Protein AF-A0A820RUB1-F1 (afdb_monomer_lite)

Secondary structure (DSSP, 8-state):
--HHHHHHHTTSHHHHHHHHHHHHHH-B---HHHHHHHHTTS---------------------GGGSPPPPTTSTTHHHHHHHHHHHHIIIIIB----GGGGTT---S-GGG---TT-PSPPPBSS-EE-TTT--EE--BS-TTBPPB-HHHHHHH-S--------SHHHHHHHHHHHHHHHT--SS-HHHHHHHHHHHHHHHHHHTTS-----HHHHHHHHHHHHHHHHHHT----HHHHHHHHTT--S---SS-EEEEEHHHHHHHHHHHHHHHHHHHHHHHTTT-------------------PPP-EEEEEEETTEEEEEEE-HHHHHHT--GGGTTS-HHHHHHHEEEEEPPTTGGGGGGG--SGGGGSTTTTTEEEEE-SS--EEEEESSPPPPTT-GGGHHHHHHHHH-

Structure (mmCIF, N/CA/C/O backbone):
data_AF-A0A820RUB1-F1
#
_entry.id   AF-A0A820RUB1-F1
#
loop_
_atom_site.group_PDB
_atom_site.id
_atom_site.type_symbol
_atom_site.label_atom_id
_atom_site.label_alt_id
_atom_site.label_comp_id
_atom_site.label_asym_id
_atom_site.label_entity_id
_atom_site.label_seq_id
_atom_site.pdbx_PDB_ins_code
_atom_site.Cartn_x
_atom_site.Cartn_y
_atom_site.Cartn_z
_atom_site.occupancy
_atom_site.B_iso_or_equiv
_atom_site.auth_seq_id
_atom_site.auth_comp_id
_atom_site.auth_asym_id
_atom_site.auth_atom_id
_atom_site.pdbx_PDB_model_num
ATOM 1 N N . TYR A 1 1 ? -26.868 3.744 -1.570 1.00 63.03 1 TYR A N 1
ATOM 2 C CA . TYR A 1 1 ? -27.611 4.961 -1.195 1.00 63.03 1 TYR A CA 1
ATOM 3 C C . TYR A 1 1 ? -26.701 6.170 -1.312 1.00 63.03 1 TYR A C 1
ATOM 5 O O . TYR A 1 1 ? -25.538 6.073 -0.940 1.00 63.03 1 TYR A O 1
ATOM 13 N N . THR A 1 2 ? -27.197 7.293 -1.826 1.00 74.00 2 THR A N 1
ATOM 14 C CA . THR A 1 2 ? -26.479 8.574 -1.746 1.00 74.00 2 THR A CA 1
ATOM 15 C C . THR A 1 2 ? -26.565 9.141 -0.320 1.00 74.00 2 THR A C 1
ATOM 17 O O . THR A 1 2 ? -27.510 8.809 0.400 1.00 74.00 2 THR A O 1
ATOM 20 N N . PRO A 1 3 ? -25.652 10.037 0.108 1.00 70.12 3 PRO A N 1
ATOM 21 C CA . PRO A 1 3 ? -25.744 10.682 1.425 1.00 70.12 3 PRO A CA 1
ATOM 22 C C . PRO A 1 3 ? -27.082 11.401 1.681 1.00 70.12 3 PRO A C 1
ATOM 24 O O . PRO A 1 3 ? -27.512 11.520 2.824 1.00 70.12 3 PRO A O 1
ATOM 27 N N . ALA A 1 4 ? -27.760 11.867 0.625 1.00 74.50 4 ALA A N 1
ATOM 28 C CA . ALA A 1 4 ? -29.082 12.485 0.721 1.00 74.50 4 ALA A CA 1
ATOM 29 C C . ALA A 1 4 ? -30.189 11.455 1.008 1.00 74.50 4 ALA A C 1
ATOM 31 O O . ALA A 1 4 ? -30.959 11.641 1.944 1.00 74.50 4 ALA A O 1
ATOM 32 N N . GLN A 1 5 ? -30.211 10.338 0.271 1.00 80.12 5 GLN A N 1
ATOM 33 C CA . GLN A 1 5 ? -31.159 9.235 0.500 1.00 80.12 5 GLN A CA 1
ATOM 34 C C . GLN A 1 5 ? -31.003 8.635 1.902 1.00 80.12 5 GLN A C 1
ATOM 36 O O . GLN A 1 5 ? -31.968 8.282 2.567 1.00 80.12 5 GLN A O 1
ATOM 41 N N . LEU A 1 6 ? -29.760 8.550 2.366 1.00 76.50 6 LEU A N 1
ATOM 42 C CA . LEU A 1 6 ? -29.418 8.087 3.702 1.00 76.50 6 LEU A CA 1
ATOM 43 C C . LEU A 1 6 ? -29.975 9.004 4.808 1.00 76.50 6 LEU A C 1
ATOM 45 O O . LEU A 1 6 ? -30.504 8.507 5.800 1.00 76.50 6 LEU A O 1
ATOM 49 N N . LYS A 1 7 ? -29.928 10.332 4.627 1.00 76.81 7 LYS A N 1
ATOM 50 C CA . LYS A 1 7 ? -30.546 11.294 5.560 1.00 76.81 7 LYS A CA 1
ATOM 51 C C . LYS A 1 7 ? -32.069 11.195 5.608 1.00 76.81 7 LYS A C 1
ATOM 53 O O . LYS A 1 7 ? -32.646 11.364 6.676 1.00 76.81 7 LYS A O 1
ATOM 58 N N . GLU A 1 8 ? -32.706 10.942 4.471 1.00 81.81 8 GLU A N 1
ATOM 59 C CA . GLU A 1 8 ? -34.156 10.748 4.401 1.00 81.81 8 GLU A CA 1
ATOM 60 C C . GLU A 1 8 ? -34.571 9.464 5.132 1.00 81.81 8 GLU A C 1
ATOM 62 O O . GLU A 1 8 ? -35.454 9.489 5.986 1.00 81.81 8 GLU A O 1
ATOM 67 N N . ASN A 1 9 ? -33.840 8.370 4.905 1.00 83.88 9 ASN A N 1
ATOM 68 C CA . ASN A 1 9 ? -34.096 7.086 5.555 1.00 83.88 9 ASN A CA 1
ATOM 69 C C . ASN A 1 9 ? -33.867 7.106 7.074 1.00 83.88 9 ASN A C 1
ATOM 71 O O . ASN A 1 9 ? -34.535 6.361 7.782 1.00 83.88 9 ASN A O 1
ATOM 75 N N . ILE A 1 10 ? -32.997 7.980 7.601 1.00 84.31 10 ILE A N 1
ATOM 76 C CA . ILE A 1 10 ? -32.845 8.182 9.056 1.00 84.31 10 ILE A CA 1
ATOM 77 C C . ILE A 1 10 ? -34.152 8.640 9.717 1.00 84.31 10 ILE A C 1
ATOM 79 O O . ILE A 1 10 ? -34.318 8.431 10.915 1.00 84.31 10 ILE A O 1
ATOM 83 N N . GLN A 1 11 ? -35.100 9.245 8.994 1.00 83.44 11 GLN A N 1
ATOM 84 C CA . GLN A 1 11 ? -36.395 9.593 9.591 1.00 83.44 11 GLN A CA 1
ATOM 85 C C . GLN A 1 11 ? -37.180 8.343 10.009 1.00 83.44 11 GLN A C 1
ATOM 87 O O . GLN A 1 11 ? -37.907 8.382 11.004 1.00 83.44 11 GLN A O 1
ATOM 92 N N . ASN A 1 12 ? -36.968 7.221 9.316 1.00 89.50 12 ASN A N 1
ATOM 93 C CA . ASN A 1 12 ? -37.538 5.933 9.675 1.00 89.50 12 ASN A CA 1
ATOM 94 C C . ASN A 1 12 ? -36.792 5.324 10.876 1.00 89.50 12 ASN A C 1
ATOM 96 O O . ASN A 1 12 ? -35.576 5.128 10.841 1.00 89.50 12 ASN A O 1
ATOM 100 N N . GLN A 1 13 ? -37.536 5.002 11.934 1.00 89.69 13 GLN A N 1
ATOM 101 C CA . GLN A 1 13 ? -36.997 4.400 13.149 1.00 89.69 13 GLN A CA 1
ATOM 102 C C . GLN A 1 13 ? -36.365 3.027 12.895 1.00 89.69 13 GLN A C 1
ATOM 104 O O . GLN A 1 13 ? -35.237 2.806 13.328 1.00 89.69 13 GLN A O 1
ATOM 109 N N . ASP A 1 14 ? -37.015 2.164 12.114 1.00 92.62 14 ASP A N 1
ATOM 110 C CA . ASP A 1 14 ? -36.508 0.817 11.828 1.00 92.62 14 ASP A CA 1
ATOM 111 C C . ASP A 1 14 ? -35.147 0.871 11.130 1.00 92.62 14 ASP A C 1
ATOM 113 O O . ASP A 1 14 ? -34.251 0.066 11.384 1.00 92.62 14 ASP A O 1
ATOM 117 N N . PHE A 1 15 ? -34.965 1.848 10.239 1.00 90.62 15 PHE A N 1
ATOM 118 C CA . PHE A 1 15 ? -33.694 2.048 9.559 1.00 90.62 15 PHE A CA 1
ATOM 119 C C . PHE A 1 15 ? -32.601 2.512 10.531 1.00 90.62 15 PHE A C 1
ATOM 121 O O . PHE A 1 15 ? -31.477 2.018 10.449 1.00 90.62 15 PHE A O 1
ATOM 128 N N . ARG A 1 16 ? -32.914 3.425 11.465 1.00 90.38 16 ARG A N 1
ATOM 129 C CA . ARG A 1 16 ? -31.954 3.884 12.485 1.00 90.38 16 ARG A CA 1
ATOM 130 C C . ARG A 1 16 ? -31.502 2.749 13.389 1.00 90.38 16 ARG A C 1
ATOM 132 O O . ARG A 1 16 ? -30.303 2.609 13.607 1.00 90.38 16 ARG A O 1
ATOM 139 N N . ASP A 1 17 ? -32.441 1.942 13.867 1.00 91.81 17 ASP A N 1
ATOM 140 C CA . ASP A 1 17 ? -32.151 0.859 14.804 1.00 91.81 17 ASP A CA 1
ATOM 141 C C . ASP A 1 17 ? -31.289 -0.220 14.129 1.00 91.81 17 ASP A C 1
ATOM 143 O O . ASP A 1 17 ? -30.282 -0.663 14.683 1.00 91.81 17 ASP A O 1
ATOM 147 N N . ASN A 1 18 ? -31.602 -0.565 12.875 1.00 92.62 18 ASN A N 1
ATOM 148 C CA . ASN A 1 18 ? -30.784 -1.485 12.083 1.00 92.62 18 ASN A CA 1
ATOM 149 C C . ASN A 1 18 ? -29.395 -0.917 11.756 1.00 92.62 18 ASN A C 1
ATOM 151 O O . ASN A 1 18 ? -28.407 -1.650 11.798 1.00 92.62 18 ASN A O 1
ATOM 155 N N . LEU A 1 19 ? -29.299 0.380 11.444 1.00 91.19 19 LEU A N 1
ATOM 156 C CA . LEU A 1 19 ? -28.020 1.036 11.182 1.00 91.19 19 LEU A CA 1
ATOM 157 C C . LEU A 1 19 ? -27.145 1.065 12.438 1.00 91.19 19 LEU A C 1
ATOM 159 O O . LEU A 1 19 ? -25.966 0.737 12.352 1.00 91.19 19 LEU A O 1
ATOM 163 N N . LEU A 1 20 ? -27.704 1.423 13.595 1.00 92.56 20 LEU A N 1
ATOM 164 C CA . LEU A 1 20 ? -26.979 1.404 14.865 1.00 92.56 20 LEU A CA 1
ATOM 165 C C . LEU A 1 20 ? -26.488 -0.001 15.197 1.00 92.56 20 LEU A C 1
ATOM 167 O O . LEU A 1 20 ? -25.313 -0.158 15.506 1.00 92.56 20 LEU A O 1
ATOM 171 N N . LYS A 1 21 ? -27.338 -1.020 15.036 1.00 93.06 21 LYS A N 1
ATOM 172 C CA . LYS A 1 21 ? -26.948 -2.417 15.247 1.00 93.06 21 LYS A CA 1
ATOM 173 C C . LYS A 1 21 ? -25.787 -2.836 14.343 1.00 93.06 21 LYS A C 1
ATOM 175 O O . LYS A 1 21 ? -24.837 -3.448 14.815 1.00 93.06 21 LYS A O 1
ATOM 180 N N . TYR A 1 22 ? -25.835 -2.475 13.060 1.00 93.56 22 TYR A N 1
ATOM 181 C CA . TYR A 1 22 ? -24.732 -2.723 12.128 1.00 93.56 22 TYR A CA 1
ATOM 182 C C . TYR A 1 22 ? -23.445 -1.998 12.550 1.00 93.56 22 TYR A C 1
ATOM 184 O O . TYR A 1 22 ? -22.359 -2.571 12.512 1.00 93.56 22 TYR A O 1
ATOM 192 N N . LEU A 1 23 ? -23.544 -0.735 12.967 1.00 93.19 23 LEU A N 1
ATOM 193 C CA . LEU A 1 23 ? -22.375 0.034 13.385 1.00 93.19 23 LEU A CA 1
ATOM 194 C C . LEU A 1 23 ? -21.777 -0.481 14.692 1.00 93.19 23 LEU A C 1
ATOM 196 O O . LEU A 1 23 ? -20.559 -0.502 14.806 1.00 93.19 23 LEU A O 1
ATOM 200 N N . GLU A 1 24 ? -22.598 -0.912 15.648 1.00 92.31 24 GLU A N 1
ATOM 201 C CA . GLU A 1 24 ? -22.131 -1.524 16.896 1.00 92.31 24 GLU A CA 1
ATOM 202 C C . GLU A 1 24 ? -21.483 -2.888 16.663 1.00 92.31 24 GLU A C 1
ATOM 204 O O . GLU A 1 24 ? -20.623 -3.286 17.443 1.00 92.31 24 GLU A O 1
ATOM 209 N N . ASP A 1 25 ? -21.849 -3.594 15.594 1.00 92.12 25 ASP A N 1
ATOM 210 C CA . ASP A 1 25 ? -21.198 -4.836 15.176 1.00 92.12 25 ASP A CA 1
ATOM 211 C C . ASP A 1 25 ? -19.808 -4.570 14.572 1.00 92.12 25 ASP A C 1
ATOM 213 O O . ASP A 1 25 ? -18.818 -5.198 14.943 1.00 92.12 25 ASP A O 1
ATOM 217 N N . VAL A 1 26 ? -19.702 -3.563 13.701 1.00 93.50 26 VAL A N 1
ATOM 218 C CA . VAL A 1 26 ? -18.471 -3.286 12.945 1.00 93.50 26 VAL A CA 1
ATOM 219 C C . VAL A 1 26 ? -17.473 -2.411 13.710 1.00 93.50 26 VAL A C 1
ATOM 221 O O . VAL A 1 26 ? -16.265 -2.642 13.622 1.00 93.50 26 VAL A O 1
ATOM 224 N N . VAL A 1 27 ? -17.944 -1.386 14.422 1.00 93.62 27 VAL A N 1
ATOM 225 C CA . VAL A 1 27 ? -17.119 -0.356 15.068 1.00 93.62 27 VAL A CA 1
ATOM 226 C C . VAL A 1 27 ? -17.332 -0.394 16.575 1.00 93.62 27 VAL A C 1
ATOM 228 O O . VAL A 1 27 ? -18.351 0.054 17.098 1.00 93.62 27 VAL A O 1
ATOM 231 N N . LYS A 1 28 ? -16.319 -0.882 17.285 1.00 93.12 28 LYS A N 1
ATOM 232 C CA . LYS A 1 28 ? -16.285 -0.942 18.741 1.00 93.12 28 LYS A CA 1
ATOM 233 C C . LYS A 1 28 ? -15.534 0.266 19.291 1.00 93.12 28 LYS A C 1
ATOM 235 O O . LYS A 1 28 ? -14.438 0.608 18.843 1.00 93.12 28 LYS A O 1
ATOM 240 N N . GLU A 1 29 ? -16.127 0.900 20.294 1.00 90.88 29 GLU A N 1
ATOM 241 C CA . GLU A 1 29 ? -15.488 1.943 21.109 1.00 90.88 29 GLU A CA 1
ATOM 242 C C . GLU A 1 29 ? -15.596 1.633 22.611 1.00 90.88 29 GLU A C 1
ATOM 244 O O . GLU A 1 29 ? -15.281 2.464 23.463 1.00 90.88 29 GLU A O 1
ATOM 249 N N . ASP A 1 30 ? -16.049 0.425 22.938 1.00 89.25 30 ASP A N 1
ATOM 250 C CA . ASP A 1 30 ? -16.230 -0.074 24.289 1.00 89.25 30 ASP A CA 1
ATOM 251 C C . ASP A 1 30 ? -15.555 -1.441 24.422 1.00 89.25 30 ASP A C 1
ATOM 253 O O . ASP A 1 30 ? -15.675 -2.289 23.538 1.00 89.25 30 ASP A O 1
ATOM 257 N N . LEU A 1 31 ? -14.844 -1.626 25.533 1.00 90.50 31 LEU A N 1
ATOM 258 C CA . LEU A 1 31 ? -14.169 -2.867 25.883 1.00 90.50 31 LEU A CA 1
ATOM 259 C C . LEU A 1 31 ? -14.920 -3.675 26.950 1.00 90.50 31 LEU A C 1
ATOM 261 O O . LEU A 1 31 ? -14.591 -4.837 27.166 1.00 90.50 31 LEU A O 1
ATOM 265 N N . ASP A 1 32 ? -15.910 -3.084 27.620 1.00 88.75 32 ASP A N 1
ATOM 266 C CA . ASP A 1 32 ? -16.547 -3.689 28.789 1.00 88.75 32 ASP A CA 1
ATOM 267 C C . ASP A 1 32 ? -17.320 -4.962 28.426 1.00 88.75 32 ASP A C 1
ATOM 269 O O . ASP A 1 32 ? -17.190 -5.953 29.137 1.00 88.75 32 ASP A O 1
ATOM 273 N N . LEU A 1 33 ? -17.981 -5.010 27.260 1.00 85.81 33 LEU A N 1
ATOM 274 C CA . LEU A 1 33 ? -18.616 -6.247 26.769 1.00 85.81 33 LEU A CA 1
ATOM 275 C C . LEU A 1 33 ? -17.619 -7.405 26.638 1.00 85.81 33 LEU A C 1
ATOM 277 O O . LEU A 1 33 ? -17.886 -8.514 27.087 1.00 85.81 33 LEU A O 1
ATOM 281 N N . PHE A 1 34 ? -16.431 -7.142 26.088 1.00 89.00 34 PHE A N 1
ATOM 282 C CA . PHE A 1 34 ? -15.402 -8.173 25.937 1.00 89.00 34 PHE A CA 1
ATOM 283 C C . PHE A 1 34 ? -14.838 -8.620 27.289 1.00 89.00 34 PHE A C 1
ATOM 285 O O . PHE A 1 34 ? -14.421 -9.768 27.433 1.00 89.00 34 PHE A O 1
ATOM 292 N N . ARG A 1 35 ? -14.810 -7.728 28.289 1.00 88.81 35 ARG A N 1
ATOM 293 C CA . ARG A 1 35 ? -14.391 -8.064 29.658 1.00 88.81 35 ARG A CA 1
ATOM 294 C C . ARG A 1 35 ? -15.423 -8.935 30.359 1.00 88.81 35 ARG A C 1
ATOM 296 O O . ARG A 1 35 ? -15.035 -9.886 31.030 1.00 88.81 35 ARG A O 1
ATOM 303 N N . GLU A 1 36 ? -16.706 -8.624 30.209 1.00 87.44 36 GLU A N 1
ATOM 304 C CA . GLU A 1 36 ? -17.807 -9.427 30.751 1.00 87.44 36 GLU A CA 1
ATOM 305 C C . GLU A 1 36 ? -17.778 -10.842 30.154 1.00 87.44 36 GLU A C 1
ATOM 307 O O . GLU A 1 36 ? -17.671 -11.824 30.889 1.00 87.44 36 GLU A O 1
ATOM 312 N N . GLU A 1 37 ? -17.700 -10.949 28.827 1.00 83.81 37 GLU A N 1
ATOM 313 C CA . GLU A 1 37 ? -17.638 -12.231 28.115 1.00 83.81 37 GLU A CA 1
ATOM 314 C C . GLU A 1 37 ? -16.360 -13.038 28.400 1.00 83.81 37 GLU A C 1
ATOM 316 O O . GLU A 1 37 ? -16.369 -14.270 28.371 1.00 83.81 37 GLU A O 1
ATOM 321 N N . ALA A 1 38 ? -15.242 -12.368 28.696 1.00 78.12 38 ALA A N 1
ATOM 322 C CA . ALA A 1 38 ? -14.011 -13.038 29.111 1.00 78.12 38 ALA A CA 1
ATOM 323 C C . ALA A 1 38 ? -14.087 -13.595 30.547 1.00 78.12 38 ALA A C 1
ATOM 325 O O . ALA A 1 38 ? -13.376 -14.558 30.862 1.00 78.12 38 ALA A O 1
ATOM 326 N N . ASN A 1 39 ? -14.925 -13.002 31.406 1.00 73.94 39 ASN A N 1
ATOM 327 C CA . ASN A 1 39 ? -15.005 -13.290 32.841 1.00 73.94 39 ASN A CA 1
ATOM 328 C C . ASN A 1 39 ? -16.137 -14.252 33.234 1.00 73.94 39 ASN A C 1
ATOM 330 O O . ASN A 1 39 ? -16.070 -14.824 34.324 1.00 73.94 39 ASN A O 1
ATOM 334 N N . ASP A 1 40 ? -17.106 -14.521 32.356 1.00 56.38 40 ASP A N 1
ATOM 335 C CA . ASP A 1 40 ? -18.256 -15.419 32.596 1.00 56.38 40 ASP A CA 1
ATOM 336 C C . ASP A 1 40 ? -17.904 -16.918 32.804 1.00 56.38 40 ASP A C 1
ATOM 338 O O . ASP A 1 40 ? -18.759 -17.801 32.774 1.00 56.38 40 ASP A O 1
ATOM 342 N N . GLY A 1 41 ? -16.634 -17.227 33.092 1.00 52.91 41 GLY A N 1
ATOM 343 C CA . GLY A 1 41 ? -16.166 -18.526 33.580 1.00 52.91 41 GLY A CA 1
ATOM 344 C C . GLY A 1 41 ? -16.030 -18.652 35.105 1.00 52.91 41 GLY A C 1
ATOM 345 O O . GLY A 1 41 ? -15.871 -19.774 35.577 1.00 52.91 41 GLY A O 1
ATOM 346 N N . THR A 1 42 ? -16.090 -17.566 35.888 1.00 38.38 42 THR A N 1
ATOM 347 C CA . THR A 1 42 ? -16.077 -17.634 37.368 1.00 38.38 42 THR A CA 1
ATOM 348 C C . THR A 1 42 ? -16.533 -16.323 38.008 1.00 38.38 42 THR A C 1
ATOM 350 O O . THR A 1 42 ? -16.036 -15.248 37.695 1.00 38.38 42 THR A O 1
ATOM 353 N N . SER A 1 43 ? -17.447 -16.448 38.963 1.00 39.06 43 SER A N 1
ATOM 354 C CA . SER A 1 43 ? -18.109 -15.392 39.722 1.00 39.06 43 SER A CA 1
ATOM 355 C C . SER A 1 43 ? -17.184 -14.444 40.505 1.00 39.06 43 SER A C 1
ATOM 357 O O . SER A 1 43 ? -16.161 -14.850 41.055 1.00 39.06 43 SER A O 1
ATOM 359 N N . THR A 1 44 ? -17.746 -13.256 40.767 1.00 32.97 44 THR A N 1
ATOM 360 C CA . THR A 1 44 ? -17.543 -12.341 41.918 1.00 32.97 44 THR A CA 1
ATOM 361 C C . THR A 1 44 ? -16.376 -11.341 41.904 1.00 32.97 44 THR A C 1
ATOM 363 O O . THR A 1 44 ? -15.241 -11.655 42.229 1.00 32.97 44 THR A O 1
ATOM 366 N N . THR A 1 45 ? -16.764 -10.080 41.665 1.00 38.59 45 THR A N 1
ATOM 367 C CA . THR A 1 45 ? -16.370 -8.853 42.390 1.00 38.59 45 THR A CA 1
ATOM 368 C C . THR A 1 45 ? -14.889 -8.620 42.686 1.00 38.59 45 THR A C 1
ATOM 370 O O . THR A 1 45 ? -14.356 -9.145 43.657 1.00 38.59 45 THR A O 1
ATOM 373 N N . SER A 1 46 ? -14.314 -7.630 42.009 1.00 30.80 46 SER A N 1
ATOM 374 C CA . SER A 1 46 ? -13.833 -6.402 42.661 1.00 30.80 46 SER A CA 1
ATOM 375 C C . SER A 1 46 ? -13.320 -5.443 41.598 1.00 30.80 46 SER A C 1
ATOM 377 O O . SER A 1 46 ? -12.689 -5.883 40.640 1.00 30.80 46 SER A O 1
ATOM 379 N N . ASP A 1 47 ? -13.569 -4.153 41.798 1.00 36.56 47 ASP A N 1
ATOM 380 C CA . ASP A 1 47 ? -12.906 -3.043 41.123 1.00 36.56 47 ASP A CA 1
ATOM 381 C C . ASP A 1 47 ? -11.391 -3.271 41.024 1.00 36.56 47 ASP A C 1
ATOM 383 O O . ASP A 1 47 ? -10.629 -2.900 41.918 1.00 36.56 47 ASP A O 1
ATOM 387 N N . ILE A 1 48 ? -10.921 -3.832 39.912 1.00 38.09 48 ILE A N 1
ATOM 388 C CA . ILE A 1 48 ? -9.518 -3.706 39.537 1.00 38.09 48 ILE A CA 1
ATOM 389 C C . ILE A 1 48 ? -9.423 -2.408 38.749 1.00 38.09 48 ILE A C 1
ATOM 391 O O . ILE A 1 48 ? -9.321 -2.367 37.524 1.00 38.09 48 ILE A O 1
ATOM 395 N N . SER A 1 49 ? -9.438 -1.310 39.502 1.00 34.66 49 SER A N 1
ATOM 396 C CA . SER A 1 49 ? -8.573 -0.200 39.140 1.00 34.66 49 SER A CA 1
ATOM 397 C C . SER A 1 49 ? -7.166 -0.786 39.014 1.00 34.66 49 SER A C 1
ATOM 399 O O . SER A 1 49 ? -6.506 -1.080 40.008 1.00 34.66 49 SER A O 1
ATOM 401 N N . VAL A 1 50 ? -6.727 -1.060 37.780 1.00 33.53 50 VAL A N 1
ATOM 402 C CA . VAL A 1 50 ? -5.332 -1.411 37.508 1.00 33.53 50 VAL A CA 1
ATOM 403 C C . VAL A 1 50 ? -4.535 -0.136 37.766 1.00 33.53 50 VAL A C 1
ATOM 405 O O . VAL A 1 50 ? -4.215 0.634 36.862 1.00 33.53 50 VAL A O 1
ATOM 408 N N . SER A 1 51 ? -4.260 0.127 39.044 1.00 29.41 51 SER A N 1
ATOM 409 C CA . SER A 1 51 ? -3.104 0.908 39.425 1.00 29.41 51 SER A CA 1
ATOM 410 C C . SER A 1 51 ? -1.917 0.146 38.865 1.00 29.41 51 SER A C 1
ATOM 412 O O . SER A 1 51 ? -1.677 -0.997 39.257 1.00 29.41 51 SER A O 1
ATOM 414 N N . ILE A 1 52 ? -1.208 0.760 37.923 1.00 36.91 52 ILE A N 1
ATOM 415 C CA . ILE A 1 52 ? 0.109 0.305 37.499 1.00 36.91 52 ILE A CA 1
ATOM 416 C C . ILE A 1 52 ? 1.006 0.435 38.734 1.00 36.91 52 ILE A C 1
ATOM 418 O O . ILE A 1 52 ? 1.615 1.474 38.970 1.00 36.91 52 ILE A O 1
ATOM 422 N N . GLN A 1 53 ? 1.008 -0.585 39.588 1.00 30.30 53 GLN A N 1
ATOM 423 C CA . GLN A 1 53 ? 2.087 -0.791 40.531 1.00 30.30 53 GLN A CA 1
ATOM 424 C C . GLN A 1 53 ? 3.184 -1.490 39.751 1.00 30.30 53 GLN A C 1
ATOM 426 O O . GLN A 1 53 ? 3.023 -2.625 39.298 1.00 30.30 53 GLN A O 1
ATOM 431 N N . GLU A 1 54 ? 4.278 -0.757 39.581 1.00 39.53 54 GLU A N 1
ATOM 432 C CA . GLU A 1 54 ? 5.592 -1.259 39.212 1.00 39.53 54 GLU A CA 1
ATOM 433 C C . GLU A 1 54 ? 5.954 -2.427 40.141 1.00 39.53 54 GLU A C 1
ATOM 435 O O . GLU A 1 54 ? 6.559 -2.256 41.196 1.00 39.53 54 GLU A O 1
ATOM 440 N N . THR A 1 55 ? 5.541 -3.636 39.777 1.00 31.58 55 THR A N 1
ATOM 441 C CA . THR A 1 55 ? 6.035 -4.860 40.394 1.00 31.58 55 THR A CA 1
ATOM 442 C C . THR A 1 55 ? 7.023 -5.474 39.421 1.00 31.58 55 THR A C 1
ATOM 444 O O . THR A 1 55 ? 6.684 -5.969 38.349 1.00 31.58 55 THR A O 1
ATOM 447 N N . GLY A 1 56 ? 8.296 -5.341 39.786 1.00 36.50 56 GLY A N 1
ATOM 448 C CA . GLY A 1 56 ? 9.405 -5.951 39.082 1.00 36.50 56 GLY A CA 1
ATOM 449 C C . GLY A 1 56 ? 9.251 -7.467 39.038 1.00 36.50 56 GLY A C 1
ATOM 450 O O . GLY A 1 56 ? 9.383 -8.148 40.050 1.00 36.50 56 GLY A O 1
ATOM 451 N N . SER A 1 57 ? 9.017 -7.977 37.837 1.00 31.55 57 SER A N 1
ATOM 452 C CA . SER A 1 57 ? 9.494 -9.272 37.372 1.00 31.55 57 SER A CA 1
ATOM 453 C C . SER A 1 57 ? 9.520 -9.199 35.850 1.00 31.55 57 SER A C 1
ATOM 455 O O . SER A 1 57 ? 8.477 -9.226 35.198 1.00 31.55 57 SER A O 1
ATOM 457 N N . ILE A 1 58 ? 10.715 -9.023 35.283 1.00 37.91 58 ILE A N 1
ATOM 458 C CA . ILE A 1 58 ? 10.958 -9.167 33.845 1.00 37.91 58 ILE A CA 1
ATOM 459 C C . ILE A 1 58 ? 10.805 -10.660 33.546 1.00 37.91 58 ILE A C 1
ATOM 461 O O . ILE A 1 58 ? 11.765 -11.422 33.549 1.00 37.91 58 ILE A O 1
ATOM 465 N N . THR A 1 59 ? 9.564 -11.096 33.379 1.00 40.00 59 THR A N 1
ATOM 466 C CA . THR A 1 59 ? 9.289 -12.221 32.497 1.00 40.00 59 THR A CA 1
ATOM 467 C C . THR A 1 59 ? 9.166 -11.615 31.110 1.00 40.00 59 THR A C 1
ATOM 469 O O . THR A 1 59 ? 8.468 -10.615 30.938 1.00 40.00 59 THR A O 1
ATOM 472 N N . ASP A 1 60 ? 9.910 -12.162 30.152 1.00 45.47 60 ASP A N 1
ATOM 473 C CA . ASP A 1 60 ? 9.818 -11.849 28.726 1.00 45.47 60 ASP A CA 1
ATOM 474 C C . ASP A 1 60 ? 8.418 -12.224 28.203 1.00 45.47 60 ASP A C 1
ATOM 476 O O . ASP A 1 60 ? 8.244 -13.175 27.438 1.00 45.47 60 ASP A O 1
ATOM 480 N N . GLU A 1 61 ? 7.371 -11.524 28.645 1.00 63.25 61 GLU A N 1
ATOM 481 C CA . GLU A 1 61 ? 6.069 -11.623 28.011 1.00 63.25 61 GLU A CA 1
ATOM 482 C C . GLU A 1 61 ? 6.198 -11.010 26.622 1.00 63.25 61 GLU A C 1
ATOM 484 O O . GLU A 1 61 ? 6.242 -9.792 26.436 1.00 63.25 61 GLU A O 1
ATOM 489 N N . VAL A 1 62 ? 6.283 -11.900 25.637 1.00 69.81 62 VAL A N 1
ATOM 490 C CA . VAL A 1 62 ? 6.204 -11.575 24.219 1.00 69.81 62 VAL A CA 1
ATOM 491 C C . VAL A 1 62 ? 5.046 -10.602 24.006 1.00 69.81 62 VAL A C 1
ATOM 493 O O . VAL A 1 62 ? 3.906 -10.875 24.397 1.00 69.81 62 VAL A O 1
ATOM 496 N N . VAL A 1 63 ? 5.357 -9.456 23.392 1.00 81.50 63 VAL A N 1
ATOM 497 C CA . VAL A 1 63 ? 4.384 -8.401 23.091 1.00 81.50 63 VAL A CA 1
ATOM 498 C C . VAL A 1 63 ? 3.182 -9.038 22.388 1.00 81.50 63 VAL A C 1
ATOM 500 O O . VAL A 1 63 ? 3.395 -9.818 21.456 1.00 81.50 63 VAL A O 1
ATOM 503 N N . PRO A 1 64 ? 1.931 -8.708 22.767 1.00 81.56 64 PRO A N 1
ATOM 504 C CA . PRO A 1 64 ? 0.737 -9.300 22.168 1.00 81.56 64 PRO A CA 1
ATOM 505 C C . PRO A 1 64 ? 0.757 -9.302 20.639 1.00 81.56 64 PRO A C 1
ATOM 507 O O . PRO A 1 64 ? 0.316 -10.279 20.046 1.00 81.56 64 PRO A O 1
ATOM 510 N N . GLY A 1 65 ? 1.346 -8.278 20.013 1.00 82.06 65 GLY A N 1
ATOM 511 C CA . GLY A 1 65 ? 1.556 -8.171 18.565 1.00 82.06 65 GLY A CA 1
ATOM 512 C C . GLY A 1 65 ? 2.300 -9.338 17.902 1.00 82.06 65 GLY A C 1
ATOM 513 O O . GLY A 1 65 ? 2.078 -9.603 16.728 1.00 82.06 65 GLY A O 1
ATOM 514 N N . CYS A 1 66 ? 3.143 -10.058 18.644 1.00 83.06 66 CYS A N 1
ATOM 515 C CA . CYS A 1 66 ? 3.963 -11.161 18.135 1.00 83.06 66 CYS A CA 1
ATOM 516 C C . CYS A 1 66 ? 3.363 -12.550 18.411 1.00 83.06 66 CYS A C 1
ATOM 518 O O . CYS A 1 66 ? 3.966 -13.560 18.054 1.00 83.06 66 CYS A O 1
ATOM 520 N N . LEU A 1 67 ? 2.211 -12.621 19.083 1.00 86.44 67 LEU A N 1
ATOM 521 C CA . LEU A 1 67 ? 1.524 -13.880 19.369 1.00 86.44 67 LEU A CA 1
ATOM 522 C C . LEU A 1 67 ? 0.644 -14.306 18.190 1.00 86.44 67 LEU A C 1
ATOM 524 O O . LEU A 1 67 ? 0.174 -13.476 17.415 1.00 86.44 67 LEU A O 1
ATOM 528 N N . SER A 1 68 ? 0.396 -15.606 18.066 1.00 85.31 68 SER A N 1
ATOM 529 C CA . SER A 1 68 ? -0.557 -16.130 17.086 1.00 85.31 68 SER A CA 1
ATOM 530 C C . SER A 1 68 ? -1.991 -15.739 17.442 1.00 85.31 68 SER A C 1
ATOM 532 O O . SER A 1 68 ? -2.335 -15.588 18.616 1.00 85.31 68 SER A O 1
ATOM 534 N N . THR A 1 69 ? -2.840 -15.618 16.423 1.00 89.00 69 THR A N 1
ATOM 535 C CA . THR A 1 69 ? -4.282 -15.466 16.616 1.00 89.00 69 THR A CA 1
ATOM 536 C C . THR A 1 69 ? -4.877 -16.688 17.323 1.00 89.00 69 THR A C 1
ATOM 538 O O . THR A 1 69 ? -4.416 -17.813 17.097 1.00 89.00 69 THR A O 1
ATOM 541 N N . PRO A 1 70 ? -5.910 -16.503 18.167 1.00 89.06 70 PRO A N 1
ATOM 542 C CA . PRO A 1 70 ? -6.646 -17.616 18.759 1.00 89.06 70 PRO A CA 1
ATOM 543 C C . PRO A 1 70 ? -7.181 -18.577 17.689 1.00 89.06 70 PRO A C 1
ATOM 545 O O . PRO A 1 70 ? -7.685 -18.134 16.659 1.00 89.06 70 PRO A O 1
ATOM 548 N N . ASN A 1 71 ? -7.082 -19.888 17.936 1.00 89.12 71 ASN A N 1
ATOM 549 C CA . ASN A 1 71 ? -7.551 -20.913 17.001 1.00 89.12 71 ASN A CA 1
ATOM 550 C C . ASN A 1 71 ? -9.096 -20.971 16.973 1.00 89.12 71 ASN A C 1
ATOM 552 O O . ASN A 1 71 ? -9.679 -21.337 18.004 1.00 89.12 71 ASN A O 1
ATOM 556 N N . PRO A 1 72 ? -9.750 -20.695 15.826 1.00 90.06 72 PRO A N 1
ATOM 557 C CA . PRO A 1 72 ? -11.207 -20.770 15.679 1.00 90.06 72 PRO A CA 1
ATOM 558 C C . PRO A 1 72 ? -11.807 -22.142 16.003 1.00 90.06 72 PRO A C 1
ATOM 560 O O . PRO A 1 72 ? -12.935 -22.211 16.477 1.00 90.06 72 PRO A O 1
ATOM 563 N N . ASP A 1 73 ? -11.048 -23.224 15.805 1.00 91.69 73 ASP A N 1
ATOM 564 C CA . ASP A 1 73 ? -11.524 -24.598 16.023 1.00 91.69 73 ASP A CA 1
ATOM 565 C C . ASP A 1 73 ? -11.477 -25.032 17.499 1.00 91.69 73 ASP A C 1
ATOM 567 O O . ASP A 1 73 ? -11.827 -26.163 17.845 1.00 91.69 73 ASP A O 1
ATOM 571 N N . SER A 1 74 ? -11.005 -24.163 18.398 1.00 90.06 74 SER A N 1
ATOM 572 C CA . SER A 1 74 ? -10.966 -24.471 19.827 1.00 90.06 74 SER A CA 1
ATOM 573 C C . SER A 1 74 ? -12.358 -24.361 20.460 1.00 90.06 74 SER A C 1
ATOM 575 O O . SER A 1 74 ? -13.087 -23.403 20.226 1.00 90.06 74 SER A O 1
ATOM 577 N N . GLY A 1 75 ? -12.723 -25.318 21.322 1.00 88.50 75 GLY A N 1
ATOM 578 C CA . GLY A 1 75 ? -14.026 -25.306 22.011 1.00 88.50 75 GLY A CA 1
ATOM 579 C C . GLY A 1 75 ? -14.258 -24.067 22.891 1.00 88.50 75 GLY A C 1
ATOM 580 O O . GLY A 1 75 ? -15.397 -23.655 23.078 1.00 88.50 75 GLY A O 1
ATOM 581 N N . ASP A 1 76 ? -13.173 -23.439 23.352 1.00 90.25 76 ASP A N 1
ATOM 582 C CA . ASP A 1 76 ? -13.166 -22.214 24.163 1.00 90.25 76 ASP A CA 1
ATOM 583 C C . ASP A 1 76 ? -12.845 -20.949 23.337 1.00 90.25 76 ASP A C 1
ATOM 585 O O . ASP A 1 76 ? -12.497 -19.912 23.913 1.00 90.25 76 ASP A O 1
ATOM 589 N N . PHE A 1 77 ? -12.930 -21.013 21.999 1.00 90.56 77 PHE A N 1
ATOM 590 C CA . PHE A 1 77 ? -12.481 -19.941 21.103 1.00 90.56 77 PHE A CA 1
ATOM 591 C C . PHE A 1 77 ? -13.023 -18.574 21.507 1.00 90.56 77 PHE A C 1
ATOM 593 O O . PHE A 1 77 ? -12.238 -17.648 21.666 1.00 90.56 77 PHE A O 1
ATOM 600 N N . HIS A 1 78 ? -14.331 -18.461 21.746 1.00 90.25 78 HIS A N 1
ATOM 601 C CA . HIS A 1 78 ? -14.978 -17.190 22.077 1.00 90.25 78 HIS A CA 1
ATOM 602 C C . HIS A 1 78 ? -14.350 -16.515 23.305 1.00 90.25 78 HIS A C 1
ATOM 604 O O . HIS A 1 78 ? -13.948 -15.356 23.260 1.00 90.25 78 HIS A O 1
ATOM 610 N N . ARG A 1 79 ? -14.174 -17.266 24.398 1.00 90.38 79 ARG A N 1
ATOM 611 C CA . ARG A 1 79 ? -13.589 -16.752 25.644 1.00 90.38 79 ARG A CA 1
ATOM 612 C C . ARG A 1 79 ? -12.127 -16.345 25.460 1.00 90.38 79 ARG A C 1
ATOM 614 O O . ARG A 1 79 ? -11.697 -15.310 25.969 1.00 90.38 79 ARG A O 1
ATOM 621 N N . ILE A 1 80 ? -11.352 -17.160 24.741 1.00 90.75 80 ILE A N 1
ATOM 622 C CA . ILE A 1 80 ? -9.939 -16.877 24.450 1.00 90.75 80 ILE A CA 1
ATOM 623 C C . ILE A 1 80 ? -9.822 -15.651 23.537 1.00 90.75 80 ILE A C 1
ATOM 625 O O . ILE A 1 80 ? -8.961 -14.803 23.763 1.00 90.75 80 ILE A O 1
ATOM 629 N N . PHE A 1 81 ? -10.704 -15.539 22.548 1.00 93.25 81 PHE A N 1
ATOM 630 C CA . PHE A 1 81 ? -10.783 -14.431 21.610 1.00 93.25 81 PHE A CA 1
ATOM 631 C C . PHE A 1 81 ? -11.094 -13.115 22.321 1.00 93.25 81 PHE A C 1
ATOM 633 O O . PHE A 1 81 ? -10.307 -12.180 22.200 1.00 93.25 81 PHE A O 1
ATOM 640 N N . CYS A 1 82 ? -12.148 -13.053 23.144 1.00 93.19 82 CYS A N 1
ATOM 641 C CA . CYS A 1 82 ? -12.481 -11.836 23.891 1.00 93.19 82 CYS A CA 1
ATOM 642 C C . CYS A 1 82 ? -11.328 -11.414 24.815 1.00 93.19 82 CYS A C 1
ATOM 644 O O . CYS A 1 82 ? -10.960 -10.239 24.851 1.00 93.19 82 CYS A O 1
ATOM 646 N N . LYS A 1 83 ? -10.668 -12.370 25.486 1.00 91.62 83 LYS A N 1
ATOM 647 C CA . LYS A 1 83 ? -9.481 -12.089 26.310 1.00 91.62 83 LYS A CA 1
ATOM 648 C C . LYS A 1 83 ? -8.302 -11.543 25.492 1.00 91.62 83 LYS A C 1
ATOM 650 O O . LYS A 1 83 ? -7.606 -10.638 25.955 1.00 91.62 83 LYS A O 1
ATOM 655 N N . ASP A 1 84 ? -8.059 -12.083 24.300 1.00 92.56 84 ASP A N 1
ATOM 656 C CA . ASP A 1 84 ? -7.003 -11.605 23.400 1.00 92.56 84 ASP A CA 1
ATOM 657 C C . ASP A 1 84 ? -7.311 -10.196 22.871 1.00 92.56 84 ASP A C 1
ATOM 659 O O . ASP A 1 84 ? -6.436 -9.331 22.909 1.00 92.56 84 ASP A O 1
ATOM 663 N N . VAL A 1 85 ? -8.564 -9.920 22.487 1.00 93.56 85 VAL A N 1
ATOM 664 C CA . VAL A 1 85 ? -9.024 -8.579 22.088 1.00 93.56 85 VAL A CA 1
ATOM 665 C C . VAL A 1 85 ? -8.806 -7.572 23.217 1.00 93.56 85 VAL A C 1
ATOM 667 O O . VAL A 1 85 ? -8.213 -6.522 22.973 1.00 93.56 85 VAL A O 1
ATOM 670 N N . VAL A 1 86 ? -9.195 -7.895 24.458 1.00 93.19 86 VAL A N 1
ATOM 671 C CA . VAL A 1 86 ? -8.947 -7.035 25.632 1.00 93.19 86 VAL A CA 1
ATOM 672 C C . VAL A 1 86 ? -7.460 -6.710 25.765 1.00 93.19 86 VAL A C 1
ATOM 674 O O . VAL A 1 86 ? -7.087 -5.536 25.820 1.00 93.19 86 VAL A O 1
ATOM 677 N N . ARG A 1 87 ? -6.598 -7.732 25.717 1.00 91.94 87 ARG A N 1
ATOM 678 C CA . ARG A 1 87 ? -5.143 -7.557 25.827 1.00 91.94 87 ARG A CA 1
ATOM 679 C C . ARG A 1 87 ? -4.580 -6.681 24.704 1.00 91.94 87 ARG A C 1
ATOM 681 O O . ARG A 1 87 ? -3.740 -5.816 24.967 1.00 91.94 87 ARG A O 1
ATOM 688 N N . LEU A 1 88 ? -5.025 -6.884 23.464 1.00 93.25 88 LEU A N 1
ATOM 689 C CA . LEU A 1 88 ? -4.594 -6.110 22.297 1.00 93.25 88 LEU A CA 1
ATOM 690 C C . LEU A 1 88 ? -5.031 -4.648 22.387 1.00 93.25 88 LEU A C 1
ATOM 692 O O . LEU A 1 88 ? -4.219 -3.746 22.169 1.00 93.25 88 LEU A O 1
ATOM 696 N N . VAL A 1 89 ? -6.292 -4.402 22.744 1.00 92.69 89 VAL A N 1
ATOM 697 C CA . VAL A 1 89 ? -6.832 -3.047 22.878 1.00 92.69 89 VAL A CA 1
ATOM 698 C C . VAL A 1 89 ? -6.087 -2.283 23.969 1.00 92.69 89 VAL A C 1
ATOM 700 O O . VAL A 1 89 ? -5.630 -1.168 23.723 1.00 92.69 89 VAL A O 1
ATOM 703 N N . GLU A 1 90 ? -5.901 -2.881 25.145 1.00 91.19 90 GLU A N 1
ATOM 704 C CA . GLU A 1 90 ? -5.231 -2.225 26.273 1.00 91.19 90 GLU A CA 1
ATOM 705 C C . GLU A 1 90 ? -3.754 -1.930 25.994 1.00 91.19 90 GLU A C 1
ATOM 707 O O . GLU A 1 90 ? -3.233 -0.879 26.380 1.00 91.19 90 GLU A O 1
ATOM 712 N N . THR A 1 91 ? -3.082 -2.832 25.279 1.00 89.38 91 THR A N 1
ATOM 713 C CA . THR A 1 91 ? -1.654 -2.690 24.985 1.00 89.38 91 THR A CA 1
ATOM 714 C C . THR A 1 91 ? -1.397 -1.723 23.832 1.00 89.38 91 THR A C 1
ATOM 716 O O . THR A 1 91 ? -0.479 -0.901 23.912 1.00 89.38 91 THR A O 1
ATOM 719 N N . SER A 1 92 ? -2.187 -1.818 22.759 1.00 88.88 92 SER A N 1
ATOM 720 C CA . SER A 1 92 ? -1.872 -1.202 21.464 1.00 88.88 92 SER A CA 1
ATOM 721 C C . SER A 1 92 ? -2.895 -0.175 20.984 1.00 88.88 92 SER A C 1
ATOM 723 O O . SER A 1 92 ? -2.541 0.652 20.149 1.00 88.88 92 SER A O 1
ATOM 725 N N . ASN A 1 93 ? -4.128 -0.187 21.499 1.00 91.88 93 ASN A N 1
ATOM 726 C CA . ASN A 1 93 ? -5.229 0.647 20.998 1.00 91.88 93 ASN A CA 1
ATOM 727 C C . ASN A 1 93 ? -5.729 1.707 21.999 1.00 91.88 93 ASN A C 1
ATOM 729 O O . ASN A 1 93 ? -6.665 2.457 21.705 1.00 91.88 93 ASN A O 1
ATOM 733 N N . ILE A 1 94 ? -5.100 1.799 23.174 1.00 91.81 94 ILE A N 1
ATOM 734 C CA . ILE A 1 94 ? -5.273 2.912 24.111 1.00 91.81 94 ILE A CA 1
ATOM 735 C C . ILE A 1 94 ? -4.246 3.996 23.798 1.00 91.81 94 ILE A C 1
ATOM 737 O O . ILE A 1 94 ? -3.034 3.768 23.779 1.00 91.81 94 ILE A O 1
ATOM 741 N N . HIS A 1 95 ? -4.738 5.213 23.591 1.00 91.44 95 HIS A N 1
ATOM 742 C CA . HIS A 1 95 ? -3.900 6.361 23.304 1.00 91.44 95 HIS A CA 1
ATOM 743 C C . HIS A 1 95 ? -2.995 6.715 24.485 1.00 91.44 95 HIS A C 1
ATOM 745 O O . HIS A 1 95 ? -3.460 7.055 25.574 1.00 91.44 95 HIS A O 1
ATOM 751 N N . LYS A 1 96 ? -1.689 6.729 24.221 1.00 89.88 96 LYS A N 1
ATOM 752 C CA . LYS A 1 96 ? -0.665 7.285 25.104 1.00 89.88 96 LYS A CA 1
ATOM 753 C C . LYS A 1 96 ? -0.076 8.512 24.425 1.00 89.88 96 LYS A C 1
ATOM 755 O O . LYS A 1 96 ? 0.315 8.451 23.259 1.00 89.88 96 LYS A O 1
ATOM 760 N N . HIS A 1 97 ? -0.030 9.629 25.145 1.00 88.62 97 HIS A N 1
ATOM 761 C CA . HIS A 1 97 ? 0.515 10.858 24.588 1.00 88.62 97 HIS A CA 1
ATOM 762 C C . HIS A 1 97 ? 1.979 10.681 24.193 1.00 88.62 97 HIS A C 1
ATOM 764 O O . HIS A 1 97 ? 2.795 10.156 24.946 1.00 88.62 97 HIS A O 1
ATOM 770 N N . SER A 1 98 ? 2.309 11.200 23.020 1.00 86.25 98 SER A N 1
ATOM 771 C CA . SER A 1 98 ? 3.665 11.273 22.494 1.00 86.25 98 SER A CA 1
ATOM 772 C C . SER A 1 98 ? 3.936 12.676 21.955 1.00 86.25 98 SER A C 1
ATOM 774 O O . SER A 1 98 ? 3.038 13.519 21.866 1.00 86.25 98 SER A O 1
ATOM 776 N N . THR A 1 99 ? 5.178 12.946 21.561 1.00 82.94 99 THR A N 1
ATOM 777 C CA . THR A 1 99 ? 5.573 14.240 20.981 1.00 82.94 99 THR A CA 1
ATOM 778 C C . THR A 1 99 ? 4.744 14.606 19.744 1.00 82.94 99 THR A C 1
ATOM 780 O O . THR A 1 99 ? 4.451 15.781 19.522 1.00 82.94 99 THR A O 1
ATOM 783 N N . THR A 1 100 ? 4.281 13.614 18.973 1.00 83.75 100 THR A N 1
ATOM 784 C CA . THR A 1 100 ? 3.450 13.838 17.781 1.00 83.75 100 THR A CA 1
ATOM 785 C C . THR A 1 100 ? 2.070 14.393 18.120 1.00 83.75 100 THR A C 1
ATOM 787 O O . THR A 1 100 ? 1.524 15.166 17.332 1.00 83.75 100 THR A O 1
ATOM 790 N N . CYS A 1 101 ? 1.539 14.092 19.310 1.00 85.94 101 CYS A N 1
ATOM 791 C CA . CYS A 1 101 ? 0.242 14.592 19.771 1.00 85.94 101 CYS A CA 1
ATOM 792 C C . CYS A 1 101 ? 0.221 16.119 19.855 1.00 85.94 101 CYS A C 1
ATOM 794 O O . CYS A 1 101 ? -0.817 16.735 19.635 1.00 85.94 101 CYS A O 1
ATOM 796 N N . TYR A 1 102 ? 1.374 16.729 20.123 1.00 86.06 102 TYR A N 1
ATOM 797 C CA . TYR A 1 102 ? 1.504 18.171 20.303 1.00 86.06 102 TYR A CA 1
ATOM 798 C C . TYR A 1 102 ? 2.194 18.866 19.126 1.00 86.06 102 TYR A C 1
ATOM 800 O O . TYR A 1 102 ? 2.342 20.085 19.156 1.00 86.06 102 TYR A O 1
ATOM 808 N N . LYS A 1 103 ? 2.551 18.129 18.061 1.00 80.31 103 LYS A N 1
ATOM 809 C CA . LYS A 1 103 ? 3.265 18.656 16.882 1.00 80.31 103 LYS A CA 1
ATOM 810 C C . LYS A 1 103 ? 2.581 19.878 16.261 1.00 80.31 103 LYS A C 1
ATOM 812 O O . LYS A 1 103 ? 3.253 20.794 15.803 1.00 80.31 103 LYS 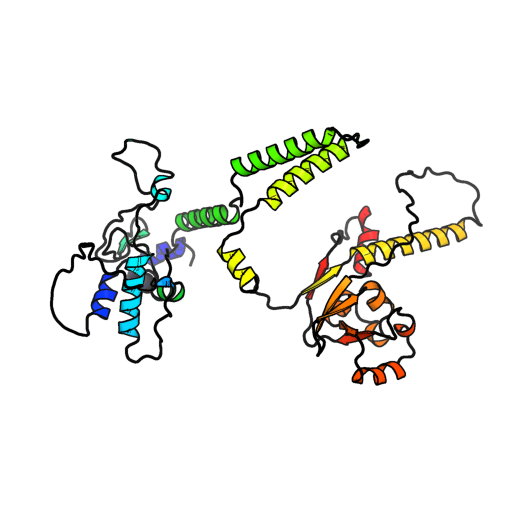A O 1
ATOM 817 N N . TYR A 1 104 ? 1.249 19.893 16.260 1.00 71.62 104 TYR A N 1
ATOM 818 C CA . TYR A 1 104 ? 0.439 20.975 15.691 1.00 71.62 104 TYR A CA 1
ATOM 819 C C . TYR A 1 104 ? -0.274 21.823 16.752 1.00 71.62 104 TYR A C 1
ATOM 821 O O . TYR A 1 104 ? -1.075 22.693 16.404 1.00 71.62 104 TYR A O 1
ATOM 829 N N . SER A 1 105 ? 0.010 21.598 18.040 1.00 69.56 105 SER A N 1
ATOM 830 C CA . SER A 1 105 ? -0.548 22.397 19.130 1.00 69.56 105 SER A CA 1
ATOM 831 C C . SER A 1 105 ? 0.114 23.774 19.115 1.00 69.56 105 SER A C 1
ATOM 833 O O . SER A 1 105 ? 1.169 23.983 19.713 1.00 69.56 105 SER A O 1
ATOM 835 N N . LYS A 1 106 ? -0.490 24.725 18.393 1.00 60.38 106 LYS A N 1
ATOM 836 C CA . LYS A 1 106 ? -0.021 26.115 18.337 1.00 60.38 106 LYS A CA 1
ATOM 837 C C . LYS A 1 106 ? -0.034 26.697 19.751 1.00 60.38 106 LYS A C 1
ATOM 839 O O . LYS A 1 106 ? -1.081 26.724 20.391 1.00 60.38 106 LYS A O 1
ATOM 844 N N . GLY A 1 107 ? 1.130 27.138 20.225 1.00 57.19 107 GLY A N 1
ATOM 845 C CA . GLY A 1 107 ? 1.333 27.640 21.581 1.00 57.19 107 GLY A CA 1
ATOM 846 C C . GLY A 1 107 ? 0.310 28.701 21.986 1.00 57.19 107 GLY A C 1
ATOM 847 O O . GLY A 1 107 ? 0.384 29.849 21.556 1.00 57.19 107 GLY A O 1
ATOM 848 N N . LYS A 1 108 ? -0.622 28.316 22.854 1.00 49.31 108 LYS A N 1
ATOM 849 C CA . LYS A 1 108 ? -1.362 29.217 23.735 1.00 49.31 108 LYS A CA 1
ATOM 850 C C . LYS A 1 108 ? -1.321 28.581 25.118 1.00 49.31 108 LYS A C 1
ATOM 852 O O . LYS A 1 108 ? -2.111 27.689 25.382 1.00 49.31 108 LYS A O 1
ATOM 857 N N . SER A 1 109 ? -0.321 29.012 25.895 1.00 56.25 109 SER A N 1
ATOM 858 C CA . SER A 1 109 ? 0.039 28.585 27.257 1.00 56.25 109 SER A CA 1
ATOM 859 C C . SER A 1 109 ? 0.222 27.074 27.487 1.00 56.25 109 SER A C 1
ATOM 861 O O . SER A 1 109 ? -0.428 26.217 26.896 1.00 56.25 109 S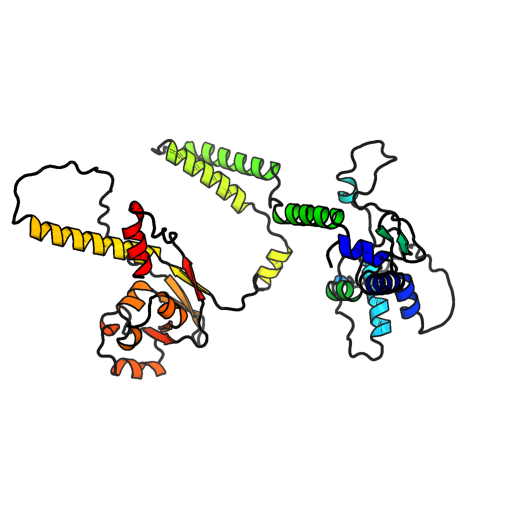ER A O 1
ATOM 863 N N . ASP A 1 110 ? 1.134 26.723 28.393 1.00 56.28 110 ASP A N 1
ATOM 864 C CA . ASP A 1 110 ? 1.431 25.327 28.762 1.00 56.28 110 ASP A CA 1
ATOM 865 C C . ASP A 1 110 ? 0.211 24.597 29.372 1.00 56.28 110 ASP A C 1
ATOM 867 O O . ASP A 1 110 ? 0.150 23.374 29.421 1.00 56.28 110 ASP A O 1
ATOM 871 N N . THR A 1 111 ? -0.813 25.362 29.757 1.00 57.28 111 THR A N 1
ATOM 872 C CA . THR A 1 111 ? -2.075 24.923 30.361 1.00 57.28 111 THR A CA 1
ATOM 873 C C . THR A 1 111 ? -3.175 24.511 29.370 1.00 57.28 111 THR A C 1
ATOM 875 O O . THR A 1 111 ? -4.230 24.072 29.814 1.00 57.28 111 THR A O 1
ATOM 878 N N . SER A 1 112 ? -2.973 24.629 28.049 1.00 63.25 112 SER A N 1
ATOM 879 C CA . SER A 1 112 ? -4.010 24.330 27.038 1.00 63.25 112 SER A CA 1
ATOM 880 C C . SER A 1 112 ? -3.472 23.566 25.814 1.00 63.25 112 SER A C 1
ATOM 882 O O . SER A 1 112 ? -3.944 23.750 24.685 1.00 63.25 112 SER A O 1
ATOM 884 N N . LYS A 1 113 ? -2.476 22.690 25.989 1.00 69.88 113 LYS A N 1
ATOM 885 C CA . LYS A 1 113 ? -2.053 21.797 24.899 1.00 69.88 113 LYS A CA 1
ATOM 886 C C . LYS A 1 113 ? -3.168 20.796 24.603 1.00 69.88 113 LYS A C 1
ATOM 888 O O . LYS A 1 113 ? -3.421 19.881 25.379 1.00 69.88 113 LYS A O 1
ATOM 893 N N . THR A 1 114 ? -3.846 20.986 23.477 1.00 79.06 114 THR A N 1
ATOM 894 C CA . THR A 1 114 ? -4.864 20.047 23.001 1.00 79.06 114 THR A CA 1
ATOM 895 C C . THR A 1 114 ? -4.179 18.915 22.251 1.00 79.06 114 THR A C 1
ATOM 897 O O . THR A 1 114 ? -3.308 19.147 21.409 1.00 79.06 114 THR A O 1
ATOM 900 N N . CYS A 1 115 ? -4.546 17.674 22.570 1.00 86.19 115 CYS A N 1
ATOM 901 C CA . CYS A 1 115 ? -4.036 16.521 21.846 1.00 86.19 115 CYS A CA 1
ATOM 902 C C . CYS A 1 115 ? -4.524 16.584 20.392 1.00 86.19 115 CYS A C 1
ATOM 904 O O . CYS A 1 115 ? -5.727 16.660 20.138 1.00 86.19 115 CYS A O 1
ATOM 906 N N . GLY A 1 116 ? -3.606 16.508 19.425 1.00 83.06 116 GLY A N 1
ATOM 907 C CA . GLY A 1 116 ? -3.926 16.481 17.995 1.00 83.06 116 GLY A CA 1
ATOM 908 C C . GLY A 1 116 ? -4.826 15.306 17.595 1.00 83.06 116 GLY A C 1
ATOM 909 O O . GLY A 1 116 ? -5.567 15.410 16.621 1.00 83.06 116 GLY A O 1
ATOM 910 N N . MET A 1 117 ? -4.835 14.232 18.395 1.00 84.81 117 MET A N 1
ATOM 911 C CA . MET A 1 117 ? -5.733 13.078 18.241 1.00 84.81 117 MET A CA 1
ATOM 912 C C . MET A 1 117 ? -7.103 13.273 18.916 1.00 84.81 117 MET A C 1
ATOM 914 O O . MET A 1 117 ? -7.924 12.360 18.909 1.00 84.81 117 MET A O 1
ATOM 918 N N . ARG A 1 118 ? -7.366 14.462 19.481 1.00 86.38 118 ARG A N 1
ATOM 919 C CA . ARG A 1 118 ? -8.617 14.850 20.159 1.00 86.38 118 ARG A CA 1
ATOM 920 C C . ARG A 1 118 ? -8.974 13.961 21.357 1.00 86.38 118 ARG A C 1
ATOM 922 O O . ARG A 1 118 ? -10.135 13.614 21.554 1.00 86.38 118 ARG A O 1
ATOM 929 N N . MET A 1 119 ? -7.964 13.608 22.146 1.00 88.50 119 MET A N 1
ATOM 930 C CA . MET A 1 119 ? -8.123 12.905 23.420 1.00 88.50 119 MET A CA 1
ATOM 931 C C . MET A 1 119 ? -8.114 13.900 24.598 1.00 88.50 119 MET A C 1
ATOM 933 O O . MET A 1 119 ? -7.403 14.907 24.508 1.00 88.50 119 MET A O 1
ATOM 937 N N . PRO A 1 120 ? -8.846 13.639 25.702 1.00 91.38 120 PRO A N 1
ATOM 938 C CA . PRO A 1 120 ? -9.794 12.537 25.905 1.00 91.38 120 PRO A CA 1
ATOM 939 C C . PRO A 1 120 ? -11.098 12.733 25.116 1.00 91.38 120 PRO A C 1
ATOM 941 O O . PRO A 1 120 ? -11.550 13.860 24.912 1.00 91.38 120 PRO A O 1
ATOM 944 N N . ARG A 1 121 ? -11.728 11.634 24.693 1.00 90.44 121 ARG A N 1
ATOM 945 C CA . ARG A 1 121 ? -13.044 11.664 24.044 1.00 90.44 121 ARG A CA 1
ATOM 946 C C . ARG A 1 121 ? -14.178 11.604 25.071 1.00 90.44 121 ARG A C 1
ATOM 948 O O . ARG A 1 121 ? -14.023 11.069 26.165 1.00 90.44 121 ARG A O 1
ATOM 955 N N . VAL A 1 122 ? -15.343 12.127 24.691 1.00 90.88 122 VAL A N 1
ATOM 956 C CA . VAL A 1 122 ? -16.556 12.111 25.524 1.00 90.88 122 VAL A CA 1
ATOM 957 C C . VAL A 1 122 ? -17.053 10.676 25.709 1.00 90.88 122 VAL A C 1
ATOM 959 O O . VAL A 1 122 ? -17.115 9.917 24.740 1.00 90.88 122 VAL A O 1
ATOM 962 N N . LEU A 1 123 ? -17.408 10.314 26.942 1.00 93.00 123 LEU A N 1
ATOM 963 C CA . LEU A 1 123 ? -18.026 9.028 27.263 1.00 93.00 123 LEU A CA 1
ATOM 964 C C . LEU A 1 123 ? -19.499 9.028 26.865 1.00 93.00 123 LEU A C 1
ATOM 966 O O . LEU A 1 123 ? -20.210 10.010 27.081 1.00 93.00 123 LEU A O 1
ATOM 970 N N . VAL A 1 124 ? -19.959 7.916 26.301 1.00 91.81 124 VAL A N 1
ATOM 971 C CA . VAL A 1 124 ? -21.317 7.775 25.771 1.00 91.81 124 VAL A CA 1
ATOM 972 C C . VAL A 1 124 ? -21.864 6.438 26.246 1.00 91.81 124 VAL A C 1
ATOM 974 O O . VAL A 1 124 ? -21.301 5.395 25.935 1.00 91.81 124 VAL A O 1
ATOM 977 N N . LYS A 1 125 ? -22.958 6.453 27.012 1.00 90.06 125 LYS A N 1
ATOM 978 C CA . LYS A 1 125 ? -23.519 5.227 27.606 1.00 90.06 125 LYS A CA 1
ATOM 979 C C . LYS A 1 125 ? -24.224 4.327 26.592 1.00 90.06 125 LYS A C 1
ATOM 981 O O . LYS A 1 125 ? -24.217 3.118 26.762 1.00 90.06 125 LYS A O 1
ATOM 986 N N . THR A 1 126 ? -24.837 4.908 25.566 1.00 89.50 126 THR A N 1
ATOM 987 C CA . THR A 1 126 ? -25.630 4.193 24.556 1.00 89.50 126 THR A CA 1
ATOM 988 C C . THR A 1 126 ? -25.443 4.852 23.201 1.00 89.50 126 THR A C 1
ATOM 990 O O . THR A 1 126 ? -25.440 6.084 23.122 1.00 89.50 126 THR A O 1
ATOM 993 N N . SER A 1 127 ? -25.309 4.051 22.145 1.00 91.88 127 SER A N 1
ATOM 994 C CA . SER A 1 127 ? -25.176 4.580 20.791 1.00 91.88 127 SER A CA 1
ATOM 995 C C . SER A 1 127 ? -26.456 5.300 20.364 1.00 91.88 127 SER A C 1
ATOM 997 O O . SER A 1 127 ? -27.559 4.878 20.705 1.00 91.88 127 SER A O 1
ATOM 999 N N . ASN A 1 128 ? -26.320 6.413 19.649 1.00 91.50 128 ASN A N 1
ATOM 1000 C CA . ASN A 1 128 ? -27.449 7.233 19.222 1.00 91.50 128 ASN A CA 1
ATOM 1001 C C . ASN A 1 128 ? -27.132 7.984 17.923 1.00 91.50 128 ASN A C 1
ATOM 1003 O O . ASN A 1 128 ? -25.970 8.261 17.617 1.00 91.50 128 ASN A O 1
ATOM 1007 N N . ILE A 1 129 ? -28.182 8.342 17.187 1.00 88.75 129 ILE A N 1
ATOM 1008 C CA . ILE A 1 129 ? -28.131 9.202 16.009 1.00 88.75 129 ILE A CA 1
ATOM 1009 C C . ILE A 1 129 ? -28.921 10.473 16.320 1.00 88.75 129 ILE A C 1
ATOM 1011 O O . ILE A 1 129 ? -30.135 10.429 16.516 1.00 88.75 129 ILE A O 1
ATOM 1015 N N . ASP A 1 130 ? -28.246 11.619 16.335 1.00 86.31 130 ASP A N 1
ATOM 1016 C CA . ASP A 1 130 ? -28.921 12.910 16.445 1.00 86.31 130 ASP A CA 1
ATOM 1017 C C . ASP A 1 130 ? -29.661 13.223 15.136 1.00 86.31 130 ASP A C 1
ATOM 1019 O O . ASP A 1 130 ? -29.052 13.366 14.077 1.00 86.31 130 ASP A O 1
ATOM 1023 N N . LEU A 1 131 ? -30.986 13.350 15.208 1.00 82.31 131 LEU A N 1
ATOM 1024 C CA . LEU A 1 131 ? -31.851 13.607 14.052 1.00 82.31 131 LEU A CA 1
ATOM 1025 C C . LEU A 1 131 ? -31.646 14.996 13.439 1.00 82.31 131 LEU A C 1
ATOM 1027 O O . LEU A 1 131 ? -31.916 15.189 12.255 1.00 82.31 131 LEU A O 1
ATOM 1031 N N . SER A 1 132 ? -31.189 15.964 14.235 1.00 79.94 132 SER A N 1
ATOM 1032 C CA . SER A 1 132 ? -31.027 17.351 13.798 1.00 79.94 132 SER A CA 1
ATOM 1033 C C . SER A 1 132 ? -29.721 17.561 13.031 1.00 79.94 132 SER A C 1
ATOM 1035 O O . SER A 1 132 ? -29.700 18.211 11.985 1.00 79.94 132 SER A O 1
ATOM 1037 N N . THR A 1 133 ? -28.632 16.963 13.516 1.00 78.62 133 THR A N 1
ATOM 1038 C CA . THR A 1 133 ? -27.296 17.085 12.917 1.00 78.62 133 THR A CA 1
ATOM 1039 C C . THR A 1 133 ? -26.944 15.908 12.005 1.00 78.62 133 THR A C 1
ATOM 1041 O O . THR A 1 133 ? -26.109 16.047 11.107 1.00 78.62 133 THR A O 1
ATOM 1044 N N . GLY A 1 134 ? -27.587 14.754 12.195 1.00 78.62 134 GLY A N 1
ATOM 1045 C CA . GLY A 1 134 ? -27.203 13.478 11.593 1.00 78.62 134 GLY A CA 1
ATOM 1046 C C . GLY A 1 134 ? -25.935 12.878 12.208 1.00 78.62 134 GLY A C 1
ATOM 1047 O O . GLY A 1 134 ? -25.349 11.980 11.603 1.00 78.62 134 GLY A O 1
ATOM 1048 N N . GLN A 1 135 ? -25.468 13.394 13.352 1.00 83.69 135 GLN A N 1
ATOM 1049 C CA . GLN A 1 135 ? -24.262 12.908 14.014 1.00 83.69 135 GLN A CA 1
ATOM 1050 C C . GLN A 1 135 ? -24.532 11.565 14.694 1.00 83.69 135 GLN A C 1
ATOM 1052 O O . GLN A 1 135 ? -25.462 11.434 15.488 1.00 83.69 135 GLN A O 1
ATOM 1057 N N . ILE A 1 136 ? -23.680 10.582 14.406 1.00 88.00 136 ILE A N 1
ATOM 1058 C CA . ILE A 1 136 ? -23.715 9.270 15.050 1.00 88.00 136 ILE A CA 1
ATOM 1059 C C . ILE A 1 136 ? -22.717 9.276 16.209 1.00 88.00 136 ILE A C 1
ATOM 1061 O O . ILE A 1 136 ? -21.546 9.622 16.034 1.00 88.00 136 ILE A O 1
ATOM 1065 N N . THR A 1 137 ? -23.178 8.897 17.395 1.00 89.81 137 THR A N 1
ATOM 1066 C CA . THR A 1 137 ? -22.341 8.694 18.581 1.00 89.81 137 THR A CA 1
ATOM 1067 C C . THR A 1 137 ? -22.427 7.240 18.998 1.00 89.81 137 THR A C 1
ATOM 1069 O O . THR A 1 137 ? -23.529 6.757 19.234 1.00 89.81 137 THR A O 1
ATOM 1072 N N . MET A 1 138 ? -21.288 6.559 19.101 1.00 91.94 138 MET A N 1
ATOM 1073 C CA . MET A 1 138 ? -21.221 5.163 19.533 1.00 91.94 138 MET A CA 1
ATOM 1074 C C . MET A 1 138 ? -21.030 5.081 21.047 1.00 91.94 138 MET A C 1
ATOM 1076 O O . MET A 1 138 ? -20.455 5.989 21.653 1.00 91.94 138 MET A O 1
ATOM 1080 N N . ARG A 1 139 ? -21.495 3.989 21.654 1.00 91.12 139 ARG A N 1
ATOM 1081 C CA . ARG A 1 139 ? -21.244 3.669 23.060 1.00 91.12 139 ARG A CA 1
ATOM 1082 C C . ARG A 1 139 ? -19.739 3.564 23.326 1.00 91.12 139 ARG A C 1
ATOM 1084 O O . ARG A 1 139 ? -19.036 2.835 22.634 1.00 91.12 139 ARG A O 1
ATOM 1091 N N . ARG A 1 140 ? -19.267 4.286 24.344 1.00 92.38 140 ARG A N 1
ATOM 1092 C CA . ARG A 1 140 ? -17.856 4.406 24.726 1.00 92.38 140 ARG A CA 1
ATOM 1093 C C . ARG A 1 140 ? -17.710 4.441 26.244 1.00 92.38 140 ARG A C 1
ATOM 1095 O O . ARG A 1 140 ? -18.176 5.390 26.881 1.00 92.38 140 ARG A O 1
ATOM 1102 N N . SER A 1 141 ? -17.002 3.458 26.792 1.00 88.62 141 SER A N 1
ATOM 1103 C CA . SER A 1 141 ? -16.681 3.336 28.225 1.00 88.62 141 SER A CA 1
ATOM 1104 C C . SER A 1 141 ? -15.351 3.976 28.616 1.00 88.62 141 SER A C 1
ATOM 1106 O O . SER A 1 141 ? -15.190 4.413 29.754 1.00 88.62 141 SER A O 1
ATOM 1108 N N . HIS A 1 142 ? -14.403 4.086 27.678 1.00 90.50 142 HIS A N 1
ATOM 1109 C CA . HIS A 1 142 ? -13.057 4.577 27.961 1.00 90.50 142 HIS A CA 1
ATOM 1110 C C . HIS A 1 142 ? -12.699 5.807 27.107 1.00 90.50 142 HIS A C 1
ATOM 1112 O O . HIS A 1 142 ? -12.816 5.766 25.883 1.00 90.50 142 HIS A O 1
ATOM 1118 N N . PRO A 1 143 ? -12.213 6.915 27.695 1.00 91.62 143 PRO A N 1
ATOM 1119 C CA . PRO A 1 143 ? -12.023 8.164 26.953 1.00 91.62 143 PRO A CA 1
ATOM 1120 C C . PRO A 1 143 ? -10.785 8.169 26.041 1.00 91.62 143 PRO A C 1
ATOM 1122 O O . PRO A 1 143 ? -10.661 9.044 25.185 1.00 91.62 143 PRO A O 1
ATOM 1125 N N . TRP A 1 144 ? -9.871 7.213 26.218 1.00 92.31 144 TRP A N 1
ATOM 1126 C CA . TRP A 1 144 ? -8.603 7.125 25.476 1.00 92.31 144 TRP A CA 1
ATOM 1127 C C . TRP A 1 144 ? -8.563 5.985 24.457 1.00 92.31 144 TRP A C 1
ATOM 1129 O O . TRP A 1 144 ? -7.519 5.746 23.856 1.00 92.31 144 TRP A O 1
ATOM 1139 N N . ILE A 1 145 ? -9.656 5.240 24.306 1.00 92.00 145 ILE A N 1
ATOM 1140 C CA . ILE A 1 145 ? -9.718 4.116 23.372 1.00 92.00 145 ILE A CA 1
ATOM 1141 C C . ILE A 1 145 ? -9.876 4.636 21.938 1.00 92.00 145 ILE A C 1
ATOM 1143 O O . ILE A 1 145 ? -10.652 5.564 21.681 1.00 92.00 145 ILE A O 1
ATOM 1147 N N . ASN A 1 146 ? -9.116 4.067 21.005 1.00 92.69 146 ASN A N 1
ATOM 1148 C CA . ASN A 1 146 ? -9.377 4.247 19.581 1.00 92.69 146 ASN A CA 1
ATOM 1149 C C . ASN A 1 146 ? -10.491 3.308 19.118 1.00 92.69 146 ASN A C 1
ATOM 1151 O O . ASN A 1 146 ? -10.778 2.291 19.746 1.00 92.69 146 ASN A O 1
ATOM 1155 N N . ASN A 1 147 ? -11.103 3.644 17.989 1.00 93.31 147 ASN A N 1
ATOM 1156 C CA . ASN A 1 147 ? -12.160 2.833 17.410 1.00 93.31 147 ASN A CA 1
ATOM 1157 C C . ASN A 1 147 ? -11.538 1.575 16.802 1.00 93.31 147 ASN A C 1
ATOM 1159 O O . ASN A 1 147 ? -10.613 1.681 15.998 1.00 93.31 147 ASN A O 1
ATOM 1163 N N . PHE A 1 148 ? -12.052 0.396 17.129 1.00 94.44 148 PHE A N 1
ATOM 1164 C CA . PHE A 1 148 ? -11.519 -0.862 16.609 1.00 94.44 148 PHE A CA 1
ATOM 1165 C C . PHE A 1 148 ? -12.617 -1.756 16.047 1.00 94.44 148 PHE A C 1
ATOM 1167 O O . PHE A 1 148 ? -13.803 -1.550 16.281 1.00 94.44 148 PHE A O 1
ATOM 1174 N N . ASN A 1 149 ? -12.199 -2.754 15.280 1.00 95.19 149 ASN A N 1
ATOM 1175 C CA . ASN A 1 149 ? -13.023 -3.891 14.913 1.00 95.19 149 ASN A CA 1
ATOM 1176 C C . ASN A 1 149 ? -12.361 -5.130 15.518 1.00 95.19 149 ASN A C 1
ATOM 1178 O O . ASN A 1 149 ? -11.147 -5.291 15.392 1.00 95.19 149 ASN A O 1
ATOM 1182 N N . GLU A 1 150 ? -13.143 -5.972 16.185 1.00 93.25 150 GLU A N 1
ATOM 1183 C CA . GLU A 1 150 ? -12.649 -7.145 16.919 1.00 93.25 150 GLU A CA 1
ATOM 1184 C C . GLU A 1 150 ? -11.865 -8.120 16.027 1.00 93.25 150 GLU A C 1
ATOM 1186 O O . GLU A 1 150 ? -10.799 -8.594 16.409 1.00 93.25 150 GLU A O 1
ATOM 1191 N N . TRP A 1 151 ? -12.310 -8.338 14.791 1.00 93.81 151 TRP A N 1
ATOM 1192 C CA . TRP A 1 151 ? -11.648 -9.243 13.854 1.00 93.81 151 TRP A CA 1
ATOM 1193 C C . TRP A 1 151 ? -10.365 -8.636 13.291 1.00 93.81 151 TRP A C 1
ATOM 1195 O O . TRP A 1 151 ? -9.329 -9.300 13.231 1.00 93.81 151 TRP A O 1
ATOM 1205 N N . LEU A 1 152 ? -10.412 -7.357 12.907 1.00 94.25 152 LEU A N 1
ATOM 1206 C CA . LEU A 1 152 ? -9.249 -6.668 12.350 1.00 94.25 152 LEU A CA 1
ATOM 1207 C C . LEU A 1 152 ? -8.146 -6.473 13.390 1.00 94.25 152 LEU A C 1
ATOM 1209 O O . LEU A 1 152 ? -6.979 -6.662 13.056 1.00 94.25 152 LEU A O 1
ATOM 1213 N N . ILE A 1 153 ? -8.480 -6.130 14.640 1.00 93.94 153 ILE A N 1
ATOM 1214 C CA . ILE A 1 153 ? -7.454 -5.970 15.676 1.00 93.94 153 ILE A CA 1
ATOM 1215 C C . ILE A 1 153 ? -6.804 -7.312 16.013 1.00 93.94 153 ILE A C 1
ATOM 1217 O O . ILE A 1 153 ? -5.588 -7.359 16.168 1.00 93.94 153 ILE A O 1
ATOM 1221 N N . SER A 1 154 ? -7.565 -8.410 16.041 1.00 92.25 154 SER A N 1
ATOM 1222 C CA . SER A 1 154 ? -7.002 -9.747 16.240 1.00 92.25 154 SER A CA 1
ATOM 1223 C C . SER A 1 154 ? -6.129 -10.194 15.070 1.00 92.25 154 SER A C 1
ATOM 1225 O O . SER A 1 154 ? -5.078 -10.780 15.308 1.00 92.25 154 SER A O 1
ATOM 1227 N N . ALA A 1 155 ? -6.504 -9.891 13.824 1.00 91.69 155 ALA A N 1
ATOM 1228 C CA . ALA A 1 155 ? -5.711 -10.246 12.646 1.00 91.69 155 ALA A CA 1
ATOM 1229 C C . ALA A 1 155 ? -4.431 -9.401 12.514 1.00 91.69 155 ALA A C 1
ATOM 1231 O O . ALA A 1 155 ? -3.351 -9.937 12.279 1.00 91.69 155 ALA A O 1
ATOM 1232 N N . CYS A 1 156 ? -4.541 -8.080 12.680 1.00 90.31 156 CYS A N 1
ATOM 1233 C CA . CYS A 1 156 ? -3.430 -7.142 12.498 1.00 90.31 156 CYS A CA 1
ATOM 1234 C C . CYS A 1 156 ? -2.549 -6.993 13.745 1.00 90.31 156 CYS A C 1
ATOM 1236 O O . CYS A 1 156 ? -1.431 -6.487 13.640 1.00 90.31 156 CYS A O 1
ATOM 1238 N N . ARG A 1 157 ? -3.077 -7.346 14.925 1.00 91.69 157 ARG A N 1
ATOM 1239 C CA . ARG A 1 157 ? -2.434 -7.288 16.252 1.00 91.69 157 ARG A CA 1
ATOM 1240 C C . ARG A 1 157 ? -1.694 -5.979 16.548 1.00 91.69 157 ARG A C 1
ATOM 1242 O O . ARG A 1 157 ? -0.657 -5.958 17.208 1.00 91.69 157 ARG A O 1
ATOM 1249 N N . SER A 1 158 ? -2.220 -4.872 16.036 1.00 89.88 158 SER A N 1
ATOM 1250 C CA . SER A 1 158 ? -1.611 -3.543 16.091 1.00 89.88 158 SER A CA 1
ATOM 1251 C C . SER A 1 158 ? -2.677 -2.459 16.267 1.00 89.88 158 SER A C 1
ATOM 1253 O O . SER A 1 158 ? -3.874 -2.727 16.170 1.00 89.88 158 SER A O 1
ATOM 1255 N N . ASN A 1 159 ? -2.238 -1.234 16.578 1.00 91.44 159 ASN A N 1
ATOM 1256 C CA . ASN A 1 159 ? -3.123 -0.074 16.710 1.00 91.44 159 ASN A CA 1
ATOM 1257 C C . ASN A 1 159 ? -3.957 0.117 15.435 1.00 91.44 159 ASN A C 1
ATOM 1259 O O . ASN A 1 159 ? -3.405 0.119 14.333 1.00 91.44 159 ASN A O 1
ATOM 1263 N N . MET A 1 160 ? -5.255 0.362 15.593 1.00 90.56 160 MET A N 1
ATOM 1264 C CA . MET A 1 160 ? -6.161 0.630 14.484 1.00 90.56 160 MET A CA 1
ATOM 1265 C C . MET A 1 160 ? -7.132 1.771 14.808 1.00 90.56 160 MET A C 1
ATOM 1267 O O . MET A 1 160 ? -7.386 2.099 15.963 1.00 90.56 160 MET A O 1
ATOM 1271 N N . ASP A 1 161 ? -7.678 2.390 13.763 1.00 90.38 161 ASP A N 1
ATOM 1272 C CA . ASP A 1 161 ? -8.743 3.388 13.880 1.00 90.38 161 ASP A CA 1
ATOM 1273 C C . ASP A 1 161 ? -9.730 3.170 12.733 1.00 90.38 161 ASP A C 1
ATOM 1275 O O . ASP A 1 161 ? -9.421 3.447 11.573 1.00 90.38 161 ASP A O 1
ATOM 1279 N N . ILE A 1 162 ? -10.907 2.625 13.045 1.00 90.50 162 ILE A N 1
ATOM 1280 C CA . ILE A 1 162 ? -11.984 2.425 12.069 1.00 90.50 162 ILE A CA 1
ATOM 1281 C C . ILE A 1 162 ? -13.036 3.530 12.197 1.00 90.50 162 ILE A C 1
ATOM 1283 O O . ILE A 1 162 ? -13.489 3.876 13.291 1.00 90.50 162 ILE A O 1
ATOM 1287 N N . LYS A 1 163 ? -13.446 4.098 11.058 1.00 87.69 163 LYS A N 1
ATOM 1288 C CA . LYS A 1 163 ? -14.466 5.150 11.008 1.00 87.69 163 LYS A CA 1
ATOM 1289 C C . LYS A 1 163 ? -15.504 4.865 9.947 1.00 87.69 163 LYS A C 1
ATOM 1291 O O . LYS A 1 163 ? -15.177 4.559 8.803 1.00 87.69 163 LYS A O 1
ATOM 1296 N N . PHE A 1 164 ? -16.760 5.045 10.330 1.00 87.62 164 PHE A N 1
ATOM 1297 C CA . PHE A 1 164 ? -17.867 5.027 9.396 1.00 87.62 164 PHE A CA 1
ATOM 1298 C C . PHE A 1 164 ? -17.979 6.378 8.683 1.00 87.62 164 PHE A C 1
ATOM 1300 O O . PHE A 1 164 ? -18.102 7.422 9.323 1.00 87.62 164 PHE A O 1
ATOM 1307 N N . ILE A 1 165 ? -17.920 6.357 7.351 1.00 86.38 165 ILE A N 1
ATOM 1308 C CA . ILE A 1 165 ? -18.014 7.556 6.516 1.00 86.38 165 ILE A CA 1
ATOM 1309 C C . ILE A 1 165 ? -19.443 7.683 6.010 1.00 86.38 165 ILE A C 1
ATOM 1311 O O . ILE A 1 165 ? -19.870 6.949 5.122 1.00 86.38 165 ILE A O 1
ATOM 1315 N N . TRP A 1 166 ? -20.176 8.629 6.588 1.00 81.38 166 TRP A N 1
ATOM 1316 C CA . TRP A 1 166 ? -21.603 8.798 6.320 1.00 81.38 166 TRP A CA 1
ATOM 1317 C C . TRP A 1 166 ? -21.931 10.117 5.622 1.00 81.38 166 TRP A C 1
ATOM 1319 O O . TRP A 1 166 ? -22.785 10.168 4.735 1.00 81.38 166 TRP A O 1
ATOM 1329 N N . SER A 1 167 ? -21.263 11.207 6.011 1.00 80.12 167 SER A N 1
ATOM 1330 C CA . SER A 1 167 ? -21.548 12.528 5.459 1.00 80.12 167 SER A CA 1
ATOM 1331 C C . SER A 1 167 ? -20.631 12.874 4.286 1.00 80.12 167 SER A C 1
ATOM 1333 O O . SER A 1 167 ? -19.487 12.428 4.192 1.00 80.12 167 SER A O 1
ATOM 1335 N N . GLY A 1 168 ? -21.107 13.751 3.396 1.00 81.69 168 GLY A N 1
ATOM 1336 C CA . GLY A 1 168 ? -20.271 14.294 2.321 1.00 81.69 168 GLY A CA 1
ATOM 1337 C C . GLY A 1 168 ? -19.065 15.091 2.838 1.00 81.69 168 GLY A C 1
ATOM 1338 O O . GLY A 1 168 ? -18.048 15.160 2.154 1.00 81.69 168 GLY A O 1
ATOM 1339 N N . ASN A 1 169 ? -19.149 15.662 4.045 1.00 83.50 169 ASN A N 1
ATOM 1340 C CA . ASN A 1 169 ? -18.022 16.352 4.675 1.00 83.50 169 ASN A CA 1
ATOM 1341 C C . ASN A 1 169 ? -16.959 15.354 5.149 1.00 83.50 169 ASN A C 1
ATOM 1343 O O . ASN A 1 169 ? -15.778 15.582 4.895 1.00 83.50 169 ASN A O 1
ATOM 1347 N N . ASP A 1 170 ? -17.371 14.236 5.753 1.00 82.75 170 ASP A N 1
ATOM 1348 C CA . ASP A 1 170 ? -16.455 13.162 6.160 1.00 82.75 170 ASP A CA 1
ATOM 1349 C C . ASP A 1 170 ? -15.787 12.525 4.942 1.00 82.75 170 ASP A C 1
ATOM 1351 O O . ASP A 1 170 ? -14.578 12.312 4.941 1.00 82.75 170 ASP A O 1
ATOM 1355 N N . ALA A 1 171 ? -16.549 12.301 3.866 1.00 85.44 171 ALA A N 1
ATOM 1356 C CA . ALA A 1 171 ? -16.015 11.781 2.612 1.00 85.44 171 ALA A CA 1
ATOM 1357 C C . ALA A 1 171 ? -14.973 12.730 1.997 1.00 85.44 171 ALA A C 1
ATOM 1359 O O . ALA A 1 171 ? -13.892 12.289 1.616 1.00 85.44 171 ALA A O 1
ATOM 1360 N N . LYS A 1 172 ? -15.247 14.042 1.949 1.00 88.12 172 LYS A N 1
ATOM 1361 C CA . LYS A 1 172 ? -14.262 15.038 1.492 1.00 88.12 172 LYS A CA 1
ATOM 1362 C C . LYS A 1 172 ? -13.014 15.037 2.371 1.00 88.12 172 LYS A C 1
ATOM 1364 O O . LYS A 1 172 ? -11.909 15.024 1.839 1.00 88.12 172 LYS A O 1
ATOM 1369 N N . ALA A 1 173 ? -13.177 15.030 3.695 1.00 88.00 173 ALA A N 1
ATOM 1370 C CA . ALA A 1 173 ? -12.055 14.988 4.630 1.00 88.00 173 ALA A CA 1
ATOM 1371 C C . ALA A 1 173 ? -11.203 13.723 4.441 1.00 88.00 173 ALA A C 1
ATOM 1373 O O . ALA A 1 173 ? -9.978 13.813 4.440 1.00 88.00 173 ALA A O 1
ATOM 1374 N N . LEU A 1 174 ? -11.838 12.570 4.208 1.00 87.38 174 LEU A N 1
ATOM 1375 C CA . LEU A 1 174 ? -11.150 11.320 3.903 1.00 87.38 174 LEU A CA 1
ATOM 1376 C C . LEU A 1 174 ? -10.383 11.399 2.579 1.00 87.38 174 LEU A C 1
ATOM 1378 O O . LEU A 1 174 ? -9.230 10.989 2.533 1.00 87.38 174 LEU A O 1
ATOM 1382 N N . VAL A 1 175 ? -10.976 11.953 1.517 1.00 90.31 175 VAL A N 1
ATOM 1383 C CA . VAL A 1 175 ? -10.281 12.137 0.230 1.00 90.31 175 VAL A CA 1
ATOM 1384 C C . VAL A 1 175 ? -9.052 13.029 0.399 1.00 90.31 175 VAL A C 1
ATOM 1386 O O . VAL A 1 175 ? -7.982 12.679 -0.095 1.00 90.31 175 VAL A O 1
ATOM 1389 N N . TYR A 1 176 ? -9.170 14.141 1.132 1.00 90.94 176 TYR A N 1
ATOM 1390 C CA . TYR A 1 176 ? -8.020 14.991 1.453 1.00 90.94 176 TYR A CA 1
ATOM 1391 C C . TYR A 1 176 ? -6.953 14.233 2.240 1.00 90.94 176 TYR A C 1
ATOM 1393 O O . TYR A 1 176 ? -5.779 14.331 1.905 1.00 90.94 176 TYR A O 1
ATOM 1401 N N . TYR A 1 177 ? -7.354 13.453 3.243 1.00 88.44 177 TYR A N 1
ATOM 1402 C CA . TYR A 1 177 ? -6.438 12.650 4.045 1.00 88.44 177 TYR A CA 1
ATOM 1403 C C . TYR A 1 177 ? -5.703 11.606 3.196 1.00 88.44 177 TYR A C 1
ATOM 1405 O O . TYR A 1 177 ? -4.481 11.557 3.209 1.00 88.44 177 TYR A O 1
ATOM 1413 N N . ILE A 1 178 ? -6.420 10.816 2.394 1.00 88.94 178 ILE A N 1
ATOM 1414 C CA . ILE A 1 178 ? -5.809 9.818 1.505 1.00 88.94 178 ILE A CA 1
ATOM 1415 C C . ILE A 1 178 ? -4.863 10.500 0.517 1.00 88.94 178 ILE A C 1
ATOM 1417 O O . ILE A 1 178 ? -3.738 10.045 0.334 1.00 88.94 178 ILE A O 1
ATOM 1421 N N . THR A 1 179 ? -5.288 11.611 -0.088 1.00 90.69 179 THR A N 1
ATOM 1422 C CA . THR A 1 179 ? -4.465 12.343 -1.058 1.00 90.69 179 THR A CA 1
ATOM 1423 C C . THR A 1 179 ? -3.197 12.885 -0.406 1.00 90.69 179 THR A C 1
ATOM 1425 O O . THR A 1 179 ? -2.127 12.740 -0.984 1.00 90.69 179 THR A O 1
ATOM 1428 N N . ASP A 1 180 ? -3.281 13.450 0.801 1.00 86.38 180 ASP A N 1
ATOM 1429 C CA . ASP A 1 180 ? -2.118 13.938 1.557 1.00 86.38 180 ASP A CA 1
ATOM 1430 C C . ASP A 1 180 ? -1.112 12.812 1.829 1.00 86.38 180 ASP A C 1
ATOM 1432 O O . ASP A 1 180 ? 0.087 13.012 1.679 1.00 86.38 180 ASP A O 1
ATOM 1436 N N . TYR A 1 181 ? -1.586 11.599 2.136 1.00 85.00 181 TYR A N 1
ATOM 1437 C CA . TYR A 1 181 ? -0.718 10.436 2.337 1.00 85.00 181 TYR A CA 1
ATOM 1438 C C . TYR A 1 181 ? -0.120 9.892 1.036 1.00 85.00 181 TYR A C 1
ATOM 1440 O O . TYR A 1 181 ? 1.063 9.563 1.016 1.00 85.00 181 TYR A O 1
ATOM 1448 N N . VAL A 1 182 ? -0.902 9.813 -0.044 1.00 84.00 182 VAL A N 1
ATOM 1449 C CA . VAL A 1 182 ? -0.429 9.335 -1.357 1.00 84.00 182 VAL A CA 1
ATOM 1450 C C . VAL A 1 182 ? 0.573 10.313 -1.969 1.00 84.00 182 VAL A C 1
ATOM 1452 O O . VAL A 1 182 ? 1.544 9.900 -2.592 1.00 84.00 182 VAL A O 1
ATOM 1455 N N . THR A 1 183 ? 0.354 11.613 -1.776 1.00 84.56 183 THR A N 1
ATOM 1456 C CA . THR A 1 183 ? 1.229 12.679 -2.287 1.00 84.56 183 THR A CA 1
ATOM 1457 C C . THR A 1 183 ? 2.333 13.064 -1.305 1.00 84.56 183 THR A C 1
ATOM 1459 O O . THR A 1 183 ? 3.109 13.981 -1.580 1.00 84.56 183 THR A O 1
ATOM 1462 N N . LYS A 1 184 ? 2.434 12.369 -0.165 1.00 81.69 184 LYS A N 1
ATOM 1463 C CA . LYS A 1 184 ? 3.432 12.658 0.857 1.00 81.69 184 LYS A CA 1
ATOM 1464 C C . LYS A 1 184 ? 4.827 12.413 0.298 1.00 81.69 184 LYS A C 1
ATOM 1466 O O . LYS A 1 184 ? 5.207 11.274 0.034 1.00 81.69 184 LYS A O 1
ATOM 1471 N N . SER A 1 185 ? 5.600 13.486 0.155 1.00 71.56 185 SER A N 1
ATOM 1472 C CA . SER A 1 185 ? 6.996 13.397 -0.267 1.00 71.56 185 SER A CA 1
ATOM 1473 C C . SER A 1 185 ? 7.779 12.470 0.660 1.00 71.56 185 SER A C 1
ATOM 1475 O O . SER A 1 185 ? 7.662 12.562 1.884 1.00 71.56 185 SER A O 1
ATOM 1477 N N . THR A 1 186 ? 8.599 11.602 0.070 1.00 68.81 186 THR A N 1
ATOM 1478 C CA . THR A 1 186 ? 9.444 10.647 0.803 1.00 68.81 186 THR A CA 1
ATOM 1479 C C . THR A 1 186 ? 10.509 11.345 1.645 1.00 68.81 186 THR A C 1
ATOM 1481 O O . THR A 1 186 ? 10.842 10.864 2.721 1.00 68.81 186 THR A O 1
ATOM 1484 N N . LEU A 1 187 ? 10.981 12.514 1.200 1.00 74.06 187 LEU A N 1
ATOM 1485 C CA . LEU A 1 187 ? 11.890 13.390 1.938 1.00 74.06 187 LEU A CA 1
ATOM 1486 C C . LEU A 1 187 ? 11.221 14.723 2.262 1.00 74.06 187 LEU A C 1
ATOM 1488 O O . LEU A 1 187 ? 10.503 15.300 1.436 1.00 74.06 187 LEU A O 1
ATOM 1492 N N . ALA A 1 188 ? 11.502 15.250 3.453 1.00 77.31 188 ALA A N 1
ATOM 1493 C CA . ALA A 1 188 ? 11.104 16.604 3.784 1.00 77.31 188 ALA A CA 1
ATOM 1494 C C . ALA A 1 188 ? 11.904 17.613 2.945 1.00 77.31 188 ALA A C 1
ATOM 1496 O O . ALA A 1 188 ? 13.050 17.387 2.558 1.00 77.31 188 ALA A O 1
ATOM 1497 N N . PHE A 1 189 ? 11.297 18.769 2.676 1.00 79.75 189 PHE A N 1
ATOM 1498 C CA . PHE A 1 189 ? 11.897 19.783 1.804 1.00 79.75 189 PHE A CA 1
ATOM 1499 C C . PHE A 1 189 ? 13.277 20.267 2.285 1.00 79.75 189 PHE A C 1
ATOM 1501 O O . PHE A 1 189 ? 14.162 20.518 1.471 1.00 79.75 189 PHE A O 1
ATOM 1508 N N . HIS A 1 190 ? 13.478 20.376 3.602 1.00 82.56 190 HIS A N 1
ATOM 1509 C CA . HIS A 1 190 ? 14.755 20.813 4.172 1.00 82.56 190 HIS A CA 1
ATOM 1510 C C . HIS A 1 190 ? 15.878 19.794 3.940 1.00 82.56 190 HIS A C 1
ATOM 1512 O O . HIS A 1 190 ? 16.993 20.197 3.614 1.00 82.56 190 HIS A O 1
ATOM 1518 N N . ASP A 1 191 ? 15.571 18.498 4.014 1.00 82.50 191 ASP A N 1
ATOM 1519 C CA . ASP A 1 191 ? 16.531 17.427 3.730 1.00 82.50 191 ASP A CA 1
ATOM 1520 C C . ASP A 1 191 ? 16.888 17.402 2.245 1.00 82.50 191 ASP A C 1
ATOM 1522 O O . ASP A 1 191 ? 18.063 17.375 1.878 1.00 82.50 191 ASP A O 1
ATOM 1526 N N . MET A 1 192 ? 15.881 17.521 1.373 1.00 83.62 192 MET A N 1
ATOM 1527 C CA . MET A 1 192 ? 16.092 17.608 -0.073 1.00 83.62 192 MET A CA 1
ATOM 1528 C C . MET A 1 192 ? 16.994 18.795 -0.442 1.00 83.62 192 MET A C 1
ATOM 1530 O O . MET A 1 192 ? 17.892 18.658 -1.275 1.00 83.62 192 MET A O 1
ATOM 1534 N N . PHE A 1 193 ? 16.799 19.948 0.205 1.00 86.69 193 PHE A N 1
ATOM 1535 C CA . PHE A 1 193 ? 17.644 21.124 0.006 1.00 86.69 193 PHE A CA 1
ATOM 1536 C C . PHE A 1 193 ? 19.086 20.894 0.484 1.00 86.69 193 PHE A C 1
ATOM 1538 O O . PHE A 1 193 ? 20.028 21.225 -0.237 1.00 86.69 193 PHE A O 1
ATOM 1545 N N . ALA A 1 194 ? 19.276 20.295 1.664 1.00 87.44 194 ALA A N 1
ATOM 1546 C CA . ALA A 1 194 ? 20.604 19.982 2.191 1.00 87.44 194 ALA A CA 1
ATOM 1547 C C . ALA A 1 194 ? 21.373 19.009 1.276 1.00 87.44 194 ALA A C 1
ATOM 1549 O O . ALA A 1 194 ? 22.548 19.236 0.970 1.00 87.44 194 ALA A O 1
ATOM 1550 N N . LEU A 1 195 ? 20.697 17.975 0.766 1.00 86.25 195 LEU A N 1
ATOM 1551 C CA . LEU A 1 195 ? 21.258 17.014 -0.188 1.00 86.25 195 LEU A CA 1
ATOM 1552 C C . LEU A 1 195 ? 21.606 17.666 -1.530 1.00 86.25 195 LEU A C 1
ATOM 1554 O O . LEU A 1 195 ? 22.684 17.426 -2.082 1.00 86.25 195 LEU A O 1
ATOM 1558 N N . ALA A 1 196 ? 20.739 18.545 -2.040 1.00 86.12 196 ALA A N 1
ATOM 1559 C CA . ALA A 1 196 ? 21.024 19.313 -3.247 1.00 86.12 196 ALA A CA 1
ATOM 1560 C C . ALA A 1 196 ? 22.255 20.215 -3.058 1.00 86.12 196 ALA A C 1
ATOM 1562 O O . ALA A 1 196 ? 23.137 20.233 -3.919 1.00 86.12 196 ALA A O 1
ATOM 1563 N N . GLN A 1 197 ? 22.370 20.896 -1.912 1.00 87.94 197 GLN A N 1
ATOM 1564 C CA . GLN A 1 197 ? 23.534 21.717 -1.572 1.00 87.94 197 GLN A CA 1
ATOM 1565 C C . GLN A 1 197 ? 24.823 20.884 -1.519 1.00 87.94 197 GLN A C 1
ATOM 1567 O O . GLN A 1 197 ? 25.868 21.330 -1.998 1.00 87.94 197 GLN A O 1
ATOM 1572 N N . GLN A 1 198 ? 24.768 19.668 -0.972 1.00 86.00 198 GLN A N 1
ATOM 1573 C CA . GLN A 1 198 ? 25.903 18.745 -0.977 1.00 86.00 198 GLN A CA 1
ATOM 1574 C C . GLN A 1 198 ? 26.287 18.317 -2.403 1.00 86.00 198 GLN A C 1
ATOM 1576 O O . GLN A 1 198 ? 27.474 18.288 -2.732 1.00 86.00 198 GLN A O 1
ATOM 1581 N N . GLY A 1 199 ? 25.302 18.050 -3.267 1.00 85.38 199 GLY A N 1
ATOM 1582 C CA . GLY A 1 199 ? 25.523 17.757 -4.687 1.00 85.38 199 GLY A CA 1
ATOM 1583 C C . GLY A 1 199 ? 26.213 18.903 -5.435 1.00 85.38 199 GLY A C 1
ATOM 1584 O O . GLY A 1 199 ? 27.152 18.660 -6.194 1.00 85.38 199 GLY A O 1
ATOM 1585 N N . ILE A 1 200 ? 25.818 20.151 -5.159 1.00 86.56 200 ILE A N 1
ATOM 1586 C CA . ILE A 1 200 ? 26.456 21.354 -5.719 1.00 86.56 200 ILE A CA 1
ATOM 1587 C C . ILE A 1 200 ? 27.916 21.450 -5.254 1.00 86.56 200 ILE A C 1
ATOM 1589 O O . ILE A 1 200 ? 28.816 21.550 -6.088 1.00 86.56 200 ILE A O 1
ATOM 1593 N N . LYS A 1 201 ? 28.171 21.331 -3.942 1.00 87.06 201 LYS A N 1
ATOM 1594 C CA . LYS A 1 201 ? 29.534 21.359 -3.378 1.00 87.06 201 LYS A CA 1
ATOM 1595 C C . LYS A 1 201 ? 30.429 20.265 -3.970 1.00 87.06 201 LYS A C 1
ATOM 1597 O O . LYS A 1 201 ? 31.590 20.524 -4.273 1.00 87.06 201 LYS A O 1
ATOM 1602 N N . SER A 1 202 ? 29.891 19.060 -4.179 1.00 83.19 202 SER A N 1
ATOM 1603 C CA . SER A 1 202 ? 30.606 17.948 -4.826 1.00 83.19 202 SER A CA 1
ATOM 1604 C C . SER A 1 202 ? 31.077 18.305 -6.238 1.00 83.19 202 SER A C 1
ATOM 1606 O O . SER A 1 202 ? 32.157 17.871 -6.634 1.00 83.19 202 SER A O 1
ATOM 1608 N N . ILE A 1 203 ? 30.288 19.061 -7.003 1.00 79.81 203 ILE A N 1
ATOM 1609 C CA . ILE A 1 203 ? 30.659 19.481 -8.360 1.00 79.81 203 ILE A CA 1
ATOM 1610 C C . ILE A 1 203 ? 31.661 20.629 -8.322 1.00 79.81 203 ILE A C 1
ATOM 1612 O O . ILE A 1 203 ? 32.611 20.632 -9.101 1.00 79.81 203 ILE A O 1
ATOM 1616 N N . GLU A 1 204 ? 31.490 21.586 -7.413 1.00 81.12 204 GLU A N 1
ATOM 1617 C CA . GLU A 1 204 ? 32.447 22.682 -7.233 1.00 81.12 204 GLU A CA 1
ATOM 1618 C C . GLU A 1 204 ? 33.844 22.170 -6.868 1.00 81.12 204 GLU A C 1
ATOM 1620 O O . GLU A 1 204 ? 34.833 22.677 -7.388 1.00 81.12 204 GLU A O 1
ATOM 1625 N N . GLN A 1 205 ? 33.931 21.110 -6.062 1.00 78.12 205 GLN A N 1
ATOM 1626 C CA . GLN A 1 205 ? 35.195 20.437 -5.747 1.00 78.12 205 GLN A CA 1
ATOM 1627 C C . GLN A 1 205 ? 35.796 19.694 -6.955 1.00 78.12 205 GLN A C 1
ATOM 1629 O O . GLN A 1 205 ? 37.015 19.642 -7.098 1.00 78.12 205 GLN A O 1
ATOM 1634 N N . GLN A 1 206 ? 34.964 19.153 -7.851 1.00 72.19 206 GLN A N 1
ATOM 1635 C CA . GLN A 1 206 ? 35.407 18.475 -9.080 1.00 72.19 206 GLN A CA 1
ATOM 1636 C C . GLN A 1 206 ? 35.803 19.435 -10.210 1.00 72.19 206 GLN A C 1
ATOM 1638 O O . GLN A 1 206 ? 36.547 19.041 -11.105 1.00 72.19 206 GLN A O 1
ATOM 1643 N N . ARG A 1 207 ? 35.386 20.709 -10.164 1.00 62.50 207 ARG A N 1
ATOM 1644 C CA . ARG A 1 207 ? 35.784 21.743 -11.144 1.00 62.50 207 ARG A CA 1
ATOM 1645 C C . ARG A 1 207 ? 37.296 22.005 -11.207 1.00 62.50 207 ARG A C 1
ATOM 1647 O O . ARG A 1 207 ? 37.735 22.718 -12.101 1.00 62.50 207 ARG A O 1
ATOM 1654 N N . VAL A 1 208 ? 38.090 21.429 -10.302 1.00 56.59 208 VAL A N 1
ATOM 1655 C CA . VAL A 1 208 ? 39.562 21.501 -10.319 1.00 56.59 208 VAL A CA 1
ATOM 1656 C C . VAL A 1 208 ? 40.170 20.684 -11.477 1.00 56.59 208 VAL A C 1
ATOM 1658 O O . VAL A 1 208 ? 41.329 20.886 -11.825 1.00 56.59 208 VAL A O 1
ATOM 1661 N N . THR A 1 209 ? 39.407 19.800 -12.133 1.00 58.19 209 THR A N 1
ATOM 1662 C CA . THR A 1 209 ? 39.857 19.072 -13.334 1.00 58.19 209 THR A CA 1
ATOM 1663 C C . THR A 1 209 ? 39.213 19.671 -14.590 1.00 58.19 209 THR A C 1
ATOM 1665 O O . THR A 1 209 ? 37.996 19.640 -14.746 1.00 58.19 209 THR A O 1
ATOM 1668 N N . ASN A 1 210 ? 40.034 20.261 -15.469 1.00 56.16 210 ASN A N 1
ATOM 1669 C CA . ASN A 1 210 ? 39.628 20.965 -16.693 1.00 56.16 210 ASN A CA 1
ATOM 1670 C C . ASN A 1 210 ? 38.636 20.149 -17.544 1.00 56.16 210 ASN A C 1
ATOM 1672 O O . ASN A 1 210 ? 39.034 19.184 -18.192 1.00 56.16 210 ASN A O 1
ATOM 1676 N N . SER A 1 211 ? 37.365 20.564 -17.586 1.00 60.00 211 SER A N 1
ATOM 1677 C CA . SER A 1 211 ? 36.361 20.003 -18.499 1.00 60.00 211 SER A CA 1
ATOM 1678 C C . SER A 1 211 ? 35.964 21.036 -19.565 1.00 60.00 211 SER A C 1
ATOM 1680 O O . SER A 1 211 ? 35.575 22.171 -19.261 1.00 60.00 211 SER A O 1
ATOM 1682 N N . ILE A 1 212 ? 36.060 20.612 -20.828 1.00 66.88 212 ILE A N 1
ATOM 1683 C CA . ILE A 1 212 ? 35.666 21.336 -22.052 1.00 66.88 212 ILE A CA 1
ATOM 1684 C C . ILE A 1 212 ? 34.135 21.217 -22.254 1.00 66.88 212 ILE A C 1
ATOM 1686 O O . ILE A 1 212 ? 33.632 21.282 -23.364 1.00 66.88 212 ILE A O 1
ATOM 1690 N N . ASP A 1 213 ? 33.356 21.000 -21.189 1.00 67.88 213 ASP A N 1
ATOM 1691 C CA . ASP A 1 213 ? 31.911 20.793 -21.336 1.00 67.88 213 ASP A CA 1
ATOM 1692 C C . ASP A 1 213 ? 31.194 22.115 -21.657 1.00 67.88 213 ASP A C 1
ATOM 1694 O O . ASP A 1 213 ? 31.447 23.159 -21.027 1.00 67.88 213 ASP A O 1
ATOM 1698 N N . ASN A 1 214 ? 30.224 22.047 -22.569 1.00 79.81 214 ASN A N 1
ATOM 1699 C CA . ASN A 1 214 ? 29.334 23.160 -22.891 1.00 79.81 214 ASN A CA 1
ATOM 1700 C C . ASN A 1 214 ? 28.466 23.554 -21.679 1.00 79.81 214 ASN A C 1
ATOM 1702 O O . ASN A 1 214 ? 28.187 22.750 -20.786 1.00 79.81 214 ASN A O 1
ATOM 1706 N N . ALA A 1 215 ? 27.990 24.805 -21.633 1.00 79.50 215 ALA A N 1
ATOM 1707 C CA . ALA A 1 215 ? 27.179 25.310 -20.513 1.00 79.50 215 ALA A CA 1
ATOM 1708 C C . ALA A 1 215 ? 25.902 24.476 -20.262 1.00 79.50 215 ALA A C 1
ATOM 1710 O O . ALA A 1 215 ? 25.477 24.294 -19.117 1.00 79.50 215 ALA A O 1
ATOM 1711 N N . ILE A 1 216 ? 25.323 23.920 -21.331 1.00 83.38 216 ILE A N 1
ATOM 1712 C CA . ILE A 1 216 ? 24.159 23.029 -21.268 1.00 83.38 216 ILE A CA 1
ATOM 1713 C C . ILE A 1 216 ? 24.530 21.705 -20.591 1.00 83.38 216 ILE A C 1
ATOM 1715 O O . ILE A 1 216 ? 23.838 21.267 -19.674 1.00 83.38 216 ILE A O 1
ATOM 1719 N N . GLU A 1 217 ? 25.640 21.083 -20.983 1.00 81.25 217 GLU A N 1
ATOM 1720 C CA . GLU A 1 217 ? 26.096 19.818 -20.399 1.00 81.25 217 GLU A CA 1
ATOM 1721 C C . GLU A 1 217 ? 26.480 19.977 -18.931 1.00 81.25 217 GLU A C 1
ATOM 1723 O O . GLU A 1 217 ? 26.128 19.133 -18.107 1.00 81.25 217 GLU A O 1
ATOM 1728 N N . LYS A 1 218 ? 27.113 21.100 -18.576 1.00 78.94 218 LYS A N 1
ATOM 1729 C CA . LYS A 1 218 ? 27.398 21.464 -17.181 1.00 78.94 218 LYS A CA 1
ATOM 1730 C C . LYS A 1 218 ? 26.117 21.541 -16.353 1.00 78.94 218 LYS A C 1
ATOM 1732 O O . LYS A 1 218 ? 26.061 20.977 -15.261 1.00 78.94 218 LYS A O 1
ATOM 1737 N N . SER A 1 219 ? 25.076 22.177 -16.887 1.00 82.88 219 SER A N 1
ATOM 1738 C CA . SER A 1 219 ? 23.763 22.251 -16.236 1.00 82.88 219 SER A CA 1
ATOM 1739 C C . SER A 1 219 ? 23.101 20.874 -16.111 1.00 82.88 219 SER A C 1
ATOM 1741 O O . SER A 1 219 ? 22.591 20.537 -15.044 1.00 82.88 219 SER A O 1
ATOM 1743 N N . ARG A 1 220 ? 23.163 20.031 -17.153 1.00 85.50 220 ARG A N 1
ATOM 1744 C CA . ARG A 1 220 ? 22.625 18.657 -17.106 1.00 85.50 220 ARG A CA 1
ATOM 1745 C C . ARG A 1 220 ? 23.346 17.802 -16.066 1.00 85.50 220 ARG A C 1
ATOM 1747 O O . ARG A 1 220 ? 22.681 17.138 -15.276 1.00 85.50 220 ARG A O 1
ATOM 1754 N N . LYS A 1 221 ? 24.682 17.857 -16.015 1.00 83.88 221 LYS A N 1
ATOM 1755 C CA . LYS A 1 221 ? 25.494 17.146 -15.012 1.00 83.88 221 LYS A CA 1
ATOM 1756 C C . LYS A 1 221 ? 25.168 17.618 -13.594 1.00 83.88 221 LYS A C 1
ATOM 1758 O O . LYS A 1 221 ? 25.061 16.785 -12.699 1.00 83.88 221 LYS A O 1
ATOM 1763 N N . LEU A 1 222 ? 24.946 18.921 -13.397 1.00 85.25 222 LEU A N 1
ATOM 1764 C CA . LEU A 1 222 ? 24.533 19.481 -12.108 1.00 85.25 222 LEU A CA 1
ATOM 1765 C C . LEU A 1 222 ? 23.191 18.925 -11.637 1.00 85.25 222 LEU A C 1
ATOM 1767 O O . LEU A 1 222 ? 23.111 18.373 -10.541 1.00 85.25 222 LEU A O 1
ATOM 1771 N N . VAL A 1 223 ? 22.163 19.019 -12.479 1.00 88.25 223 VAL A N 1
ATOM 1772 C CA . VAL A 1 223 ? 20.825 18.508 -12.154 1.00 88.25 223 VAL A CA 1
ATOM 1773 C C . VAL A 1 223 ? 20.872 17.005 -11.892 1.00 88.25 223 VAL A C 1
ATOM 1775 O O . VAL A 1 223 ? 20.345 16.549 -10.880 1.00 88.25 223 VAL A O 1
ATOM 1778 N N . LEU A 1 224 ? 21.559 16.242 -12.746 1.00 87.19 224 LEU A N 1
ATOM 1779 C CA . LEU A 1 224 ? 21.686 14.794 -12.594 1.00 87.19 224 LEU A CA 1
ATOM 1780 C C . LEU A 1 224 ? 22.410 14.419 -11.297 1.00 87.19 224 LEU A C 1
ATOM 1782 O O . LEU A 1 224 ? 22.010 13.476 -10.621 1.00 87.19 224 LEU A O 1
ATOM 1786 N N . ARG A 1 225 ? 23.448 15.165 -10.904 1.00 85.25 225 ARG A N 1
ATOM 1787 C CA . ARG A 1 225 ? 24.166 14.923 -9.648 1.00 85.25 225 ARG A CA 1
ATOM 1788 C C . ARG A 1 225 ? 23.293 15.221 -8.436 1.00 85.25 225 ARG A C 1
ATOM 1790 O O . ARG A 1 225 ? 23.251 14.395 -7.531 1.00 85.25 225 ARG A O 1
ATOM 1797 N N . CYS A 1 226 ? 22.594 16.356 -8.418 1.00 86.12 226 CYS A N 1
ATOM 1798 C CA . CYS A 1 226 ? 21.658 16.686 -7.343 1.00 86.12 226 CYS A CA 1
ATOM 1799 C C . CYS A 1 226 ? 20.549 15.632 -7.239 1.00 86.12 226 CYS A C 1
ATOM 1801 O O . CYS A 1 226 ? 20.271 15.156 -6.143 1.00 86.12 226 CYS A O 1
ATOM 1803 N N . TYR A 1 227 ? 19.980 15.212 -8.372 1.00 86.44 227 TYR A N 1
ATOM 1804 C CA . TYR A 1 227 ? 18.973 14.155 -8.415 1.00 86.44 227 TYR A CA 1
ATOM 1805 C C . TYR A 1 227 ? 19.513 12.825 -7.880 1.00 86.44 227 TYR A C 1
ATOM 1807 O O . TYR A 1 227 ? 18.916 12.247 -6.979 1.00 86.44 227 TYR A O 1
ATOM 1815 N N . ASN A 1 228 ? 20.673 12.373 -8.362 1.00 87.12 228 ASN A N 1
ATOM 1816 C CA . ASN A 1 228 ? 21.279 11.120 -7.912 1.00 87.12 228 ASN A CA 1
ATOM 1817 C C . ASN A 1 228 ? 21.624 11.152 -6.418 1.00 87.12 228 ASN A C 1
ATOM 1819 O O . ASN A 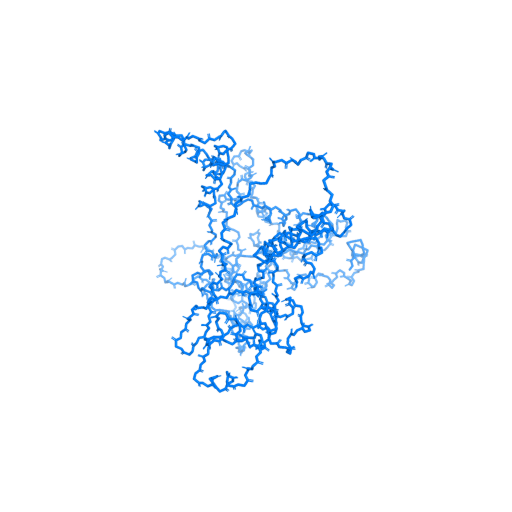1 228 ? 21.460 10.143 -5.743 1.00 87.12 228 ASN A O 1
ATOM 1823 N N . MET A 1 229 ? 22.057 12.300 -5.883 1.00 84.88 229 MET A N 1
ATOM 1824 C CA . MET A 1 229 ? 22.284 12.466 -4.443 1.00 84.88 229 MET A CA 1
ATOM 1825 C C . MET A 1 229 ? 20.982 12.310 -3.653 1.00 84.88 229 MET A C 1
ATOM 1827 O O . MET A 1 229 ? 20.951 11.533 -2.702 1.00 84.88 229 MET A O 1
ATOM 1831 N N . ILE A 1 230 ? 19.909 12.985 -4.079 1.00 84.38 230 ILE A N 1
ATOM 1832 C CA . ILE A 1 230 ? 18.582 12.879 -3.453 1.00 84.38 230 ILE A CA 1
ATOM 1833 C C . ILE A 1 230 ? 18.070 11.434 -3.512 1.00 84.38 230 ILE A C 1
ATOM 1835 O O . ILE A 1 230 ? 17.660 10.895 -2.491 1.00 84.38 230 ILE A O 1
ATOM 1839 N N . ALA A 1 231 ? 18.147 10.792 -4.679 1.00 82.44 231 ALA A N 1
ATOM 1840 C CA . ALA A 1 231 ? 17.701 9.415 -4.873 1.00 82.44 231 ALA A CA 1
ATOM 1841 C C . ALA A 1 231 ? 18.530 8.410 -4.053 1.00 82.44 231 ALA A C 1
ATOM 1843 O O . ALA A 1 231 ? 17.979 7.474 -3.487 1.00 82.44 231 ALA A O 1
ATOM 1844 N N . SER A 1 232 ? 19.849 8.612 -3.945 1.00 81.12 232 SER A N 1
ATOM 1845 C CA . SER A 1 232 ? 20.740 7.709 -3.198 1.00 81.12 232 SER A CA 1
ATOM 1846 C C . SER A 1 232 ? 20.552 7.762 -1.682 1.00 81.12 232 SER A C 1
ATOM 1848 O O . SER A 1 232 ? 20.848 6.789 -0.998 1.00 81.12 232 SER A O 1
ATOM 1850 N N . GLN A 1 233 ? 20.086 8.899 -1.162 1.00 79.00 233 GLN A N 1
ATOM 1851 C CA . GLN A 1 233 ? 19.855 9.128 0.266 1.00 79.00 233 GLN A CA 1
ATOM 1852 C C . GLN A 1 233 ? 18.368 9.008 0.618 1.00 79.00 233 GLN A C 1
ATOM 1854 O O . GLN A 1 233 ? 17.932 9.471 1.669 1.00 79.00 233 GLN A O 1
ATOM 1859 N N . GLN A 1 234 ? 17.569 8.418 -0.274 1.00 75.50 234 GLN A N 1
ATOM 1860 C CA . GLN A 1 234 ? 16.165 8.182 -0.009 1.00 75.50 234 GLN A CA 1
ATOM 1861 C C . GLN A 1 234 ? 16.017 7.090 1.051 1.00 75.50 234 GLN A C 1
ATOM 1863 O O . GLN A 1 234 ? 16.408 5.940 0.848 1.00 75.50 234 GLN A O 1
ATOM 1868 N N . GLU A 1 235 ? 15.426 7.456 2.186 1.00 79.19 235 GLU A N 1
ATOM 1869 C CA . GLU A 1 235 ? 15.092 6.504 3.236 1.00 79.19 235 GLU A CA 1
ATOM 1870 C C . GLU A 1 235 ? 13.974 5.567 2.768 1.00 79.19 235 GLU A C 1
ATOM 1872 O O . GLU A 1 235 ? 12.972 5.984 2.177 1.00 79.19 235 GLU A O 1
ATOM 1877 N N . VAL A 1 236 ? 14.152 4.279 3.048 1.00 79.81 236 VAL A N 1
ATOM 1878 C CA . VAL A 1 236 ? 13.181 3.226 2.754 1.00 79.81 236 VAL A CA 1
ATOM 1879 C C . VAL A 1 236 ? 12.560 2.768 4.071 1.00 79.81 236 VAL A C 1
ATOM 1881 O O . VAL A 1 236 ? 13.250 2.641 5.082 1.00 79.81 236 VAL A O 1
ATOM 1884 N N . SER A 1 237 ? 11.250 2.514 4.078 1.00 82.00 237 SER A N 1
ATOM 1885 C CA . SER A 1 237 ? 10.559 2.006 5.269 1.00 82.00 237 SER A CA 1
ATOM 1886 C C . SER A 1 237 ? 11.174 0.683 5.731 1.00 82.00 237 SER A C 1
ATOM 1888 O O . SER A 1 237 ? 11.384 -0.221 4.922 1.00 82.00 237 SER A O 1
ATOM 1890 N N . GLY A 1 238 ? 11.381 0.520 7.041 1.00 84.88 238 GLY A N 1
ATOM 1891 C CA . GLY A 1 238 ? 11.878 -0.738 7.608 1.00 84.88 238 GLY A CA 1
ATOM 1892 C C . GLY A 1 238 ? 11.013 -1.951 7.241 1.00 84.88 238 GLY A C 1
ATOM 1893 O O . GLY A 1 238 ? 11.542 -3.040 7.054 1.00 84.88 238 GLY A O 1
ATOM 1894 N N . VAL A 1 239 ? 9.702 -1.756 7.046 1.00 84.19 239 VAL A N 1
ATOM 1895 C CA . VAL A 1 239 ? 8.783 -2.815 6.588 1.00 84.19 239 VAL A CA 1
ATOM 1896 C C . VAL A 1 239 ? 9.088 -3.235 5.150 1.00 84.19 239 VAL A C 1
ATOM 1898 O O . VAL A 1 239 ? 9.092 -4.422 4.845 1.00 84.19 239 VAL A O 1
ATOM 1901 N N . GLN A 1 240 ? 9.396 -2.277 4.273 1.00 83.81 240 GLN A N 1
ATOM 1902 C CA . GLN A 1 240 ? 9.772 -2.559 2.888 1.00 83.81 240 GLN A CA 1
ATOM 1903 C C . GLN A 1 240 ? 11.126 -3.277 2.823 1.00 83.81 240 GLN A C 1
ATOM 1905 O O . GLN A 1 240 ? 11.267 -4.250 2.087 1.00 83.81 240 GLN A O 1
ATOM 1910 N N . VAL A 1 241 ? 12.096 -2.857 3.643 1.00 88.88 241 VAL A N 1
ATOM 1911 C CA . VAL A 1 241 ? 13.390 -3.549 3.766 1.00 88.88 241 VAL A CA 1
ATOM 1912 C C . VAL A 1 241 ? 13.196 -4.979 4.271 1.00 88.88 241 VAL A C 1
ATOM 1914 O O . VAL A 1 241 ? 13.752 -5.906 3.692 1.00 88.88 241 VAL A O 1
ATOM 1917 N N . ALA A 1 242 ? 12.380 -5.178 5.310 1.00 89.75 242 ALA A N 1
ATOM 1918 C CA . ALA A 1 242 ? 12.073 -6.507 5.828 1.00 89.75 242 ALA A CA 1
ATOM 1919 C C . ALA A 1 242 ? 11.393 -7.387 4.768 1.00 89.75 242 ALA A C 1
ATOM 1921 O O . ALA A 1 242 ? 11.812 -8.522 4.581 1.00 89.75 242 ALA A O 1
ATOM 1922 N N . SER A 1 243 ? 10.410 -6.858 4.031 1.00 87.75 243 SER A N 1
ATOM 1923 C CA . SER A 1 243 ? 9.750 -7.568 2.925 1.00 87.75 243 SER A CA 1
ATOM 1924 C C . SER A 1 243 ? 10.757 -8.037 1.874 1.00 87.75 243 SER A C 1
ATOM 1926 O O . SER A 1 243 ? 10.749 -9.202 1.484 1.00 87.75 243 SER A O 1
ATOM 1928 N N . TYR A 1 244 ? 11.677 -7.154 1.478 1.00 86.50 244 TYR A N 1
ATOM 1929 C CA . TYR A 1 244 ? 12.724 -7.472 0.509 1.00 86.50 244 TYR A CA 1
ATOM 1930 C C . TYR A 1 244 ? 13.702 -8.534 1.035 1.00 86.50 244 TYR A C 1
ATOM 1932 O O . TYR A 1 244 ? 14.028 -9.482 0.327 1.00 86.50 244 TYR A O 1
ATOM 1940 N N . LEU A 1 245 ? 14.133 -8.425 2.298 1.00 90.62 245 LEU A N 1
ATOM 1941 C CA . LEU A 1 245 ? 15.013 -9.413 2.939 1.00 90.62 245 LEU A CA 1
ATOM 1942 C C . LEU A 1 245 ? 14.347 -10.784 3.100 1.00 90.62 245 LEU A C 1
ATOM 1944 O O . LEU A 1 245 ? 15.018 -11.807 2.982 1.00 90.62 245 LEU A O 1
ATOM 1948 N N . MET A 1 246 ? 13.037 -10.807 3.348 1.00 90.44 246 MET A N 1
ATOM 1949 C CA . MET A 1 246 ? 12.234 -12.031 3.422 1.00 90.44 246 MET A CA 1
ATOM 1950 C C . MET A 1 246 ? 11.879 -12.592 2.039 1.00 90.44 246 MET A C 1
ATOM 1952 O O . MET A 1 246 ? 11.233 -13.636 1.959 1.00 90.44 246 MET A O 1
ATOM 1956 N N . ASN A 1 247 ? 12.313 -11.928 0.960 1.00 86.00 247 ASN A N 1
ATOM 1957 C CA . ASN A 1 247 ? 12.002 -12.284 -0.420 1.00 86.00 247 ASN A CA 1
ATOM 1958 C C . ASN A 1 247 ? 10.485 -12.407 -0.658 1.00 86.00 247 ASN A C 1
ATOM 1960 O O . ASN A 1 247 ? 10.019 -13.318 -1.345 1.00 86.00 247 ASN A O 1
ATOM 1964 N N . TYR A 1 248 ? 9.717 -11.511 -0.035 1.00 85.25 248 TYR A N 1
ATOM 1965 C CA . TYR A 1 248 ? 8.298 -11.342 -0.315 1.00 85.25 248 TYR A CA 1
ATOM 1966 C C . TYR A 1 248 ? 8.132 -10.415 -1.510 1.00 85.25 248 TYR A C 1
ATOM 1968 O O . TYR A 1 248 ? 8.769 -9.360 -1.574 1.00 85.25 248 TYR A O 1
ATOM 1976 N N . ASP A 1 249 ? 7.254 -10.807 -2.427 1.00 79.06 249 ASP A N 1
ATOM 1977 C CA . ASP A 1 249 ? 6.898 -9.972 -3.564 1.00 79.06 249 ASP A CA 1
ATOM 1978 C C . ASP A 1 249 ? 6.236 -8.672 -3.091 1.00 79.06 249 ASP A C 1
ATOM 1980 O O . ASP A 1 249 ? 5.463 -8.636 -2.131 1.00 79.06 249 ASP A O 1
ATOM 1984 N N . ASP A 1 250 ? 6.549 -7.582 -3.783 1.00 77.94 250 ASP A N 1
ATOM 1985 C CA . ASP A 1 250 ? 6.007 -6.246 -3.532 1.00 77.94 250 ASP A CA 1
ATOM 1986 C C . ASP A 1 250 ? 4.745 -5.951 -4.360 1.00 77.94 250 ASP A C 1
ATOM 1988 O O . ASP A 1 250 ? 4.210 -4.840 -4.328 1.00 77.94 250 ASP A O 1
ATOM 1992 N N . HIS A 1 251 ? 4.243 -6.948 -5.089 1.00 76.75 251 HIS A N 1
ATOM 1993 C CA . HIS A 1 251 ? 3.094 -6.827 -5.969 1.00 76.75 251 HIS A CA 1
ATOM 1994 C C . HIS A 1 251 ? 2.254 -8.104 -5.991 1.00 76.75 251 HIS A C 1
ATOM 1996 O O . HIS A 1 251 ? 2.750 -9.217 -5.847 1.00 76.75 251 HIS A O 1
ATOM 2002 N N . TYR A 1 252 ? 0.959 -7.932 -6.245 1.00 79.06 252 TYR A N 1
ATOM 2003 C CA . TYR A 1 252 ? 0.050 -9.029 -6.559 1.00 79.06 252 TYR A CA 1
ATOM 2004 C C . TYR A 1 252 ? -0.302 -8.943 -8.037 1.00 79.06 252 TYR A C 1
ATOM 2006 O O . TYR A 1 252 ? -0.882 -7.951 -8.483 1.00 79.06 252 TYR A O 1
ATOM 2014 N N . THR A 1 253 ? 0.042 -9.969 -8.807 1.00 80.69 253 THR A N 1
ATOM 2015 C CA . THR A 1 253 ? -0.244 -10.023 -10.242 1.00 80.69 253 THR A CA 1
ATOM 2016 C C . THR A 1 253 ? -1.057 -11.262 -10.579 1.00 80.69 253 THR A C 1
ATOM 2018 O O . THR A 1 253 ? -0.804 -12.365 -10.107 1.00 80.69 253 THR A O 1
ATOM 2021 N N . THR A 1 254 ? -2.082 -11.071 -11.405 1.00 84.56 254 THR A N 1
ATOM 2022 C CA . THR A 1 254 ? -2.893 -12.169 -11.950 1.00 84.56 254 THR A CA 1
ATOM 2023 C C . THR A 1 254 ? -2.232 -12.829 -13.157 1.00 84.56 254 THR A C 1
ATOM 2025 O O . THR A 1 254 ? -2.563 -13.960 -13.496 1.00 84.56 254 THR A O 1
ATOM 2028 N N . HIS A 1 255 ? -1.306 -12.119 -13.803 1.00 85.06 255 HIS A N 1
ATOM 2029 C CA . HIS A 1 255 ? -0.621 -12.536 -15.019 1.00 85.06 255 HIS A CA 1
ATOM 2030 C C . HIS A 1 255 ? 0.886 -12.392 -14.841 1.00 85.06 255 HIS A C 1
ATOM 2032 O O . HIS A 1 255 ? 1.361 -11.547 -14.084 1.00 85.06 255 HIS A O 1
ATOM 2038 N N . THR A 1 256 ? 1.639 -13.188 -15.587 1.00 86.38 256 THR A N 1
ATOM 2039 C CA . THR A 1 256 ? 3.075 -12.988 -15.750 1.00 86.38 256 THR A CA 1
ATOM 2040 C C . THR A 1 256 ? 3.310 -11.947 -16.838 1.00 86.38 256 THR A C 1
ATOM 2042 O O . THR A 1 256 ? 2.623 -11.931 -17.861 1.00 86.38 256 THR A O 1
ATOM 2045 N N . PHE A 1 257 ? 4.283 -11.067 -16.622 1.00 88.06 257 PHE A N 1
ATOM 2046 C CA . PHE A 1 257 ? 4.621 -9.993 -17.552 1.00 88.06 257 PHE A CA 1
ATOM 2047 C C . PHE A 1 257 ? 6.026 -10.196 -18.110 1.00 88.06 257 PHE A C 1
ATOM 2049 O O . PHE A 1 257 ? 6.909 -10.697 -17.411 1.00 88.06 257 PHE A O 1
ATOM 2056 N N . ARG A 1 258 ? 6.248 -9.787 -19.362 1.00 84.75 258 ARG A N 1
ATOM 2057 C CA . ARG A 1 258 ? 7.576 -9.809 -19.991 1.00 84.75 258 ARG A CA 1
ATOM 2058 C C . ARG A 1 258 ? 7.815 -8.543 -20.788 1.00 84.75 258 ARG A C 1
ATOM 2060 O O . ARG A 1 258 ? 6.961 -8.124 -21.560 1.00 84.75 258 ARG A O 1
ATOM 2067 N N . ASN A 1 259 ? 8.989 -7.950 -20.624 1.00 85.81 259 ASN A N 1
ATOM 2068 C CA . ASN A 1 259 ? 9.338 -6.727 -21.333 1.00 85.81 259 ASN A CA 1
ATOM 2069 C C . ASN A 1 259 ? 9.602 -7.014 -22.816 1.00 85.81 259 ASN A C 1
ATOM 2071 O O . ASN A 1 259 ? 10.422 -7.865 -23.157 1.00 85.81 259 ASN A O 1
ATOM 2075 N N . LEU A 1 260 ? 8.933 -6.264 -23.687 1.00 86.69 260 LEU A N 1
ATOM 2076 C CA . LEU A 1 260 ? 9.187 -6.207 -25.120 1.00 86.69 260 LEU A CA 1
ATOM 2077 C C . LEU A 1 260 ? 9.862 -4.872 -25.440 1.00 86.69 260 LEU A C 1
ATOM 2079 O O . LEU A 1 260 ? 9.213 -3.828 -25.478 1.00 86.69 260 LEU A O 1
ATOM 2083 N N . PHE A 1 261 ? 11.178 -4.909 -25.646 1.00 84.69 261 PHE A N 1
ATOM 2084 C CA . PHE A 1 261 ? 11.979 -3.724 -25.944 1.00 84.69 261 PHE A CA 1
ATOM 2085 C C . PHE A 1 261 ? 11.834 -3.329 -27.417 1.00 84.69 261 PHE A C 1
ATOM 2087 O O . PHE A 1 261 ? 12.415 -3.963 -28.294 1.00 84.69 261 PHE A O 1
ATOM 2094 N N . LEU A 1 262 ? 11.069 -2.272 -27.692 1.00 81.81 262 LEU A N 1
ATOM 2095 C CA . LEU A 1 262 ? 10.771 -1.832 -29.060 1.00 81.81 262 LEU A CA 1
ATOM 2096 C C . LEU A 1 262 ? 11.907 -1.035 -29.704 1.00 81.81 262 LEU A C 1
ATOM 2098 O O . LEU A 1 262 ? 12.012 -1.000 -30.925 1.00 81.81 262 LEU A O 1
ATOM 2102 N N . ILE A 1 263 ? 12.770 -0.408 -28.901 1.00 81.38 263 ILE A N 1
ATOM 2103 C CA . ILE A 1 263 ? 13.788 0.525 -29.403 1.00 81.38 263 ILE A CA 1
ATOM 2104 C C . ILE A 1 263 ? 14.779 -0.133 -30.372 1.00 81.38 263 ILE A C 1
ATOM 2106 O O . ILE A 1 263 ? 15.112 0.447 -31.401 1.00 81.38 263 ILE A O 1
ATOM 2110 N N . SER A 1 264 ? 15.215 -1.362 -30.087 1.00 79.12 264 SER A N 1
ATOM 2111 C CA . SER A 1 264 ? 16.149 -2.093 -30.950 1.00 79.12 264 SER A CA 1
ATOM 2112 C C . SER A 1 264 ? 15.507 -2.467 -32.287 1.00 79.12 264 SER A C 1
ATOM 2114 O O . SER A 1 264 ? 16.156 -2.408 -33.330 1.00 79.12 264 SER A O 1
ATOM 2116 N N . ILE A 1 265 ? 14.216 -2.800 -32.268 1.00 82.06 265 ILE A N 1
ATOM 2117 C CA . ILE A 1 265 ? 13.447 -3.140 -33.465 1.00 82.06 265 ILE A CA 1
ATOM 2118 C C . ILE A 1 265 ? 13.172 -1.883 -34.294 1.00 82.06 265 ILE A C 1
ATOM 2120 O O . ILE A 1 265 ? 13.373 -1.904 -35.504 1.00 82.06 265 ILE A O 1
ATOM 2124 N N . GLU A 1 266 ? 12.776 -0.777 -33.660 1.00 80.25 266 GLU A N 1
ATOM 2125 C CA . GLU A 1 266 ? 12.527 0.496 -34.344 1.00 80.25 266 GLU A CA 1
ATOM 2126 C C . GLU A 1 266 ? 13.795 1.033 -35.018 1.00 80.25 266 GLU A C 1
ATOM 2128 O O . GLU A 1 266 ? 13.735 1.447 -36.177 1.00 80.25 266 GLU A O 1
ATOM 2133 N N . ASN A 1 267 ? 14.940 0.980 -34.329 1.00 82.38 267 ASN A N 1
ATOM 2134 C CA . ASN A 1 267 ? 16.229 1.398 -34.883 1.00 82.38 267 ASN A CA 1
ATOM 2135 C C . ASN A 1 267 ? 16.616 0.552 -36.099 1.00 82.38 267 ASN A C 1
ATOM 2137 O O . ASN A 1 267 ? 17.057 1.090 -37.112 1.00 82.38 267 ASN A O 1
ATOM 2141 N N . TYR A 1 268 ? 16.407 -0.765 -36.025 1.00 83.12 268 TYR A N 1
ATOM 2142 C CA . TYR A 1 268 ? 16.656 -1.647 -37.158 1.00 83.12 268 TYR A CA 1
ATOM 2143 C C . TYR A 1 268 ? 15.730 -1.345 -38.342 1.00 83.12 268 TYR A C 1
ATOM 2145 O O . TYR A 1 268 ? 16.206 -1.202 -39.465 1.00 83.12 268 TYR A O 1
ATOM 2153 N N . LEU A 1 269 ? 14.422 -1.199 -38.105 1.00 82.94 269 LEU A N 1
ATOM 2154 C CA . LEU A 1 269 ? 13.468 -0.858 -39.162 1.00 82.94 269 LEU A CA 1
ATOM 2155 C C . LEU A 1 269 ? 13.780 0.500 -39.793 1.00 82.94 269 LEU A C 1
ATOM 2157 O O . LEU A 1 269 ? 13.634 0.652 -41.001 1.00 82.94 269 LEU A O 1
ATOM 2161 N N . GLN A 1 270 ? 14.228 1.477 -38.998 1.00 82.81 270 GLN A N 1
ATOM 2162 C CA . GLN A 1 270 ? 14.681 2.764 -39.520 1.00 82.81 270 GLN A CA 1
ATOM 2163 C C . GLN A 1 270 ? 15.909 2.596 -40.416 1.00 82.81 270 GLN A C 1
ATOM 2165 O O . GLN A 1 270 ? 15.936 3.158 -41.505 1.00 82.81 270 GLN A O 1
ATOM 2170 N N . ALA A 1 271 ? 16.902 1.814 -39.986 1.00 84.31 271 ALA A N 1
ATOM 2171 C CA . ALA A 1 271 ? 18.110 1.574 -40.767 1.00 84.31 271 ALA A CA 1
ATOM 2172 C C . ALA A 1 271 ? 17.807 0.862 -42.096 1.00 84.31 271 ALA A C 1
ATOM 2174 O O . ALA A 1 271 ? 18.320 1.268 -43.135 1.00 84.31 271 ALA A O 1
ATOM 2175 N N . GLU A 1 272 ? 16.948 -0.160 -42.090 1.00 83.38 272 GLU A N 1
ATOM 2176 C CA . GLU A 1 272 ? 16.525 -0.854 -43.315 1.00 83.38 272 GLU A CA 1
ATOM 2177 C C . GLU A 1 272 ? 15.711 0.051 -44.246 1.00 83.38 272 GLU A C 1
ATOM 2179 O O . GLU A 1 272 ? 15.915 0.034 -45.457 1.00 83.38 272 GLU A O 1
ATOM 2184 N N . LEU A 1 273 ? 14.840 0.899 -43.696 1.00 82.94 273 LEU A N 1
ATOM 2185 C CA . LEU A 1 273 ? 14.082 1.867 -44.483 1.00 82.94 273 LEU A CA 1
ATOM 2186 C C . LEU A 1 273 ? 15.002 2.922 -45.115 1.00 82.94 273 LEU A C 1
ATOM 2188 O O . LEU A 1 273 ? 14.837 3.253 -46.287 1.00 82.94 273 LEU A O 1
ATOM 2192 N N . SER A 1 274 ? 16.008 3.406 -44.382 1.00 84.06 274 SER A N 1
ATOM 2193 C CA . SER A 1 274 ? 17.035 4.297 -44.932 1.00 84.06 274 SER A CA 1
ATOM 2194 C C . SER A 1 274 ? 17.829 3.630 -46.059 1.00 84.06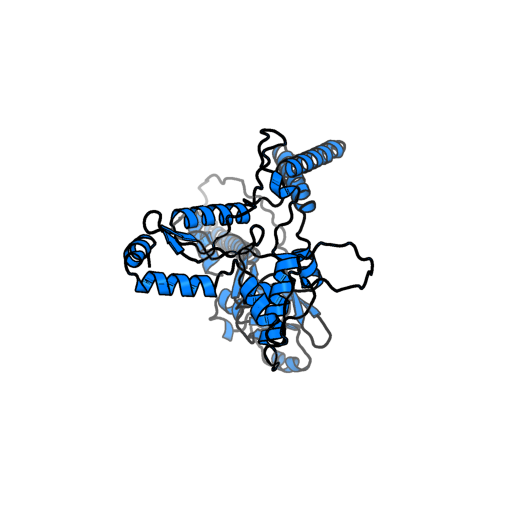 274 SER A C 1
ATOM 2196 O O . SER A 1 274 ? 18.059 4.260 -47.087 1.00 84.06 274 SER A O 1
ATOM 2198 N N . LYS A 1 275 ? 18.194 2.347 -45.920 1.00 84.81 275 LYS A N 1
ATOM 2199 C CA . LYS A 1 275 ? 18.862 1.586 -46.992 1.00 84.81 275 LYS A CA 1
ATOM 2200 C C . LYS A 1 275 ? 17.977 1.425 -48.226 1.00 84.81 275 LYS A C 1
ATOM 2202 O O . LYS A 1 275 ? 18.460 1.628 -49.333 1.00 84.81 275 LYS A O 1
ATOM 2207 N N . ALA A 1 276 ? 16.697 1.096 -48.046 1.00 82.94 276 ALA A N 1
ATOM 2208 C CA . ALA A 1 276 ? 15.748 0.978 -49.153 1.00 82.94 276 ALA A CA 1
ATOM 2209 C C . ALA A 1 276 ? 15.583 2.314 -49.899 1.00 82.94 276 ALA A C 1
ATOM 2211 O O . ALA A 1 276 ? 15.605 2.338 -51.124 1.00 82.94 276 ALA A O 1
ATOM 2212 N N . ARG A 1 277 ? 15.519 3.436 -49.166 1.00 82.25 277 ARG A N 1
ATOM 2213 C CA . ARG A 1 277 ? 15.487 4.788 -49.751 1.00 82.25 277 ARG A CA 1
ATOM 2214 C C . ARG A 1 277 ? 16.745 5.126 -50.551 1.00 82.25 277 ARG A C 1
ATOM 2216 O O . ARG A 1 277 ? 16.642 5.793 -51.574 1.00 82.25 277 ARG A O 1
ATOM 2223 N N . LEU A 1 278 ? 17.920 4.708 -50.080 1.00 81.44 278 LEU A N 1
ATOM 2224 C CA . LEU A 1 278 ? 19.179 4.899 -50.806 1.00 81.44 278 LEU A CA 1
ATOM 2225 C C . LEU A 1 278 ? 19.202 4.064 -52.095 1.00 81.44 278 LEU A C 1
ATOM 2227 O O . LEU A 1 278 ? 19.535 4.594 -53.146 1.00 81.44 278 LEU A O 1
ATOM 2231 N N . GLN A 1 279 ? 18.745 2.810 -52.039 1.00 76.00 279 GLN A N 1
ATOM 2232 C CA . GLN A 1 279 ? 18.638 1.946 -53.222 1.00 76.00 279 GLN A CA 1
ATOM 2233 C C . GLN A 1 279 ? 17.635 2.465 -54.262 1.00 76.00 279 GLN A C 1
ATOM 2235 O O . GLN A 1 279 ? 17.869 2.302 -55.453 1.00 76.00 279 GLN A O 1
ATOM 2240 N N . GLU A 1 280 ? 16.530 3.091 -53.843 1.00 69.81 280 GLU A N 1
ATOM 2241 C CA . GLU A 1 280 ? 15.594 3.744 -54.771 1.00 69.81 280 GLU A CA 1
ATOM 2242 C C . GLU A 1 280 ? 16.201 4.999 -55.419 1.00 69.81 280 GLU A C 1
ATOM 2244 O O . GLU A 1 280 ? 15.990 5.226 -56.608 1.00 69.81 280 GLU A O 1
ATOM 2249 N N . LYS A 1 281 ? 17.005 5.781 -54.685 1.00 60.25 281 LYS A N 1
ATOM 2250 C CA . LYS A 1 281 ? 17.716 6.945 -55.243 1.00 60.25 281 LYS A CA 1
ATOM 2251 C C . LYS A 1 281 ? 18.804 6.559 -56.247 1.00 60.25 281 LYS A C 1
ATOM 2253 O O . LYS A 1 281 ? 18.908 7.220 -57.273 1.00 60.25 281 LYS A O 1
ATOM 2258 N N . ASP A 1 282 ? 19.532 5.468 -56.008 1.00 55.75 282 ASP A N 1
ATOM 2259 C CA . ASP A 1 282 ? 20.526 4.940 -56.958 1.00 55.75 282 ASP A CA 1
ATOM 2260 C C . ASP A 1 282 ? 19.888 4.496 -58.297 1.00 55.75 282 ASP A C 1
ATOM 2262 O O . ASP A 1 282 ? 20.566 4.443 -59.321 1.00 55.75 282 ASP A O 1
ATOM 2266 N N . ILE A 1 283 ? 18.581 4.192 -58.319 1.00 53.16 283 ILE A N 1
ATOM 2267 C CA . ILE A 1 283 ? 17.835 3.838 -59.542 1.00 53.16 283 ILE A CA 1
ATOM 2268 C C . ILE A 1 283 ? 17.354 5.094 -60.297 1.00 53.16 283 ILE A C 1
ATOM 2270 O O . ILE A 1 283 ? 17.268 5.068 -61.527 1.00 53.16 283 ILE A O 1
ATOM 2274 N N . ASP A 1 284 ? 17.069 6.196 -59.595 1.00 48.97 284 ASP A N 1
ATOM 2275 C CA . ASP A 1 284 ? 16.649 7.470 -60.202 1.00 48.97 284 ASP A CA 1
ATOM 2276 C C . ASP A 1 284 ? 17.833 8.384 -60.599 1.00 48.97 284 ASP A C 1
ATOM 2278 O O . ASP A 1 284 ? 17.683 9.222 -61.494 1.00 48.97 284 ASP A O 1
ATOM 2282 N N . GLU A 1 285 ? 19.029 8.205 -60.019 1.00 46.72 285 GLU A N 1
ATOM 2283 C CA . GLU A 1 285 ? 20.240 8.961 -60.398 1.00 46.72 285 GLU A CA 1
ATOM 2284 C C . GLU A 1 285 ? 20.788 8.603 -61.792 1.00 46.72 285 GLU A C 1
ATOM 2286 O O . GLU A 1 285 ? 21.472 9.421 -62.406 1.00 46.72 285 GLU A O 1
ATOM 2291 N N . GLU A 1 286 ? 20.414 7.460 -62.380 1.00 46.69 286 GLU A N 1
ATOM 2292 C CA . GLU A 1 286 ? 20.699 7.182 -63.799 1.00 46.69 286 GLU A CA 1
ATOM 2293 C C . GLU A 1 286 ? 19.809 7.989 -64.768 1.00 46.69 286 GLU A C 1
ATOM 2295 O O . GLU A 1 286 ? 19.959 7.858 -65.989 1.00 46.69 286 GLU A O 1
ATOM 2300 N N . ARG A 1 287 ? 18.875 8.829 -64.278 1.00 46.56 287 ARG A N 1
ATOM 2301 C CA . ARG A 1 287 ? 17.901 9.473 -65.170 1.00 46.56 287 ARG A CA 1
ATOM 2302 C C . ARG A 1 287 ? 17.571 10.949 -65.009 1.00 46.56 287 ARG A C 1
ATOM 2304 O O . ARG A 1 287 ? 16.812 11.411 -65.858 1.00 46.56 287 ARG A O 1
ATOM 2311 N N . LEU A 1 288 ? 18.149 11.718 -64.089 1.00 39.56 288 LEU A N 1
ATOM 2312 C CA . LEU A 1 288 ? 18.069 13.188 -64.154 1.00 39.56 288 LEU A CA 1
ATOM 2313 C C . LEU A 1 288 ? 19.298 13.862 -63.526 1.00 39.56 288 LEU A C 1
ATOM 2315 O O . LEU A 1 288 ? 19.389 14.023 -62.313 1.00 39.56 288 LEU A O 1
ATOM 2319 N N . GLU A 1 289 ? 20.203 14.336 -64.385 1.00 43.69 289 GLU A N 1
ATOM 2320 C CA . GLU A 1 289 ? 20.978 15.542 -64.088 1.00 43.69 289 GLU A CA 1
ATOM 2321 C C . GLU A 1 289 ? 20.007 16.739 -64.017 1.00 43.69 289 GLU A C 1
ATOM 2323 O O . GLU A 1 289 ? 19.053 16.812 -64.793 1.00 43.69 289 GLU A O 1
ATOM 2328 N N . ASP A 1 290 ? 20.294 17.674 -63.107 1.00 43.81 290 ASP A N 1
ATOM 2329 C CA . ASP A 1 290 ? 19.565 18.913 -62.788 1.00 43.81 290 ASP A CA 1
ATOM 2330 C C . ASP A 1 290 ? 18.311 18.782 -61.895 1.00 43.81 290 ASP A C 1
ATOM 2332 O O . ASP A 1 290 ? 17.188 18.606 -62.360 1.00 43.81 290 ASP A O 1
ATOM 2336 N N . MET A 1 291 ? 18.497 18.986 -60.582 1.00 34.09 291 MET A N 1
ATOM 2337 C CA . MET A 1 291 ? 17.931 20.137 -59.850 1.00 34.09 291 MET A CA 1
ATOM 2338 C C . MET A 1 291 ? 18.302 20.086 -58.356 1.00 34.09 291 MET A C 1
ATOM 2340 O O . MET A 1 291 ? 17.826 19.260 -57.582 1.00 34.09 291 MET A O 1
ATOM 2344 N N . THR A 1 292 ? 19.144 21.031 -57.950 1.00 39.47 292 THR A N 1
ATOM 2345 C CA . THR A 1 292 ? 19.595 21.288 -56.579 1.00 39.47 292 THR A CA 1
ATOM 2346 C C . THR A 1 292 ? 18.434 21.699 -55.666 1.00 39.47 292 THR A C 1
ATOM 2348 O O . THR A 1 292 ? 17.737 22.669 -55.959 1.00 39.47 292 THR A O 1
ATOM 2351 N N . MET A 1 293 ? 18.283 21.037 -54.514 1.00 30.19 293 MET A N 1
ATOM 2352 C CA . MET A 1 293 ? 17.524 21.549 -53.364 1.00 30.19 293 MET A CA 1
ATOM 2353 C C . MET A 1 293 ? 18.318 21.329 -52.065 1.00 30.19 293 MET A C 1
ATOM 2355 O O . MET A 1 293 ? 19.036 20.334 -51.965 1.00 30.19 293 MET A O 1
ATOM 2359 N N . PRO A 1 294 ? 18.235 22.251 -51.087 1.00 34.62 294 PRO A N 1
ATOM 2360 C CA . PRO A 1 294 ? 19.136 22.295 -49.942 1.00 34.62 294 PRO A CA 1
ATOM 2361 C C . PRO A 1 294 ? 18.739 21.234 -48.916 1.00 34.62 294 PRO A C 1
ATOM 2363 O O . PRO A 1 294 ? 17.587 21.178 -48.487 1.00 34.62 294 PRO A O 1
ATOM 2366 N N . PHE A 1 295 ? 19.699 20.395 -48.542 1.00 29.52 295 PHE A N 1
ATOM 2367 C CA . PHE A 1 295 ? 19.565 19.394 -47.492 1.00 29.52 295 PHE A CA 1
ATOM 2368 C C . PHE A 1 295 ? 20.008 20.035 -46.171 1.00 29.52 295 PHE A C 1
ATOM 2370 O O . PHE A 1 295 ? 21.143 20.498 -46.071 1.00 29.52 295 PHE A O 1
ATOM 2377 N N . ASP A 1 296 ? 19.111 20.103 -45.186 1.00 30.59 296 ASP A N 1
ATOM 2378 C CA . ASP A 1 296 ? 19.454 20.511 -43.822 1.00 30.59 296 ASP A CA 1
ATOM 2379 C C . ASP A 1 296 ? 20.363 19.438 -43.194 1.00 30.59 296 ASP A C 1
ATOM 2381 O O . ASP A 1 296 ? 19.932 18.332 -42.857 1.00 30.59 296 ASP A O 1
ATOM 2385 N N . GLU A 1 297 ? 21.646 19.776 -43.075 1.00 37.47 297 GLU A N 1
ATOM 2386 C CA . GLU A 1 297 ? 22.699 19.005 -42.413 1.00 37.47 297 GLU A CA 1
ATOM 2387 C C . GLU A 1 297 ? 22.536 19.038 -40.882 1.00 37.47 297 GLU A C 1
ATOM 2389 O O . GLU A 1 297 ? 23.293 19.701 -40.184 1.00 37.47 297 GLU A O 1
ATOM 2394 N N . GLU A 1 298 ? 21.571 18.307 -40.323 1.00 35.91 298 GLU A N 1
ATOM 2395 C CA . GLU A 1 298 ? 21.597 17.937 -38.895 1.00 35.91 298 GLU A CA 1
ATOM 2396 C C . GLU A 1 298 ? 21.102 16.498 -38.679 1.00 35.91 298 GLU A C 1
ATOM 2398 O O . GLU A 1 298 ? 20.168 16.233 -37.924 1.00 35.91 298 GLU A O 1
ATOM 2403 N N . GLN A 1 299 ? 21.744 15.529 -39.334 1.00 34.19 299 GLN A N 1
ATOM 2404 C CA . GLN A 1 299 ? 21.802 14.158 -38.824 1.00 34.19 299 GLN A CA 1
ATOM 2405 C C . GLN A 1 299 ? 23.235 13.662 -38.978 1.00 34.19 299 GLN A C 1
ATOM 2407 O O . GLN A 1 299 ? 23.674 13.338 -40.076 1.00 34.19 299 GLN A O 1
ATOM 2412 N N . GLU A 1 300 ? 23.969 13.655 -37.865 1.00 34.00 300 GLU A N 1
ATOM 2413 C CA . GLU A 1 300 ? 25.251 12.969 -37.746 1.00 34.00 300 GLU A CA 1
ATOM 2414 C C . GLU A 1 300 ? 25.094 11.530 -38.263 1.00 34.00 300 GLU A C 1
ATOM 2416 O O . GLU A 1 300 ? 24.447 10.688 -37.633 1.00 34.00 300 GLU A O 1
ATOM 2421 N N . GLU A 1 301 ? 25.678 11.257 -39.430 1.00 37.62 301 GLU A N 1
ATOM 2422 C CA . GLU A 1 301 ? 25.925 9.913 -39.937 1.00 37.62 301 GLU A CA 1
ATOM 2423 C C . GLU A 1 301 ? 26.929 9.215 -39.016 1.00 37.62 301 GLU A C 1
ATOM 2425 O O . GLU A 1 301 ? 28.130 9.158 -39.271 1.00 37.62 301 GLU A O 1
ATOM 2430 N N . ASP A 1 302 ? 26.440 8.655 -37.915 1.00 32.00 302 ASP A N 1
ATOM 2431 C CA . ASP A 1 302 ? 27.190 7.658 -37.166 1.00 32.00 302 ASP A CA 1
ATOM 2432 C C . ASP A 1 302 ? 26.918 6.296 -37.823 1.00 32.00 302 ASP A C 1
ATOM 2434 O O . ASP A 1 302 ? 26.119 5.487 -37.349 1.00 32.00 302 ASP A O 1
ATOM 2438 N N . THR A 1 303 ? 27.582 6.029 -38.955 1.00 34.75 303 THR A N 1
ATOM 2439 C CA . THR A 1 303 ? 27.760 4.680 -39.527 1.00 34.75 303 THR A CA 1
ATOM 2440 C C . THR A 1 303 ? 28.630 3.818 -38.604 1.00 34.75 303 THR A C 1
ATOM 2442 O O . THR A 1 303 ? 29.662 3.272 -38.994 1.00 34.75 303 THR A O 1
ATOM 2445 N N . LYS A 1 304 ? 28.229 3.680 -37.341 1.00 41.94 304 LYS A N 1
ATOM 2446 C CA . LYS A 1 304 ? 28.694 2.599 -36.481 1.00 41.94 304 LYS A CA 1
ATOM 2447 C C . LYS A 1 304 ? 27.891 1.369 -36.854 1.00 41.94 304 LYS A C 1
ATOM 2449 O O . LYS A 1 304 ? 26.665 1.417 -36.938 1.00 41.94 304 LYS A O 1
ATOM 2454 N N . GLN A 1 305 ? 28.599 0.267 -37.093 1.00 42.19 305 GLN A N 1
ATOM 2455 C CA . GLN A 1 305 ? 28.020 -1.074 -37.102 1.00 42.19 305 GLN A CA 1
ATOM 2456 C C . GLN A 1 305 ? 26.977 -1.140 -35.986 1.00 42.19 305 GLN A C 1
ATOM 2458 O O . GLN A 1 305 ? 27.319 -0.925 -34.825 1.00 42.19 305 GLN A O 1
ATOM 2463 N N . THR A 1 306 ? 25.705 -1.323 -36.336 1.00 52.28 306 THR A N 1
ATOM 2464 C CA . THR A 1 306 ? 24.632 -1.368 -35.345 1.00 52.28 306 THR A CA 1
ATOM 2465 C C . THR A 1 306 ? 24.872 -2.616 -34.504 1.00 52.28 306 THR A C 1
ATOM 2467 O O . THR A 1 306 ? 24.561 -3.723 -34.934 1.00 52.28 306 THR A O 1
ATOM 2470 N N . GLU A 1 307 ? 25.540 -2.458 -33.361 1.00 59.97 307 GLU A N 1
ATOM 2471 C CA . GLU A 1 307 ? 25.838 -3.569 -32.466 1.00 59.97 307 GLU A CA 1
ATOM 2472 C C . GLU A 1 307 ? 24.519 -4.227 -32.051 1.00 59.97 307 GLU A C 1
ATOM 2474 O O . GLU A 1 307 ? 23.583 -3.570 -31.586 1.00 59.97 307 GLU A O 1
ATOM 2479 N N . GLU A 1 308 ? 24.431 -5.538 -32.255 1.00 67.38 308 GLU A N 1
ATOM 2480 C CA . GLU A 1 308 ? 23.249 -6.310 -31.899 1.00 67.38 308 GLU A CA 1
ATOM 2481 C C . GLU A 1 308 ? 23.082 -6.353 -30.380 1.00 67.38 308 GLU A C 1
ATOM 2483 O O . GLU A 1 308 ? 23.959 -6.821 -29.652 1.00 67.38 308 GLU A O 1
ATOM 2488 N N . GLN A 1 309 ? 21.932 -5.892 -29.889 1.00 67.62 309 GLN A N 1
ATOM 2489 C CA . GLN A 1 309 ? 21.630 -5.895 -28.461 1.00 67.62 309 GLN A CA 1
ATOM 2490 C C . GLN A 1 309 ? 20.985 -7.221 -28.047 1.00 67.62 309 GLN A C 1
ATOM 2492 O O . GLN A 1 309 ? 19.943 -7.614 -28.572 1.00 67.62 309 GLN A O 1
ATOM 2497 N N . PHE A 1 310 ? 21.587 -7.890 -27.063 1.00 75.31 310 PHE A N 1
ATOM 2498 C CA . PHE A 1 310 ? 21.063 -9.114 -26.460 1.00 75.31 310 PHE A CA 1
ATOM 2499 C C . PHE A 1 310 ? 20.659 -8.864 -25.008 1.00 75.31 310 PHE A C 1
ATOM 2501 O O . PHE A 1 310 ? 21.414 -8.279 -24.232 1.00 75.31 310 PHE A O 1
ATOM 2508 N N . LEU A 1 311 ? 19.482 -9.356 -24.626 1.00 74.50 311 LEU A N 1
ATOM 2509 C CA . LEU A 1 311 ? 19.032 -9.399 -23.241 1.00 74.50 311 LEU A CA 1
ATOM 2510 C C . LEU A 1 311 ? 19.498 -10.705 -22.591 1.00 74.50 311 LEU A C 1
ATOM 2512 O O . LEU A 1 311 ? 19.379 -11.776 -23.186 1.00 74.50 311 LEU A O 1
ATOM 2516 N N . LEU A 1 312 ? 20.009 -10.628 -21.363 1.00 75.31 312 LEU A N 1
ATOM 2517 C CA . LEU A 1 312 ? 20.302 -11.807 -20.550 1.00 75.31 312 LEU A CA 1
ATOM 2518 C C . LEU A 1 312 ? 19.052 -12.197 -19.763 1.00 75.31 312 LEU A C 1
ATOM 2520 O O . LEU A 1 312 ? 18.681 -11.518 -18.808 1.00 75.31 312 LEU A O 1
ATOM 2524 N N . GLU A 1 313 ? 18.417 -13.302 -20.144 1.00 71.88 313 GLU A N 1
ATOM 2525 C CA . GLU A 1 313 ? 17.250 -13.834 -19.440 1.00 71.88 313 GLU A CA 1
ATOM 2526 C C . GLU A 1 313 ? 17.619 -15.073 -18.607 1.00 71.88 313 GLU A C 1
ATOM 2528 O O . GLU A 1 313 ? 18.288 -15.984 -19.110 1.00 71.88 313 GLU A O 1
ATOM 2533 N N . PRO A 1 314 ? 17.193 -15.158 -17.333 1.00 68.19 314 PRO A N 1
ATOM 2534 C CA . PRO A 1 314 ? 17.385 -16.355 -16.529 1.00 68.19 314 PRO A CA 1
ATOM 2535 C C . PRO A 1 314 ? 16.446 -17.469 -17.010 1.00 68.19 314 PRO A C 1
ATOM 2537 O O . PRO A 1 314 ? 15.227 -17.337 -17.001 1.00 68.19 314 PRO A O 1
ATOM 2540 N N . THR A 1 315 ? 17.014 -18.607 -17.393 1.00 64.94 315 THR A N 1
ATOM 2541 C CA . THR A 1 315 ? 16.289 -19.841 -17.704 1.00 64.94 315 THR A CA 1
ATOM 2542 C C . THR A 1 315 ? 16.505 -20.852 -16.583 1.00 64.94 315 THR A C 1
ATOM 2544 O O . THR A 1 315 ? 17.641 -21.147 -16.195 1.00 64.94 315 THR A O 1
ATOM 2547 N N . GLN A 1 316 ? 15.412 -21.419 -16.070 1.00 59.44 316 GLN A N 1
ATOM 2548 C CA . GLN A 1 316 ? 15.490 -22.507 -15.100 1.00 59.44 316 GLN A CA 1
ATOM 2549 C C . GLN A 1 316 ? 15.896 -23.804 -15.807 1.00 59.44 316 GLN A C 1
ATOM 2551 O O . GLN A 1 316 ? 15.182 -24.317 -16.668 1.00 59.44 316 GLN A O 1
ATOM 2556 N N . THR A 1 317 ? 17.052 -24.351 -15.434 1.00 57.72 317 THR A N 1
ATOM 2557 C CA . THR A 1 317 ? 17.457 -25.710 -15.812 1.00 57.72 317 THR A CA 1
ATOM 2558 C C . THR A 1 317 ? 17.503 -26.600 -14.576 1.00 57.72 317 THR A C 1
ATOM 2560 O O . THR A 1 317 ? 17.636 -26.109 -13.457 1.00 57.72 317 THR A O 1
ATOM 2563 N N . LYS A 1 318 ? 17.441 -27.926 -14.764 1.00 54.53 318 LYS A N 1
ATOM 2564 C CA . LYS A 1 318 ? 17.493 -28.917 -13.667 1.00 54.53 318 LYS A CA 1
ATOM 2565 C C . LYS A 1 318 ? 18.713 -28.765 -12.737 1.00 54.53 318 LYS A C 1
ATOM 2567 O O . LYS A 1 318 ? 18.666 -29.252 -11.616 1.00 54.53 318 LYS A O 1
ATOM 2572 N N . ASN A 1 319 ? 19.769 -28.073 -13.182 1.00 52.31 319 ASN A N 1
ATOM 2573 C CA . ASN A 1 319 ? 21.022 -27.869 -12.447 1.00 52.31 319 ASN A CA 1
ATOM 2574 C C . ASN A 1 319 ? 21.256 -26.400 -12.019 1.00 52.31 319 ASN A C 1
ATOM 2576 O O . ASN A 1 319 ? 22.398 -26.022 -11.765 1.00 52.31 319 ASN A O 1
ATOM 2580 N N . GLY A 1 320 ? 20.207 -25.569 -11.965 1.00 57.09 320 GLY A N 1
ATOM 2581 C CA . GLY A 1 320 ? 20.271 -24.171 -11.517 1.00 57.09 320 GLY A CA 1
ATOM 2582 C C . GLY A 1 320 ? 19.840 -23.148 -12.575 1.00 57.09 320 GLY A C 1
ATOM 2583 O O . GLY A 1 320 ? 19.477 -23.496 -13.705 1.00 57.09 320 GLY A O 1
ATOM 2584 N N . ALA A 1 321 ? 19.872 -21.867 -12.197 1.00 60.09 321 ALA A N 1
ATOM 2585 C CA . ALA A 1 321 ? 19.594 -20.751 -13.097 1.00 60.09 321 ALA A CA 1
ATOM 2586 C C . ALA A 1 321 ? 20.769 -20.552 -14.067 1.00 60.09 321 ALA A C 1
ATOM 2588 O O . ALA A 1 321 ? 21.906 -20.337 -13.646 1.00 60.09 321 ALA A O 1
ATOM 2589 N N . ARG A 1 322 ? 20.504 -20.639 -15.372 1.00 69.69 322 ARG A N 1
ATOM 2590 C CA . ARG A 1 322 ? 21.463 -20.285 -16.428 1.00 69.69 322 ARG A CA 1
ATOM 2591 C C . ARG A 1 322 ? 20.942 -19.082 -17.191 1.00 69.69 322 ARG A C 1
ATOM 2593 O O . ARG A 1 322 ? 19.743 -18.986 -17.414 1.00 69.69 322 ARG A O 1
ATOM 2600 N N . PHE A 1 323 ? 21.830 -18.195 -17.618 1.00 75.31 323 PHE A N 1
ATOM 2601 C CA . PHE A 1 323 ? 21.448 -17.053 -18.442 1.00 75.31 323 PHE A CA 1
ATOM 2602 C C . PHE A 1 323 ? 21.458 -17.431 -19.922 1.00 75.31 323 PHE A C 1
ATOM 2604 O O . PHE A 1 323 ? 22.370 -18.115 -20.390 1.00 75.31 323 PHE A O 1
ATOM 2611 N N . VAL A 1 324 ? 20.439 -16.982 -20.646 1.00 74.75 324 VAL A N 1
ATOM 2612 C CA . VAL A 1 324 ? 20.302 -17.125 -22.095 1.00 74.75 324 VAL A CA 1
ATOM 2613 C C . VAL A 1 324 ? 20.360 -15.739 -22.721 1.00 74.75 324 VAL A C 1
ATOM 2615 O O . VAL A 1 324 ? 19.728 -14.808 -22.232 1.00 74.75 324 VAL A O 1
ATOM 2618 N N . MET A 1 325 ? 21.124 -15.609 -23.807 1.00 78.75 325 MET A N 1
ATOM 2619 C CA . MET A 1 325 ? 21.128 -14.403 -24.634 1.00 78.75 325 MET A CA 1
ATOM 2620 C C . MET A 1 325 ? 19.929 -14.446 -25.581 1.00 78.75 325 MET A C 1
ATOM 2622 O O . MET A 1 325 ? 19.847 -15.327 -26.445 1.00 78.75 325 MET A O 1
ATOM 2626 N N . VAL A 1 326 ? 19.010 -13.504 -25.398 1.00 78.94 326 VAL A N 1
ATOM 2627 C CA . VAL A 1 326 ? 17.756 -13.384 -26.142 1.00 78.94 326 VAL A CA 1
ATOM 2628 C C . VAL A 1 326 ? 17.782 -12.100 -26.960 1.00 78.94 326 VAL A C 1
ATOM 2630 O O . VAL A 1 326 ? 18.068 -11.025 -26.436 1.00 78.94 326 VAL A O 1
ATOM 2633 N N . ASN A 1 327 ? 17.480 -12.213 -28.250 1.00 84.50 327 ASN A N 1
ATOM 2634 C CA . ASN A 1 327 ? 17.274 -11.074 -29.136 1.00 84.50 327 ASN A CA 1
ATOM 2635 C C . ASN A 1 327 ? 15.937 -11.300 -29.836 1.00 84.50 327 ASN A C 1
ATOM 2637 O O . ASN A 1 327 ? 15.855 -11.992 -30.848 1.00 84.50 327 ASN A O 1
ATOM 2641 N N . THR A 1 328 ? 14.884 -10.724 -29.255 1.00 83.88 328 THR A N 1
ATOM 2642 C CA . THR A 1 328 ? 13.493 -10.938 -29.671 1.00 83.88 328 THR A CA 1
ATOM 2643 C C . THR A 1 328 ? 13.261 -10.601 -31.142 1.00 83.88 328 THR A C 1
ATOM 2645 O O . THR A 1 328 ? 12.446 -11.245 -31.797 1.00 83.88 328 THR A O 1
ATOM 2648 N N . ARG A 1 329 ? 14.004 -9.625 -31.683 1.00 85.31 329 ARG A N 1
ATOM 2649 C CA . ARG A 1 329 ? 13.953 -9.267 -33.103 1.00 85.31 329 ARG A CA 1
ATOM 2650 C C . ARG A 1 329 ? 14.435 -10.426 -33.972 1.00 85.31 329 ARG A C 1
ATOM 2652 O O . ARG A 1 329 ? 13.696 -10.847 -34.855 1.00 85.31 329 ARG A O 1
ATOM 2659 N N . LEU A 1 330 ? 15.633 -10.951 -33.704 1.00 83.88 330 LEU A N 1
ATOM 2660 C CA . LEU A 1 330 ? 16.204 -12.073 -34.460 1.00 83.88 330 LEU A CA 1
ATOM 2661 C C . LEU A 1 330 ? 15.350 -13.337 -34.313 1.00 83.88 330 LEU A C 1
ATOM 2663 O O . LEU A 1 330 ? 15.064 -14.006 -35.306 1.00 83.88 330 LEU A O 1
ATOM 2667 N N . ASP A 1 331 ? 14.882 -13.614 -33.094 1.00 85.56 331 ASP A N 1
ATOM 2668 C CA . ASP A 1 331 ? 14.021 -14.763 -32.800 1.00 85.56 331 ASP A CA 1
ATOM 2669 C C . ASP A 1 331 ? 12.699 -14.696 -33.591 1.00 85.56 331 ASP A C 1
ATOM 2671 O O . ASP A 1 331 ? 12.206 -15.717 -34.071 1.00 85.56 331 ASP A O 1
ATOM 2675 N N . TYR A 1 332 ? 12.138 -13.495 -33.775 1.00 86.75 332 TYR A N 1
ATOM 2676 C CA . TYR A 1 332 ? 10.932 -13.284 -34.574 1.00 86.75 332 TYR A CA 1
ATOM 2677 C C . TYR A 1 332 ? 11.208 -13.276 -36.086 1.00 86.75 332 TYR A C 1
ATOM 2679 O O . TYR A 1 332 ? 10.411 -13.814 -36.855 1.00 86.75 332 TYR A O 1
ATOM 2687 N N . GLN A 1 333 ? 12.324 -12.701 -36.544 1.00 85.06 333 GLN A N 1
ATOM 2688 C CA . GLN A 1 333 ? 12.701 -12.667 -37.965 1.00 85.06 333 GLN A CA 1
ATOM 2689 C C . GLN A 1 333 ? 12.940 -14.066 -38.536 1.00 85.06 333 GLN A C 1
ATOM 2691 O O . GLN A 1 333 ? 12.484 -14.369 -39.636 1.00 85.06 333 GLN A O 1
ATOM 2696 N N . HIS A 1 334 ? 13.608 -14.925 -37.768 1.00 83.44 334 HIS A N 1
ATOM 2697 C CA . HIS A 1 334 ? 13.948 -16.290 -38.168 1.00 83.44 334 HIS A CA 1
ATOM 2698 C C . HIS A 1 334 ? 12.977 -17.339 -37.609 1.00 83.44 334 HIS A C 1
ATOM 2700 O O . HIS A 1 334 ? 13.338 -18.507 -37.463 1.00 83.44 334 HIS A O 1
ATOM 2706 N N . ARG A 1 335 ? 11.744 -16.937 -37.277 1.00 84.25 335 ARG A N 1
ATOM 2707 C CA . ARG A 1 335 ? 10.721 -17.849 -36.751 1.00 84.25 335 ARG A CA 1
ATOM 2708 C C . ARG A 1 335 ? 10.327 -18.925 -37.766 1.00 84.25 335 ARG A C 1
ATOM 2710 O O . ARG A 1 335 ? 10.445 -18.740 -38.980 1.00 84.25 335 ARG A O 1
ATOM 2717 N N . SER A 1 336 ? 9.799 -20.035 -37.255 1.00 82.06 336 SER A N 1
ATOM 2718 C CA . SER A 1 336 ? 9.283 -21.135 -38.070 1.00 82.06 336 SER A CA 1
ATOM 2719 C C . SER A 1 336 ? 8.203 -20.668 -39.055 1.00 82.06 336 SER A C 1
ATOM 2721 O O . SER A 1 336 ? 7.481 -19.696 -38.811 1.00 82.06 336 SER A O 1
ATOM 2723 N N . LYS A 1 337 ? 8.043 -21.404 -40.163 1.00 81.81 337 LYS A N 1
ATOM 2724 C CA . LYS A 1 337 ? 6.993 -21.124 -41.159 1.00 81.81 337 LYS A CA 1
ATOM 2725 C C . LYS A 1 337 ? 5.585 -21.180 -40.551 1.00 81.81 337 LYS A C 1
ATOM 2727 O O . LYS A 1 337 ? 4.719 -20.417 -40.970 1.00 81.81 337 LYS A O 1
ATOM 2732 N N . ASP A 1 338 ? 5.387 -22.013 -39.532 1.00 82.38 338 ASP A N 1
ATOM 2733 C CA . ASP A 1 338 ? 4.105 -22.166 -38.836 1.00 82.38 338 ASP A CA 1
ATOM 2734 C C . ASP A 1 338 ? 3.762 -20.943 -37.968 1.00 82.38 338 ASP A C 1
ATOM 2736 O O . ASP A 1 338 ? 2.600 -20.714 -37.640 1.00 82.38 338 ASP A O 1
ATOM 2740 N N . LEU A 1 339 ? 4.764 -20.127 -37.620 1.00 84.81 339 LEU A N 1
ATOM 2741 C CA . LEU A 1 339 ? 4.617 -18.923 -36.798 1.00 84.81 339 LEU A CA 1
ATOM 2742 C C . LEU A 1 339 ? 4.537 -17.634 -37.631 1.00 84.81 339 LEU A C 1
ATOM 2744 O O . LEU A 1 339 ? 4.475 -16.541 -37.067 1.00 84.81 339 LEU A O 1
ATOM 2748 N N . LEU A 1 340 ? 4.516 -17.719 -38.968 1.00 83.81 340 LEU A N 1
ATOM 2749 C CA . LEU A 1 340 ? 4.463 -16.539 -39.841 1.00 83.81 340 LEU A CA 1
ATOM 2750 C C . LEU A 1 340 ? 3.193 -15.701 -39.652 1.00 83.81 340 LEU A C 1
ATOM 2752 O O . LEU A 1 340 ? 3.264 -14.484 -39.801 1.00 83.81 340 LEU A O 1
ATOM 2756 N N . ALA A 1 341 ? 2.074 -16.336 -39.291 1.00 86.88 341 ALA A N 1
ATOM 2757 C CA . ALA A 1 341 ? 0.781 -15.680 -39.089 1.00 86.88 341 ALA A CA 1
ATOM 2758 C C . ALA A 1 341 ? 0.670 -14.888 -37.772 1.00 86.88 341 ALA A C 1
ATOM 2760 O O . ALA A 1 341 ? -0.284 -14.132 -37.603 1.00 86.88 341 ALA A O 1
ATOM 2761 N N . LEU A 1 342 ? 1.605 -15.069 -36.836 1.00 86.94 342 LEU A N 1
ATOM 2762 C CA . LEU A 1 342 ? 1.599 -14.361 -35.557 1.00 86.94 342 LEU A CA 1
ATOM 2763 C C . LEU A 1 342 ? 2.284 -13.005 -35.697 1.00 86.94 342 LEU A C 1
ATOM 2765 O O . LEU A 1 342 ? 3.347 -12.922 -36.312 1.00 86.94 342 LEU A O 1
ATOM 2769 N N . CYS A 1 343 ? 1.705 -11.973 -35.081 1.00 88.56 343 CYS A N 1
ATOM 2770 C CA . CYS A 1 343 ? 2.389 -10.698 -34.871 1.00 88.56 343 CYS A CA 1
ATOM 2771 C C . CYS A 1 343 ? 3.446 -10.828 -33.760 1.00 88.56 343 CYS A C 1
ATOM 2773 O O . CYS A 1 343 ? 3.453 -11.806 -33.001 1.00 88.56 343 CYS A O 1
ATOM 2775 N N . LEU A 1 344 ? 4.332 -9.837 -33.624 1.00 86.94 344 LEU A N 1
ATOM 2776 C CA . LEU A 1 344 ? 5.391 -9.872 -32.614 1.00 86.94 344 LEU A CA 1
ATOM 2777 C C . LEU A 1 344 ? 4.829 -9.967 -31.192 1.00 86.94 344 LEU A C 1
ATOM 2779 O O . LEU A 1 344 ? 5.378 -10.688 -30.359 1.00 86.94 344 LEU A O 1
ATOM 2783 N N . TYR A 1 345 ? 3.730 -9.262 -30.918 1.00 88.56 345 TYR A N 1
ATOM 2784 C CA . TYR A 1 345 ? 3.079 -9.283 -29.610 1.00 88.56 345 TYR A CA 1
ATOM 2785 C C . TYR A 1 345 ? 2.632 -10.702 -29.232 1.00 88.56 345 TYR A C 1
ATOM 2787 O O . TYR A 1 345 ? 3.000 -11.211 -28.171 1.00 88.56 345 TYR A O 1
ATOM 2795 N N . ASP A 1 346 ? 1.914 -11.379 -30.131 1.00 89.44 346 ASP A N 1
ATOM 2796 C CA . ASP A 1 346 ? 1.430 -12.740 -29.899 1.00 89.44 346 ASP A CA 1
ATOM 2797 C C . ASP A 1 346 ? 2.573 -13.751 -29.837 1.00 89.44 346 ASP A C 1
ATOM 2799 O O . ASP A 1 346 ? 2.522 -14.686 -29.033 1.00 89.44 346 ASP A O 1
ATOM 2803 N N . PHE A 1 347 ? 3.625 -13.548 -30.636 1.00 89.88 347 PHE A N 1
ATOM 2804 C CA . PHE A 1 347 ? 4.832 -14.362 -30.579 1.00 89.88 347 PHE A CA 1
ATOM 2805 C C . PHE A 1 347 ? 5.486 -14.285 -29.193 1.00 89.88 347 PHE A C 1
ATOM 2807 O O . PHE A 1 347 ? 5.738 -15.318 -28.580 1.00 89.88 347 PHE A O 1
ATOM 2814 N N . VAL A 1 348 ? 5.693 -13.083 -28.651 1.00 88.56 348 VAL A N 1
ATOM 2815 C CA . VAL A 1 348 ? 6.310 -12.894 -27.324 1.00 88.56 348 VAL A CA 1
ATOM 2816 C C . VAL A 1 348 ? 5.396 -13.365 -26.192 1.00 88.56 348 VAL A C 1
ATOM 2818 O O . VAL A 1 348 ? 5.884 -13.857 -25.175 1.00 88.56 348 VAL A O 1
ATOM 2821 N N . SER A 1 349 ? 4.077 -13.240 -26.361 1.00 89.62 349 SER A N 1
ATOM 2822 C CA . SER A 1 349 ? 3.089 -13.701 -25.382 1.00 89.62 349 SER A CA 1
ATOM 2823 C C . SER A 1 349 ? 3.060 -15.227 -25.257 1.00 89.62 349 SER A C 1
ATOM 2825 O O . SER A 1 349 ? 2.960 -15.771 -24.153 1.00 89.62 349 SER A O 1
ATOM 2827 N N . HIS A 1 350 ? 3.168 -15.928 -26.388 1.00 88.75 350 HIS A N 1
ATOM 2828 C CA . HIS A 1 350 ? 2.989 -17.374 -26.439 1.00 88.75 350 HIS A CA 1
ATOM 2829 C C . HIS A 1 350 ? 4.294 -18.156 -26.496 1.00 88.75 350 HIS A C 1
ATOM 2831 O O . HIS A 1 350 ? 4.251 -19.344 -26.193 1.00 88.75 350 HIS A O 1
ATOM 2837 N N . PHE A 1 351 ? 5.430 -17.551 -26.847 1.00 88.12 351 PHE A N 1
ATOM 2838 C CA . PHE A 1 351 ? 6.680 -18.270 -27.082 1.00 88.12 351 PHE A CA 1
ATOM 2839 C C . PHE A 1 351 ? 7.879 -17.668 -26.340 1.00 88.12 351 PHE A C 1
ATOM 2841 O O . PHE A 1 351 ? 8.044 -16.456 -26.205 1.00 88.12 351 PHE A O 1
ATOM 2848 N N . HIS A 1 352 ? 8.778 -18.549 -25.903 1.00 85.31 352 HIS A N 1
ATOM 2849 C CA . HIS A 1 352 ? 10.071 -18.183 -25.335 1.00 85.31 352 HIS A CA 1
ATOM 2850 C C . HIS A 1 352 ? 11.183 -19.055 -25.884 1.00 85.31 352 HIS A C 1
ATOM 2852 O O . HIS A 1 352 ? 10.967 -20.153 -26.396 1.00 85.31 352 HIS A O 1
ATOM 2858 N N . LYS A 1 353 ? 12.401 -18.553 -25.732 1.00 84.06 353 LYS A N 1
ATOM 2859 C CA . LYS A 1 353 ? 13.613 -19.246 -26.127 1.00 84.06 353 LYS A CA 1
ATOM 2860 C C . LYS A 1 353 ? 14.124 -20.101 -24.977 1.00 84.06 353 LYS A C 1
ATOM 2862 O O . LYS A 1 353 ? 14.202 -19.642 -23.841 1.00 84.06 353 LYS A O 1
ATOM 2867 N N . LYS A 1 354 ? 14.510 -21.335 -25.285 1.00 82.00 354 LYS A N 1
ATOM 2868 C CA . LYS A 1 354 ? 15.077 -22.291 -24.332 1.00 82.00 354 LYS A CA 1
ATOM 2869 C C . LYS A 1 354 ? 16.355 -22.901 -24.906 1.00 82.00 354 LYS A C 1
ATOM 2871 O O . LYS A 1 354 ? 16.450 -23.156 -26.104 1.00 82.00 354 LYS A O 1
ATOM 2876 N N . LEU A 1 355 ? 17.331 -23.168 -24.039 1.00 79.56 355 LEU A N 1
ATOM 2877 C CA . LEU A 1 355 ? 18.515 -23.957 -24.382 1.00 79.56 355 LEU A CA 1
ATOM 2878 C C . LEU A 1 355 ? 18.125 -25.418 -24.675 1.00 79.56 355 LEU A C 1
ATOM 2880 O O . LEU A 1 355 ? 17.333 -26.014 -23.940 1.00 79.56 355 LEU A O 1
ATOM 2884 N N . LEU A 1 356 ? 18.723 -26.008 -25.707 1.00 77.00 356 LEU A N 1
ATOM 2885 C CA . LEU A 1 356 ? 18.525 -27.414 -26.059 1.00 77.00 356 LEU A CA 1
ATOM 2886 C C . LEU A 1 356 ? 19.017 -28.365 -24.956 1.00 77.00 356 LEU A C 1
ATOM 2888 O O . LEU A 1 356 ? 20.192 -28.341 -24.578 1.00 77.00 356 LEU A O 1
ATOM 2892 N N . ASP A 1 357 ? 18.141 -29.262 -24.496 1.00 74.75 357 ASP A N 1
ATOM 2893 C CA . ASP A 1 357 ? 18.521 -30.392 -23.640 1.00 74.75 357 ASP A CA 1
ATOM 2894 C C . ASP A 1 357 ? 18.774 -31.667 -24.475 1.00 74.75 357 ASP A C 1
ATOM 2896 O O . ASP A 1 357 ? 18.471 -31.737 -25.668 1.00 74.75 357 ASP A O 1
ATOM 2900 N N . LYS A 1 358 ? 19.341 -32.714 -23.864 1.00 71.06 358 LYS A N 1
ATOM 2901 C CA . LYS A 1 358 ? 19.633 -34.000 -24.527 1.00 71.06 358 LYS A CA 1
ATOM 2902 C C . LYS A 1 358 ? 18.389 -34.640 -25.165 1.00 71.06 358 LYS A C 1
ATOM 2904 O O . LYS A 1 358 ? 18.533 -35.298 -26.192 1.00 71.06 358 LYS A O 1
ATOM 2909 N N . SER A 1 359 ? 17.201 -34.427 -24.593 1.00 71.00 359 SER A N 1
ATOM 2910 C CA . SER A 1 359 ? 15.903 -34.873 -25.131 1.00 71.00 359 SER A CA 1
ATOM 2911 C C . SER A 1 359 ? 15.491 -34.142 -26.411 1.00 71.00 359 SER A C 1
ATOM 2913 O O . SER A 1 359 ? 14.837 -34.715 -27.285 1.00 71.00 359 SER A O 1
ATOM 2915 N N . ASP A 1 360 ? 15.909 -32.886 -26.541 1.00 70.00 360 ASP A N 1
ATOM 2916 C CA . ASP A 1 360 ? 15.384 -31.948 -27.535 1.00 70.00 360 ASP A CA 1
ATOM 2917 C C . ASP A 1 360 ? 16.183 -32.035 -28.852 1.00 70.00 360 ASP A C 1
ATOM 2919 O O . ASP A 1 360 ? 15.733 -31.591 -29.904 1.00 70.00 360 ASP A O 1
ATOM 2923 N N . ARG A 1 361 ? 17.344 -32.710 -28.835 1.00 67.62 361 ARG A N 1
ATOM 2924 C CA . ARG A 1 361 ? 18.239 -32.886 -29.997 1.00 67.62 361 ARG A CA 1
ATOM 2925 C C . ARG A 1 361 ? 17.617 -33.630 -31.181 1.00 67.62 361 ARG A C 1
ATOM 2927 O O . ARG A 1 361 ? 18.142 -33.532 -32.287 1.00 67.62 361 ARG A O 1
ATOM 2934 N N . HIS A 1 362 ? 16.541 -34.390 -30.971 1.00 67.75 362 HIS A N 1
ATOM 2935 C CA . HIS A 1 362 ? 15.847 -35.066 -32.069 1.00 67.75 362 HIS A CA 1
ATOM 2936 C C . HIS A 1 362 ? 15.020 -34.094 -32.931 1.00 67.75 362 HIS A C 1
ATOM 2938 O O . HIS A 1 362 ? 14.834 -34.365 -34.113 1.00 67.75 362 HIS A O 1
ATOM 2944 N N . LEU A 1 363 ? 14.593 -32.955 -32.367 1.00 65.44 363 LEU A N 1
ATOM 2945 C CA . LEU A 1 363 ? 13.753 -31.953 -33.038 1.00 65.44 363 LEU A CA 1
ATOM 2946 C C . LEU A 1 363 ? 14.531 -31.157 -34.095 1.00 65.44 363 LEU A C 1
ATOM 2948 O O . LEU A 1 363 ? 13.979 -30.790 -35.125 1.00 65.44 363 LEU A O 1
ATOM 2952 N N . ILE A 1 364 ? 15.838 -30.976 -33.888 1.00 60.97 364 ILE A N 1
ATOM 2953 C CA . ILE A 1 364 ? 16.730 -30.235 -34.796 1.00 60.97 364 ILE A CA 1
ATOM 2954 C C . ILE A 1 364 ? 16.887 -30.954 -36.145 1.00 60.97 364 ILE A C 1
ATOM 2956 O O . ILE A 1 364 ? 17.101 -30.324 -37.169 1.00 60.97 364 ILE A O 1
ATOM 2960 N N . LYS A 1 365 ? 16.758 -32.289 -36.183 1.00 54.25 365 LYS A N 1
ATOM 2961 C CA . LYS A 1 365 ? 16.977 -33.076 -37.412 1.00 54.25 365 LYS A CA 1
ATOM 2962 C C . LYS A 1 365 ? 15.872 -32.922 -38.465 1.00 54.25 365 LYS A C 1
ATOM 2964 O O . LYS A 1 365 ? 16.029 -33.454 -39.559 1.00 54.25 365 LYS A O 1
ATOM 2969 N N . SER A 1 366 ? 14.763 -32.258 -38.133 1.00 51.50 366 SER A N 1
ATOM 2970 C CA . SER A 1 366 ? 13.584 -32.138 -39.001 1.00 51.50 366 SER A CA 1
ATOM 2971 C C . SER A 1 366 ? 13.341 -30.721 -39.533 1.00 51.50 366 SER A C 1
ATOM 2973 O O . SER A 1 366 ? 12.423 -30.537 -40.334 1.00 51.50 366 SER A O 1
ATOM 2975 N N . ALA A 1 367 ? 14.117 -29.726 -39.099 1.00 50.91 367 ALA A N 1
ATOM 2976 C CA . ALA A 1 367 ? 13.952 -28.344 -39.525 1.00 50.91 367 ALA A CA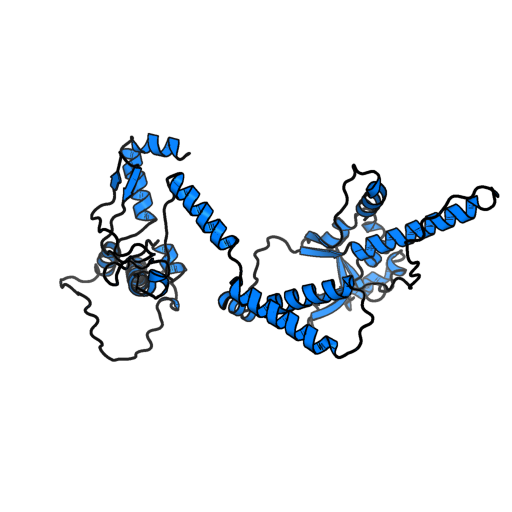 1
ATOM 2977 C C . ALA A 1 367 ? 14.863 -28.074 -40.731 1.00 50.91 367 ALA A C 1
ATOM 2979 O O . ALA A 1 367 ? 16.074 -28.052 -40.593 1.00 50.91 367 ALA A O 1
ATOM 2980 N N . ASN A 1 368 ? 14.272 -27.927 -41.919 1.00 48.03 368 ASN A N 1
ATOM 2981 C CA . ASN A 1 368 ? 14.904 -27.273 -43.067 1.00 48.03 368 ASN A CA 1
ATOM 2982 C C . ASN A 1 368 ? 14.083 -26.003 -43.321 1.00 48.03 368 ASN A C 1
ATOM 2984 O O . ASN A 1 368 ? 13.066 -26.033 -44.028 1.00 48.03 368 ASN A O 1
ATOM 2988 N N . GLY A 1 369 ? 14.448 -24.902 -42.665 1.00 52.50 369 GLY A N 1
ATOM 2989 C CA . GLY A 1 369 ? 13.629 -23.688 -42.620 1.00 52.50 369 GLY A CA 1
ATOM 2990 C C . GLY A 1 369 ? 14.429 -22.417 -42.315 1.00 52.50 369 GLY A C 1
ATOM 2991 O O . GLY A 1 369 ? 15.624 -22.492 -42.062 1.00 52.50 369 GLY A O 1
ATOM 2992 N N . PRO A 1 370 ? 13.786 -21.232 -42.324 1.00 53.47 370 PRO A N 1
ATOM 2993 C CA . PRO A 1 370 ? 14.436 -19.956 -41.981 1.00 53.47 370 PRO A CA 1
ATOM 2994 C C . PRO A 1 370 ? 15.052 -19.929 -40.568 1.00 53.47 370 PRO A C 1
ATOM 2996 O O . PRO A 1 370 ? 15.887 -19.069 -40.293 1.00 53.47 370 PRO A O 1
ATOM 2999 N N . GLU A 1 371 ? 14.687 -20.893 -39.717 1.00 61.47 371 GLU A N 1
ATOM 3000 C CA . GLU A 1 371 ? 15.289 -21.157 -38.408 1.00 61.47 371 GLU A CA 1
ATOM 3001 C C . GLU A 1 371 ? 16.788 -21.471 -38.498 1.00 61.47 371 GLU A C 1
ATOM 3003 O O . GLU A 1 371 ? 17.537 -21.041 -37.627 1.00 61.47 371 GLU A O 1
ATOM 3008 N N . ASP A 1 372 ? 17.255 -22.137 -39.563 1.00 62.62 372 ASP A N 1
ATOM 3009 C CA . ASP A 1 372 ? 18.671 -22.509 -39.732 1.00 62.62 372 ASP A CA 1
ATOM 3010 C C . ASP A 1 372 ? 19.582 -21.295 -39.965 1.00 62.62 372 ASP A C 1
ATOM 3012 O O . ASP A 1 372 ? 20.783 -21.349 -39.697 1.00 62.62 372 ASP A O 1
ATOM 3016 N N . ALA A 1 373 ? 19.012 -20.182 -40.440 1.00 71.31 373 ALA A N 1
ATOM 3017 C CA . ALA A 1 373 ? 19.725 -18.920 -40.610 1.00 71.31 373 ALA A CA 1
ATOM 3018 C C . ALA A 1 373 ? 19.877 -18.142 -39.289 1.00 71.31 373 ALA A C 1
ATOM 3020 O O . ALA A 1 373 ? 20.617 -17.159 -39.243 1.00 71.31 373 ALA A O 1
ATOM 3021 N N . HIS A 1 374 ? 19.204 -18.566 -38.211 1.00 79.38 374 HIS A N 1
ATOM 3022 C CA . HIS A 1 374 ? 19.324 -17.917 -36.913 1.00 79.38 374 HIS A CA 1
ATOM 3023 C C . HIS A 1 374 ? 20.707 -18.208 -36.286 1.00 79.38 374 HIS A C 1
ATOM 3025 O O . HIS A 1 374 ? 21.079 -19.378 -36.148 1.00 79.38 374 HIS A O 1
ATOM 3031 N N . PRO A 1 375 ? 21.450 -17.203 -35.774 1.00 78.88 375 PRO A N 1
ATOM 3032 C CA . PRO A 1 375 ? 22.797 -17.401 -35.208 1.00 78.88 375 PRO A CA 1
ATOM 3033 C C . PRO A 1 375 ? 22.884 -18.435 -34.071 1.00 78.88 375 PRO A C 1
ATOM 3035 O O . PRO A 1 375 ? 23.945 -18.982 -33.783 1.00 78.88 375 PRO A O 1
ATOM 3038 N N . GLN A 1 376 ? 21.759 -18.703 -33.402 1.00 78.31 376 GLN A N 1
ATOM 3039 C CA . GLN A 1 376 ? 21.647 -19.645 -32.281 1.00 78.31 376 GLN A CA 1
ATOM 3040 C C . GLN A 1 376 ? 20.830 -20.916 -32.597 1.00 78.31 376 GLN A C 1
ATOM 3042 O O . GLN A 1 376 ? 20.481 -21.639 -31.663 1.00 78.31 376 GLN A O 1
ATOM 3047 N N . ALA A 1 377 ? 20.558 -21.221 -33.871 1.00 73.56 377 ALA A N 1
ATOM 3048 C CA . ALA A 1 377 ? 19.747 -22.375 -34.295 1.00 73.56 377 ALA A CA 1
ATOM 3049 C C . ALA A 1 377 ? 20.254 -23.729 -33.758 1.00 73.56 377 ALA A C 1
ATOM 3051 O O . ALA A 1 377 ? 19.483 -24.609 -33.388 1.00 73.56 377 ALA A O 1
ATOM 3052 N N . SER A 1 378 ? 21.576 -23.887 -33.644 1.00 73.88 378 SER A N 1
ATOM 3053 C CA . SER A 1 378 ? 22.217 -25.123 -33.172 1.00 73.88 378 SER A CA 1
ATOM 3054 C C . SER A 1 378 ? 22.172 -25.324 -31.651 1.00 73.88 378 SER A C 1
ATOM 3056 O O . SER A 1 378 ? 22.476 -26.415 -31.163 1.00 73.88 378 SER A O 1
ATOM 3058 N N . SER A 1 379 ? 21.836 -24.278 -30.886 1.00 76.44 379 SER A N 1
ATOM 3059 C CA . SER A 1 379 ? 21.948 -24.255 -29.417 1.00 76.44 379 SER A CA 1
ATOM 3060 C C . SER A 1 379 ? 20.633 -23.960 -28.689 1.00 76.44 379 SER A C 1
ATOM 3062 O O . SER A 1 379 ? 20.490 -24.348 -27.526 1.00 76.44 379 SER A O 1
ATOM 3064 N N . HIS A 1 380 ? 19.667 -23.329 -29.358 1.00 79.38 380 HIS A N 1
ATOM 3065 C CA . HIS A 1 380 ? 18.411 -22.884 -28.759 1.00 79.38 380 HIS A CA 1
ATOM 3066 C C . HIS A 1 380 ? 17.207 -23.270 -29.615 1.00 79.38 380 HIS A C 1
ATOM 3068 O O . HIS A 1 380 ? 17.316 -23.390 -30.829 1.00 79.38 380 HIS A O 1
ATOM 3074 N N . ILE A 1 381 ? 16.052 -23.415 -28.965 1.00 80.69 381 ILE A N 1
ATOM 3075 C CA . ILE A 1 381 ? 14.754 -23.643 -29.607 1.00 80.69 381 ILE A CA 1
ATOM 3076 C C . ILE A 1 381 ? 13.700 -22.696 -29.043 1.00 80.69 381 ILE A C 1
ATOM 3078 O O . ILE A 1 381 ? 13.769 -22.293 -27.878 1.00 80.69 381 ILE A O 1
ATOM 3082 N N . VAL A 1 382 ? 12.719 -22.353 -29.873 1.00 83.00 382 VAL A N 1
ATOM 3083 C CA . VAL A 1 382 ? 11.551 -21.563 -29.476 1.00 83.00 382 VAL A CA 1
ATOM 3084 C C . VAL A 1 382 ? 10.441 -22.520 -29.046 1.00 83.00 382 VAL A C 1
ATOM 3086 O O . VAL A 1 382 ? 10.074 -23.431 -29.784 1.00 83.00 382 VAL A O 1
ATOM 3089 N N . ILE A 1 383 ? 9.919 -22.343 -27.833 1.00 82.62 383 ILE A N 1
ATOM 3090 C CA . ILE A 1 383 ? 8.905 -23.216 -27.233 1.00 82.62 383 ILE A CA 1
ATOM 3091 C C . ILE A 1 383 ? 7.722 -22.383 -26.763 1.00 82.62 383 ILE A C 1
ATOM 3093 O O . ILE A 1 383 ? 7.878 -21.280 -26.235 1.00 82.62 383 ILE A O 1
ATOM 3097 N N . LYS A 1 384 ? 6.524 -22.947 -26.915 1.00 84.81 384 LYS A N 1
ATOM 3098 C CA . LYS A 1 384 ? 5.295 -22.355 -26.401 1.00 84.81 384 LYS A CA 1
ATOM 3099 C C . LYS A 1 384 ? 5.290 -22.324 -24.864 1.00 84.81 384 LYS A C 1
ATOM 3101 O O . LYS A 1 384 ? 5.622 -23.315 -24.215 1.00 84.81 384 LYS A O 1
ATOM 3106 N N . HIS A 1 385 ? 4.894 -21.205 -24.274 1.00 83.38 385 HIS A N 1
ATOM 3107 C CA . HIS A 1 385 ? 4.651 -21.093 -22.842 1.00 83.38 385 HIS A CA 1
ATOM 3108 C C . HIS A 1 385 ? 3.518 -22.023 -22.384 1.00 83.38 385 HIS A C 1
ATOM 3110 O O . HIS A 1 385 ? 2.566 -22.282 -23.122 1.00 83.38 385 HIS A O 1
ATOM 3116 N N . THR A 1 386 ? 3.606 -22.501 -21.140 1.00 83.88 386 THR A N 1
ATOM 3117 C CA . THR A 1 386 ? 2.524 -23.259 -20.492 1.00 83.88 386 THR A CA 1
ATOM 3118 C C . THR A 1 386 ? 1.304 -22.378 -20.240 1.00 83.88 386 THR A C 1
ATOM 3120 O O . THR A 1 386 ? 0.190 -22.788 -20.544 1.00 83.88 386 THR A O 1
ATOM 3123 N N . ASN A 1 387 ? 1.533 -21.155 -19.757 1.00 84.62 387 ASN A N 1
ATOM 3124 C CA . ASN A 1 387 ? 0.531 -20.105 -19.602 1.00 84.62 387 ASN A CA 1
ATOM 3125 C C . ASN A 1 387 ? 0.976 -18.870 -20.398 1.00 84.62 387 ASN A C 1
ATOM 3127 O O . ASN A 1 387 ? 2.159 -18.526 -20.323 1.00 84.62 387 ASN A O 1
ATOM 3131 N N . PRO A 1 388 ? 0.078 -18.205 -21.145 1.00 85.19 388 PRO A N 1
ATOM 3132 C CA . PRO A 1 388 ? 0.432 -17.012 -21.902 1.00 85.19 388 PRO A CA 1
ATOM 3133 C C . PRO A 1 388 ? 0.916 -15.902 -20.966 1.00 85.19 388 PRO A C 1
ATOM 3135 O O . PRO A 1 388 ? 0.392 -15.715 -19.867 1.00 85.19 388 PRO A O 1
ATOM 3138 N N . VAL A 1 389 ? 1.929 -15.179 -21.424 1.00 90.31 389 VAL A N 1
ATOM 3139 C CA . VAL A 1 389 ? 2.532 -14.040 -20.726 1.00 90.31 389 VAL A CA 1
ATOM 3140 C C . VAL A 1 389 ? 1.994 -12.759 -21.356 1.00 90.31 389 VAL A C 1
ATOM 3142 O O . VAL A 1 389 ? 1.667 -12.755 -22.540 1.00 90.31 389 VAL A O 1
ATOM 3145 N N . VAL A 1 390 ? 1.905 -11.665 -20.602 1.00 91.25 390 VAL A N 1
ATOM 3146 C CA . VAL A 1 390 ? 1.503 -10.351 -21.124 1.00 91.25 390 VAL A CA 1
ATOM 3147 C C . VAL A 1 390 ? 2.755 -9.535 -21.479 1.00 91.25 390 VAL A C 1
ATOM 3149 O O . VAL A 1 390 ? 3.496 -9.135 -20.572 1.00 91.25 390 VAL A O 1
ATOM 3152 N N . PRO A 1 391 ? 3.025 -9.266 -22.772 1.00 90.00 391 PRO A N 1
ATOM 3153 C CA . PRO A 1 391 ? 4.112 -8.383 -23.168 1.00 90.00 391 PRO A CA 1
ATOM 3154 C C . PRO A 1 391 ? 3.862 -6.943 -22.707 1.00 90.00 391 PRO A C 1
ATOM 3156 O O . PRO A 1 391 ? 2.809 -6.360 -22.977 1.00 90.00 391 PRO A O 1
ATOM 3159 N N . VAL A 1 392 ? 4.855 -6.353 -22.049 1.00 88.56 392 VAL A N 1
ATOM 3160 C CA . VAL A 1 392 ? 4.892 -4.941 -21.657 1.00 88.56 392 VAL A CA 1
ATOM 3161 C C . VAL A 1 392 ? 5.800 -4.212 -22.633 1.00 88.56 392 VAL A C 1
ATOM 3163 O O . VAL A 1 392 ? 6.997 -4.487 -22.697 1.00 88.56 392 VAL A O 1
ATOM 3166 N N . LEU A 1 393 ? 5.234 -3.295 -23.414 1.00 87.50 393 LEU A N 1
ATOM 3167 C CA . LEU A 1 393 ? 5.985 -2.521 -24.400 1.00 87.50 393 LEU A CA 1
ATOM 3168 C C . LEU A 1 393 ? 6.908 -1.529 -23.684 1.00 87.50 393 LEU A C 1
ATOM 3170 O O . LEU A 1 393 ? 6.441 -0.614 -23.006 1.00 87.50 393 LEU A O 1
ATOM 3174 N N . VAL A 1 394 ? 8.218 -1.708 -23.841 1.00 83.94 394 VAL A N 1
ATOM 3175 C CA . VAL A 1 394 ? 9.247 -0.836 -23.269 1.00 83.94 394 VAL A CA 1
ATOM 3176 C C . VAL A 1 394 ? 9.969 -0.125 -24.402 1.00 83.94 394 VAL A C 1
ATOM 3178 O O . VAL A 1 394 ? 10.571 -0.755 -25.272 1.00 83.94 394 VAL A O 1
ATOM 3181 N N . GLY A 1 395 ? 9.929 1.202 -24.393 1.00 80.69 395 GLY A N 1
ATOM 3182 C CA . GLY A 1 395 ? 10.557 2.009 -25.426 1.00 80.69 395 GLY A CA 1
ATOM 3183 C C . GLY A 1 395 ? 9.761 3.273 -25.726 1.00 80.69 395 GLY A C 1
ATOM 3184 O O . GLY A 1 395 ? 8.962 3.716 -24.895 1.00 80.69 395 GLY A O 1
ATOM 3185 N N . PRO A 1 396 ? 10.000 3.890 -26.889 1.00 75.06 396 PRO A N 1
ATOM 3186 C CA . PRO A 1 396 ? 9.278 5.086 -27.275 1.00 75.06 396 PRO A CA 1
ATOM 3187 C C . PRO A 1 396 ? 7.778 4.824 -27.411 1.00 75.06 396 PRO A C 1
ATOM 3189 O O . PRO A 1 396 ? 7.341 3.747 -27.813 1.00 75.06 396 PRO A O 1
ATOM 3192 N N . GLN A 1 397 ? 6.986 5.841 -27.077 1.00 77.81 397 GLN A N 1
ATOM 3193 C CA . GLN A 1 397 ? 5.538 5.770 -27.225 1.00 77.81 397 GLN A CA 1
ATOM 3194 C C . GLN A 1 397 ? 5.162 5.612 -28.698 1.00 77.81 397 GLN A C 1
ATOM 3196 O O . GLN A 1 397 ? 5.689 6.324 -29.557 1.00 77.81 397 GLN A O 1
ATOM 3201 N N . ILE A 1 398 ? 4.202 4.724 -28.963 1.00 80.25 398 ILE A N 1
ATOM 3202 C CA . ILE A 1 398 ? 3.602 4.588 -30.288 1.00 80.25 398 ILE A CA 1
ATOM 3203 C C . ILE A 1 398 ? 2.938 5.933 -30.631 1.00 80.25 398 ILE A C 1
ATOM 3205 O O . ILE A 1 398 ? 2.066 6.393 -29.885 1.00 80.25 398 ILE A O 1
ATOM 3209 N N . PRO A 1 399 ? 3.365 6.608 -31.710 1.00 80.69 399 PRO A N 1
ATOM 3210 C CA . PRO A 1 399 ? 2.830 7.914 -32.067 1.00 80.69 399 PRO A CA 1
ATOM 3211 C C . PRO A 1 399 ? 1.364 7.821 -32.512 1.00 80.69 399 PRO A C 1
ATOM 3213 O O . PRO A 1 399 ? 0.848 6.749 -32.809 1.00 80.69 399 PRO A O 1
ATOM 3216 N N . ARG A 1 400 ? 0.665 8.958 -32.573 1.00 79.50 400 ARG A N 1
ATOM 3217 C CA . ARG A 1 400 ? -0.730 8.988 -33.041 1.00 79.50 400 ARG A CA 1
ATOM 3218 C C . ARG A 1 400 ? -0.789 8.874 -34.565 1.00 79.50 400 ARG A C 1
ATOM 3220 O O . ARG A 1 400 ? -0.052 9.572 -35.256 1.00 79.50 400 ARG A O 1
ATOM 3227 N N . GLN A 1 401 ? -1.728 8.074 -35.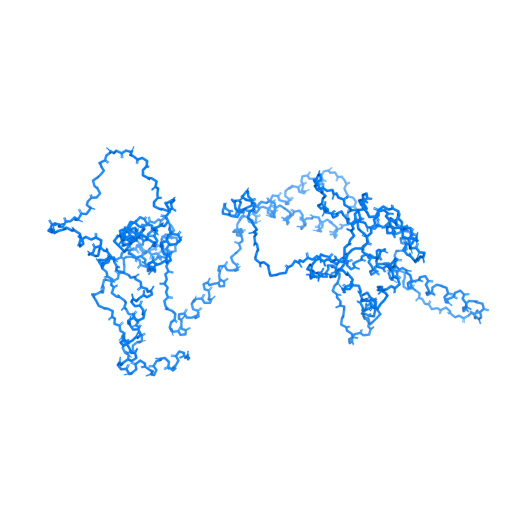070 1.00 81.00 401 GLN A N 1
ATOM 3228 C CA . GLN A 1 401 ? -1.965 7.882 -36.507 1.00 81.00 401 GLN A CA 1
ATOM 3229 C C . GLN A 1 401 ? -2.311 9.184 -37.249 1.00 81.00 401 GLN A C 1
ATOM 3231 O O . GLN A 1 401 ? -1.950 9.352 -38.408 1.00 81.00 401 GLN A O 1
ATOM 3236 N N . GLU A 1 402 ? -3.019 10.097 -36.581 1.00 82.62 402 GLU A N 1
ATOM 3237 C CA . GLU A 1 402 ? -3.623 11.296 -37.182 1.00 82.62 402 GLU A CA 1
ATOM 3238 C C . GLU A 1 402 ? -2.616 12.392 -37.559 1.00 82.62 402 GLU A C 1
ATOM 3240 O O . GLU A 1 402 ? -2.974 13.341 -38.251 1.00 82.62 402 GLU A O 1
ATOM 3245 N N . ARG A 1 403 ? -1.364 12.301 -37.095 1.00 81.06 403 ARG A N 1
ATOM 3246 C CA . ARG A 1 403 ? -0.334 13.307 -37.378 1.00 81.06 403 ARG A CA 1
ATOM 3247 C C . ARG A 1 403 ? 0.521 12.869 -38.557 1.00 81.06 403 ARG A C 1
ATOM 3249 O O . ARG A 1 403 ? 1.188 11.838 -38.488 1.00 81.06 403 ARG A O 1
ATOM 3256 N N . GLU A 1 404 ? 0.543 13.692 -39.598 1.00 76.19 404 GLU A N 1
ATOM 3257 C CA . GLU A 1 404 ? 1.283 13.432 -40.837 1.00 76.19 404 GLU A CA 1
ATOM 3258 C C . GLU A 1 404 ? 2.790 13.270 -40.586 1.00 76.19 404 GLU A C 1
ATOM 3260 O O . GLU A 1 404 ? 3.377 12.279 -41.015 1.00 76.19 404 GLU A O 1
ATOM 3265 N N . GLU A 1 405 ? 3.373 14.136 -39.751 1.00 77.06 405 GLU A N 1
ATOM 3266 C CA . GLU A 1 405 ? 4.786 14.090 -39.338 1.00 77.06 405 GLU A CA 1
ATOM 3267 C C . GLU A 1 405 ? 5.189 12.773 -38.651 1.00 77.06 405 GLU A C 1
ATOM 3269 O O . GLU A 1 405 ? 6.341 12.353 -38.721 1.00 77.06 405 GLU A O 1
ATOM 3274 N N . THR A 1 406 ? 4.255 12.095 -37.974 1.00 79.19 406 THR A N 1
ATOM 3275 C CA . THR A 1 406 ? 4.541 10.850 -37.241 1.00 79.19 406 THR A CA 1
ATOM 3276 C C . THR A 1 406 ? 3.971 9.604 -37.906 1.00 79.19 406 THR A C 1
ATOM 3278 O O . THR A 1 406 ? 4.086 8.511 -37.348 1.00 79.19 406 THR A O 1
ATOM 3281 N N . ARG A 1 407 ? 3.369 9.733 -39.093 1.00 78.88 407 ARG A N 1
ATOM 3282 C CA . ARG A 1 407 ? 2.690 8.638 -39.799 1.00 78.88 407 ARG A CA 1
ATOM 3283 C C . ARG A 1 407 ? 3.646 7.518 -40.207 1.00 78.88 407 ARG A C 1
ATOM 3285 O O . ARG A 1 407 ? 3.302 6.343 -40.087 1.00 78.88 407 ARG A O 1
ATOM 3292 N N . GLU A 1 408 ? 4.855 7.867 -40.637 1.00 77.94 408 GLU A N 1
ATOM 3293 C CA . GLU A 1 408 ? 5.906 6.896 -40.973 1.00 77.94 408 GLU A CA 1
ATOM 3294 C C . GLU A 1 408 ? 6.324 6.088 -39.742 1.00 77.94 408 GLU A C 1
ATOM 3296 O O . GLU A 1 408 ? 6.386 4.860 -39.771 1.00 77.94 408 GLU A O 1
ATOM 3301 N N . ARG A 1 409 ? 6.541 6.777 -38.620 1.00 77.69 409 ARG A N 1
ATOM 3302 C CA . ARG A 1 409 ? 6.886 6.145 -37.347 1.00 77.69 409 ARG A CA 1
ATOM 3303 C C . ARG A 1 409 ? 5.747 5.276 -36.803 1.00 77.69 409 ARG A C 1
ATOM 3305 O O . ARG A 1 409 ? 6.003 4.181 -36.315 1.00 77.69 409 ARG A O 1
ATOM 3312 N N . TYR A 1 410 ? 4.499 5.729 -36.927 1.00 80.75 410 TYR A N 1
ATOM 3313 C CA . TYR A 1 410 ? 3.309 4.950 -36.571 1.00 80.75 410 TYR A CA 1
ATOM 3314 C C . TYR A 1 410 ? 3.219 3.659 -37.386 1.00 80.75 410 TYR A C 1
ATOM 3316 O O . TYR A 1 410 ? 3.010 2.588 -36.828 1.00 80.75 410 TYR A O 1
ATOM 3324 N N . SER A 1 411 ? 3.438 3.757 -38.698 1.00 78.75 411 SER A N 1
ATOM 3325 C CA . SER A 1 411 ? 3.399 2.603 -39.598 1.00 78.75 411 SER A CA 1
ATOM 3326 C C . SER A 1 411 ? 4.485 1.588 -39.236 1.00 78.75 411 SER A C 1
ATOM 3328 O O . SER A 1 411 ? 4.194 0.402 -39.143 1.00 78.75 411 SER A O 1
ATOM 3330 N N . ARG A 1 412 ? 5.708 2.042 -38.923 1.00 75.00 412 ARG A N 1
ATOM 3331 C CA . ARG A 1 412 ? 6.785 1.165 -38.430 1.00 75.00 412 ARG A CA 1
ATOM 3332 C C . ARG A 1 412 ? 6.429 0.474 -37.113 1.00 75.00 412 ARG A C 1
ATOM 3334 O O . ARG A 1 412 ? 6.656 -0.721 -36.992 1.00 75.00 412 ARG A O 1
ATOM 3341 N N . ALA A 1 413 ? 5.837 1.198 -36.165 1.00 74.50 413 ALA A N 1
ATOM 3342 C CA . ALA A 1 413 ? 5.424 0.650 -34.873 1.00 74.50 413 ALA A CA 1
ATOM 3343 C C . ALA A 1 413 ? 4.228 -0.321 -34.951 1.00 74.50 413 ALA A C 1
ATOM 3345 O O . ALA A 1 413 ? 4.016 -1.086 -34.019 1.00 74.50 413 ALA A O 1
ATOM 3346 N N . LEU A 1 414 ? 3.435 -0.286 -36.028 1.00 75.38 414 LEU A N 1
ATOM 3347 C CA . LEU A 1 414 ? 2.373 -1.268 -36.287 1.00 75.38 414 LEU A CA 1
ATOM 3348 C C . LEU A 1 414 ? 2.844 -2.492 -37.082 1.00 75.38 414 LEU A C 1
ATOM 3350 O O . LEU A 1 414 ? 2.163 -3.514 -37.082 1.00 75.38 414 LEU A O 1
ATOM 3354 N N . LEU A 1 415 ? 3.958 -2.375 -37.809 1.00 66.44 415 LEU A N 1
ATOM 3355 C CA . LEU A 1 415 ? 4.563 -3.488 -38.549 1.00 66.44 415 LEU A CA 1
ATOM 3356 C C . LEU A 1 415 ? 5.358 -4.436 -37.640 1.00 66.44 415 LEU A C 1
ATOM 3358 O O . LEU A 1 415 ? 5.647 -5.564 -38.042 1.00 66.44 415 LEU A O 1
ATOM 3362 N N . THR A 1 416 ? 5.717 -3.968 -36.443 1.00 59.03 416 THR A N 1
ATOM 3363 C CA . THR A 1 416 ? 6.218 -4.787 -35.335 1.00 59.03 416 THR A CA 1
ATOM 3364 C C . THR A 1 416 ? 5.049 -5.437 -34.621 1.00 59.03 416 THR A C 1
ATOM 3366 O O . THR A 1 416 ? 4.994 -6.685 -34.603 1.00 59.03 416 THR A O 1
#

Foldseek 3Di:
DPLVVVLVCCVDPVSFVVVLVVCVQFKDQALVVLVCLLDVPDDDDDPPPVPPDPDDDPDVPPQLQPDAFQDPPDPCRSNVLSVSLSSLQVRAFFDDDDPQQQPPQDDDDPVDRQGVVRPQADADCAWDQDSVPRDTDHHHDGRRGAMDNSVCCSVNSHHDHDDDQNDPVSVVVVVVVVCCVVVPDLDDPVVLVVQLVVLVVVVVVVVVDDDPDDPVVVVVSSVVSSVVSCVVPRDDDPVVVVCVVVVHDPDDDPFAEDEDECPLLLVVVVVVVVVVVVVVVVVCVVPDDDDDDDDPPDDPPPPDPSPQDWDWDWDDDPVGTDTDTDRLNLCQVLDFPVCPPDDSQQLQQFKDKDFDDPVRVVVLVPDPGSLVVRPCSVTIDIDTDPHTHGYDYDDDDQDDCPDPVCVVVNVSVVND

Sequence (416 aa):
YTPAQLKENIQNQDFRDNLLKYLEDVVKEDLDLFREEANDGTSTTSDISVSIQETGSITDEVVPGCLSTPNPDSGDFHRIFCKDVVRLVETSNIHKHSTTCYKYSKGKSDTSKTCGMRMPRVLVKTSNIDLSTGQITMRRSHPWINNFNEWLISACRSNMDIKFIWSGNDAKALVYYITDYVTKSTLAFHDMFALAQQGIKSIEQQRVTNSIDNAIEKSRKLVLRCYNMIASQQEVSGVQVASYLMNYDDHYTTHTFRNLFLISIENYLQAELSKARLQEKDIDEERLEDMTMPFDEEQEEDTKQTEEQFLLEPTQTKNGARFVMVNTRLDYQHRSKDLLALCLYDFVSHFHKKLLDKSDRHLIKSANGPEDAHPQASSHIVIKHTNPVVPVLVGPQIPRQEREETRERYSRALLT

Organism: NCBI:txid392030

Radius of gyration: 34.64 Å; chains: 1; bounding box: 77×64×108 Å

pLDDT: mean 77.09, std 16.51, range [29.41, 95.19]